Protein AF-0000000074851800 (afdb_homodimer)

Organism: Aplysia californica (NCBI:txid6500)

Secondary structure (DSSP, 8-state):
--SHHHHHHHHHHHHHHHHHHHHHHH---SSS-----HHHHHHHHHHHHHHHHHHHHHHHHHHHHHHHHHHHHHHHHHHHHH--HHHHHHGGGSHHHHHHHHHHHHHHHHHHHHHGGGS-HHHHHHHHTS--HHHHHHHHHHHHHHHHHHT--HHHHHTTEETTEE-PPPPHHHHHHHHHHHHHTT-HHHHHHHHHHHHHHHHHHHHHS--GGG-GGGGS-------/--SHHHHHHHHHHHHHHHHHHHHHHH---SSS-----HHHHHHHHHHHHHHHHHHHHHHHHHHHHHHHHHHHHHHHHHHHHH--HHHHHHGGGSHHHHHHHHHHHHHHHHHHHHHGGGS-HHHHHHHHTS--HHHHHHHHHHHHHHHHHHT--HHHHHTTEETTEE-PPPPHHHHHHHHHHHHHTT-HHHHHHHHHHHHHHHHHHHHHS--GGG-GGGGS-------

Sequence (454 aa):
MAGRTRDVRLCATMLLGAMFVGVALLLVPVGGNVVTSIHRIKDMLVREEDILNSLQDLIASRSREKEEFTQFYNKRIQQIRSRNVTKTLRRLSHPNSIFSLIQTFADDYRPLRKISARWPKNAEAVLDKMANDEDVNGARLSLIRLQEMYGIKPRDMIKGNYLGHKGPSLTALDSFFVGRAAFDTKKYPESVEWFQAVLNLLKKSRGNRKDPASDPSSMGQIGSPEEMAGRTRDVRLCATMLLGAMFVGVALLLVPVGGNVVTSIHRIKDMLVREEDILNSLQDLIASRSREKEEFTQFYNKRIQQIRSRNVTKTLRRLSHPNSIFSLIQTFADDYRPLRKISARWPKNAEAVLDKMANDEDVNGARLSLIRLQEMYGIKPRDMIKGNYLGHKGPSLTALDSFFVGRAAFDTKKYPESVEWFQAVLNLLKKSRGNRKDPASDPSSMGQIGSPEE

Radius of gyration: 41.36 Å; Cα contacts (8 Å, |Δi|>4): 351; chains: 2; bounding box: 63×148×126 Å

InterPro domains:
  IPR011990 Tetratricopeptide-like helical domain superfamily [G3DSA:1.25.40.10] (133-222)
  IPR013547 Prolyl 4-hydroxylase, N-terminal [PF08336] (37-163)

Structure (mmCIF, N/CA/C/O backbone):
data_AF-0000000074851800-model_v1
#
loop_
_entity.id
_entity.type
_entity.pdbx_description
1 polymer 'Prolyl 4-hydroxylase subunit alpha-3'
#
loop_
_atom_site.group_PDB
_atom_site.id
_atom_site.type_symbol
_atom_site.label_atom_id
_atom_site.label_alt_id
_atom_site.label_comp_id
_atom_site.label_asym_id
_atom_site.label_entity_id
_atom_site.label_seq_id
_atom_site.pdbx_PDB_ins_code
_atom_site.Cartn_x
_atom_site.Cartn_y
_atom_site.Cartn_z
_atom_site.occupancy
_atom_site.B_iso_or_equiv
_atom_site.auth_seq_id
_atom_site.auth_comp_id
_atom_site.auth_asym_id
_atom_site.auth_atom_id
_atom_site.pdbx_PDB_model_num
ATOM 1 N N . MET A 1 1 ? 0.953 74.875 17.312 1 33.84 1 MET A N 1
ATOM 2 C CA . MET A 1 1 ? 1.938 73.875 17.703 1 33.84 1 MET A CA 1
ATOM 3 C C . MET A 1 1 ? 1.319 72.5 17.719 1 33.84 1 MET A C 1
ATOM 5 O O . MET A 1 1 ? 1.977 71.5 18.078 1 33.84 1 MET A O 1
ATOM 9 N N . ALA A 1 2 ? 0.044 72.438 17.688 1 54.62 2 ALA A N 1
ATOM 10 C CA . ALA A 1 2 ? -0.796 71.25 17.75 1 54.62 2 ALA A CA 1
ATOM 11 C C . ALA A 1 2 ? -0.739 70.5 16.422 1 54.62 2 ALA A C 1
ATOM 13 O O . ALA A 1 2 ? -1.123 69.312 16.359 1 54.62 2 ALA A O 1
ATOM 14 N N . GLY A 1 3 ? -0.302 71.062 15.344 1 50.44 3 GLY A N 1
ATOM 15 C CA . GLY A 1 3 ? -0.359 70.438 14.023 1 50.44 3 GLY A CA 1
ATOM 16 C C . GLY A 1 3 ? 0.713 69.375 13.805 1 50.44 3 GLY A C 1
ATOM 17 O O . GLY A 1 3 ? 0.662 68.625 12.836 1 50.44 3 GLY A O 1
ATOM 18 N N . ARG A 1 4 ? 1.903 69.562 14.375 1 54.09 4 ARG A N 1
ATOM 19 C CA . ARG A 1 4 ? 3.074 68.75 14.086 1 54.09 4 ARG A CA 1
ATOM 20 C C . ARG A 1 4 ? 2.934 67.375 14.695 1 54.09 4 ARG A C 1
ATOM 22 O O . ARG A 1 4 ? 3.602 66.438 14.266 1 54.09 4 ARG A O 1
ATOM 29 N N . THR A 1 5 ? 2.002 67.188 15.633 1 54.19 5 THR A N 1
ATOM 30 C CA . THR A 1 5 ? 1.969 65.938 16.312 1 54.19 5 THR A CA 1
ATOM 31 C C . THR A 1 5 ? 1.202 64.875 15.477 1 54.19 5 THR A C 1
ATOM 33 O O . THR A 1 5 ? 1.422 63.688 15.609 1 54.19 5 THR A O 1
ATOM 36 N N . ARG A 1 6 ? 0.27 65.375 14.648 1 58.38 6 ARG A N 1
ATOM 37 C CA . ARG A 1 6 ? -0.532 64.438 13.898 1 58.38 6 ARG A CA 1
ATOM 38 C C . ARG A 1 6 ? 0.273 63.812 12.75 1 58.38 6 ARG A C 1
ATOM 40 O O . ARG A 1 6 ? 0.052 62.656 12.375 1 58.38 6 ARG A O 1
ATOM 47 N N . ASP A 1 7 ? 1.193 64.562 12.203 1 55.22 7 ASP A N 1
ATOM 48 C CA . ASP A 1 7 ? 1.958 64.125 11.055 1 55.22 7 ASP A CA 1
ATOM 49 C C . ASP A 1 7 ? 2.971 63.031 11.484 1 55.22 7 ASP A C 1
ATOM 51 O O . ASP A 1 7 ? 3.217 62.094 10.75 1 55.22 7 ASP A O 1
ATOM 55 N N . VAL A 1 8 ? 3.418 63.125 12.719 1 55.41 8 VAL A N 1
ATOM 56 C CA . VAL A 1 8 ? 4.414 62.156 13.18 1 55.41 8 VAL A CA 1
ATOM 57 C C . VAL A 1 8 ? 3.748 60.812 13.453 1 55.41 8 VAL A C 1
ATOM 59 O O . VAL A 1 8 ? 4.344 59.75 13.227 1 55.41 8 VAL A O 1
ATOM 62 N N . ARG A 1 9 ? 2.486 60.844 13.852 1 57.03 9 ARG A N 1
ATOM 63 C CA . ARG A 1 9 ? 1.799 59.562 14.102 1 57.03 9 ARG A CA 1
ATOM 64 C C . ARG A 1 9 ? 1.466 58.875 12.797 1 57.03 9 ARG A C 1
ATOM 66 O O . ARG A 1 9 ? 1.533 57.625 12.719 1 57.03 9 ARG A O 1
ATOM 73 N N . LEU A 1 10 ? 1.113 59.688 11.828 1 55.12 10 LEU A N 1
ATOM 74 C CA . LEU A 1 10 ? 0.811 59.094 10.531 1 55.12 10 LEU A CA 1
ATOM 75 C C . LEU A 1 10 ? 2.07 58.531 9.883 1 55.12 10 LEU A C 1
ATOM 77 O O . LEU A 1 10 ? 2.035 57.438 9.289 1 55.12 10 LEU A O 1
ATOM 81 N N . CYS A 1 11 ? 3.146 59.219 10.039 1 54 11 CYS A N 1
ATOM 82 C CA . CYS A 1 11 ? 4.406 58.719 9.492 1 54 11 CYS A CA 1
ATOM 83 C C . CYS A 1 11 ? 4.867 57.469 10.242 1 54 11 CYS A C 1
ATOM 85 O O . CYS A 1 11 ? 5.363 56.531 9.625 1 54 11 CYS A O 1
ATOM 87 N N . ALA A 1 12 ? 4.621 57.406 11.523 1 53.28 12 ALA A N 1
ATOM 88 C CA . ALA A 1 12 ? 5.004 56.25 12.305 1 53.28 12 ALA A CA 1
ATOM 89 C C . ALA A 1 12 ? 4.133 55.031 11.953 1 53.28 12 ALA A C 1
ATOM 91 O O . ALA A 1 12 ? 4.629 53.906 11.836 1 53.28 12 ALA A O 1
ATOM 92 N N . THR A 1 13 ? 2.832 55.344 11.719 1 55.25 13 THR A N 1
ATOM 93 C CA . THR A 1 13 ? 1.949 54.25 11.312 1 55.25 13 THR A CA 1
ATOM 94 C C . THR A 1 13 ? 2.299 53.781 9.906 1 55.25 13 THR A C 1
ATOM 96 O O . THR A 1 13 ? 2.246 52.562 9.625 1 55.25 13 THR A O 1
ATOM 99 N N . MET A 1 14 ? 2.619 54.719 9.047 1 54.44 14 MET A N 1
ATOM 100 C CA . MET A 1 14 ? 3.016 54.312 7.699 1 54.44 14 MET A CA 1
ATOM 101 C C . MET A 1 14 ? 4.387 53.656 7.703 1 54.44 14 MET A C 1
ATOM 103 O O . MET A 1 14 ? 4.621 52.688 6.957 1 54.44 14 MET A O 1
ATOM 107 N N . LEU A 1 15 ? 5.312 54.094 8.438 1 53.44 15 LEU A N 1
ATOM 108 C CA . LEU A 1 15 ? 6.613 53.438 8.586 1 53.44 15 LEU A CA 1
ATOM 109 C C . LEU A 1 15 ? 6.465 52.094 9.266 1 53.44 15 LEU A C 1
ATOM 111 O O . LEU A 1 15 ? 7.117 51.125 8.867 1 53.44 15 LEU A O 1
ATOM 115 N N . LEU A 1 16 ? 5.57 51.969 10.172 1 51.41 16 LEU A N 1
ATOM 116 C CA . LEU A 1 16 ? 5.285 50.688 10.797 1 51.41 16 LEU A CA 1
ATOM 117 C C . LEU A 1 16 ? 4.598 49.75 9.812 1 51.41 16 LEU A C 1
ATOM 119 O O . LEU A 1 16 ? 4.902 48.562 9.781 1 51.41 16 LEU A O 1
ATOM 123 N N . GLY A 1 17 ? 3.672 50.312 9.016 1 51.66 17 GLY A N 1
ATOM 124 C CA . GLY A 1 17 ? 3.125 49.5 7.941 1 51.66 17 GLY A CA 1
ATOM 125 C C . GLY A 1 17 ? 4.172 49.062 6.934 1 51.66 17 GLY A C 1
ATOM 126 O O . GLY A 1 17 ? 4.203 47.875 6.539 1 51.66 17 GLY A O 1
ATOM 127 N N . ALA A 1 18 ? 4.926 49.969 6.434 1 54.75 18 ALA A N 1
ATOM 128 C CA . ALA A 1 18 ? 6.008 49.656 5.504 1 54.75 18 ALA A CA 1
ATOM 129 C C . ALA A 1 18 ? 7.074 48.812 6.172 1 54.75 18 ALA A C 1
ATOM 131 O O . ALA A 1 18 ? 7.617 47.875 5.551 1 54.75 18 ALA A O 1
ATOM 132 N N . MET A 1 19 ? 7.449 49 7.379 1 49.5 19 MET A N 1
ATOM 133 C CA . MET A 1 19 ? 8.375 48.188 8.133 1 49.5 19 MET A CA 1
ATOM 134 C C . MET A 1 19 ? 7.762 46.812 8.43 1 49.5 19 MET A C 1
ATOM 136 O O . MET A 1 19 ? 8.453 45.781 8.391 1 49.5 19 MET A O 1
ATOM 140 N N . PHE A 1 20 ? 6.5 46.781 8.711 1 50.03 20 PHE A N 1
ATOM 141 C CA . PHE A 1 20 ? 5.844 45.5 8.852 1 50.03 20 PHE A CA 1
ATOM 142 C C . PHE A 1 20 ? 5.852 44.75 7.531 1 50.03 20 PHE A C 1
ATOM 144 O O . PHE A 1 20 ? 6.043 43.531 7.508 1 50.03 20 PHE A O 1
ATOM 151 N N . VAL A 1 21 ? 5.559 45.469 6.441 1 49.38 21 VAL A N 1
ATOM 152 C CA . VAL A 1 21 ? 5.715 44.812 5.137 1 49.38 21 VAL A CA 1
ATOM 153 C C . VAL A 1 21 ? 7.18 44.438 4.918 1 49.38 21 VAL A C 1
ATOM 155 O O . VAL A 1 21 ? 7.48 43.375 4.379 1 49.38 21 VAL A O 1
ATOM 158 N N . GLY A 1 22 ? 8.141 45.25 5.246 1 46.22 22 GLY A N 1
ATOM 159 C CA . GLY A 1 22 ? 9.562 44.938 5.18 1 46.22 22 GLY A CA 1
ATOM 160 C C . GLY A 1 22 ? 9.953 43.781 6.078 1 46.22 22 GLY A C 1
ATOM 161 O O . GLY A 1 22 ? 10.75 42.938 5.688 1 46.22 22 GLY A O 1
ATOM 162 N N . VAL A 1 23 ? 9.633 43.781 7.273 1 45.56 23 VAL A N 1
ATOM 163 C CA . VAL A 1 23 ? 9.898 42.656 8.188 1 45.56 23 VAL A CA 1
ATOM 164 C C . VAL A 1 23 ? 9.156 41.406 7.719 1 45.56 23 VAL A C 1
ATOM 166 O O . VAL A 1 23 ? 9.672 40.312 7.832 1 45.56 23 VAL A O 1
ATOM 169 N N . ALA A 1 24 ? 7.926 41.5 7.242 1 45.84 24 ALA A N 1
ATOM 170 C CA . ALA A 1 24 ? 7.289 40.344 6.602 1 45.84 24 ALA A CA 1
ATOM 171 C C . ALA A 1 24 ? 8.133 39.812 5.445 1 45.84 24 ALA A C 1
ATOM 173 O O . ALA A 1 24 ? 8.211 38.625 5.219 1 45.84 24 ALA A O 1
ATOM 174 N N . LEU A 1 25 ? 8.672 40.719 4.656 1 44.25 25 LEU A N 1
ATOM 175 C CA . LEU A 1 25 ? 9.633 40.312 3.633 1 44.25 25 LEU A CA 1
ATOM 176 C C . LEU A 1 25 ? 10.914 39.781 4.266 1 44.25 25 LEU A C 1
ATOM 178 O O . LEU A 1 25 ? 11.625 39 3.662 1 44.25 25 LEU A O 1
ATOM 182 N N . LEU A 1 26 ? 11.406 40.344 5.277 1 42.88 26 LEU A N 1
ATOM 183 C CA . LEU A 1 26 ? 12.602 39.812 5.941 1 42.88 26 LEU A CA 1
ATOM 184 C C . LEU A 1 26 ? 12.312 38.5 6.637 1 42.88 26 LEU A C 1
ATOM 186 O O . LEU A 1 26 ? 13.211 37.875 7.191 1 42.88 26 LEU A O 1
ATOM 190 N N . LEU A 1 27 ? 11.18 38.219 6.957 1 43.41 27 LEU A N 1
ATOM 191 C CA . LEU A 1 27 ? 11.062 36.844 7.363 1 43.41 27 LEU A CA 1
ATOM 192 C C . LEU A 1 27 ? 11.695 35.906 6.328 1 43.41 27 LEU A C 1
ATOM 194 O O . LEU A 1 27 ? 10.984 35.219 5.578 1 43.41 27 LEU A O 1
ATOM 198 N N . VAL A 1 28 ? 12.547 36.438 5.547 1 40.53 28 VAL A N 1
ATOM 199 C CA . VAL A 1 28 ? 13.477 35.594 4.797 1 40.53 28 VAL A CA 1
ATOM 200 C C . VAL A 1 28 ? 14.125 34.594 5.734 1 40.53 28 VAL A C 1
ATOM 202 O O . VAL A 1 28 ? 14.664 34.969 6.785 1 40.53 28 VAL A O 1
ATOM 205 N N . PRO A 1 29 ? 13.852 33.312 5.535 1 40.97 29 PRO A N 1
ATOM 206 C CA . PRO A 1 29 ? 14.57 32.344 6.355 1 40.97 29 PRO A CA 1
ATOM 207 C C . PRO A 1 29 ? 16.062 32.656 6.477 1 40.97 29 PRO A C 1
ATOM 209 O O . PRO A 1 29 ? 16.75 32.781 5.461 1 40.97 29 PRO A O 1
ATOM 212 N N . VAL A 1 30 ? 16.562 33.5 7.219 1 39 30 VAL A N 1
ATOM 213 C CA . VAL A 1 30 ? 17.984 33.25 7.391 1 39 30 VAL A CA 1
ATOM 214 C C . VAL A 1 30 ? 18.266 31.766 7.316 1 39 30 VAL A C 1
ATOM 216 O O . VAL A 1 30 ? 18.953 31.297 6.402 1 39 30 VAL A O 1
ATOM 219 N N . GLY A 1 31 ? 18.891 31.109 8.469 1 37.28 31 GLY A N 1
ATOM 220 C CA . GLY A 1 31 ? 19.203 29.688 8.406 1 37.28 31 GLY A CA 1
ATOM 221 C C . GLY A 1 31 ? 18.016 28.844 7.965 1 37.28 31 GLY A C 1
ATOM 222 O O . GLY A 1 31 ? 16.906 29.359 7.816 1 37.28 31 GLY A O 1
ATOM 223 N N . GLY A 1 32 ? 18.094 27.438 7.777 1 39.75 32 GLY A N 1
ATOM 224 C CA . GLY A 1 32 ? 17.172 26.391 7.41 1 39.75 32 GLY A CA 1
ATOM 225 C C . GLY A 1 32 ? 15.758 26.625 7.914 1 39.75 32 GLY A C 1
ATOM 226 O O . GLY A 1 32 ? 14.93 25.703 7.914 1 39.75 32 GLY A O 1
ATOM 227 N N . ASN A 1 33 ? 15.461 27.594 8.859 1 44.91 33 ASN A N 1
ATOM 228 C CA . ASN A 1 33 ? 14.156 27.672 9.508 1 44.91 33 ASN A CA 1
ATOM 229 C C . ASN A 1 33 ? 13.109 28.281 8.594 1 44.91 33 ASN A C 1
ATOM 231 O O . ASN A 1 33 ? 13.258 29.422 8.156 1 44.91 33 ASN A O 1
ATOM 235 N N . VAL A 1 34 ? 12.414 27.625 7.734 1 44.44 34 VAL A N 1
ATOM 236 C CA . VAL A 1 34 ? 11.336 27.875 6.781 1 44.44 34 VAL A CA 1
ATOM 237 C C . VAL A 1 34 ? 10.305 28.828 7.398 1 44.44 34 VAL A C 1
ATOM 239 O O . VAL A 1 34 ? 9.562 28.438 8.305 1 44.44 34 VAL A O 1
ATOM 242 N N . VAL A 1 35 ? 10.641 29.984 7.789 1 50.38 35 VAL A N 1
ATOM 243 C CA . VAL A 1 35 ? 9.57 30.938 8.039 1 50.38 35 VAL A CA 1
ATOM 244 C C . VAL A 1 35 ? 8.562 30.906 6.883 1 50.38 35 VAL A C 1
ATOM 246 O O . VAL A 1 35 ? 8.953 30.922 5.715 1 50.38 35 VAL A O 1
ATOM 249 N N . THR A 1 36 ? 7.457 30.312 7.066 1 61.25 36 THR A N 1
ATOM 250 C CA . THR A 1 36 ? 6.344 30.203 6.129 1 61.25 36 THR A CA 1
ATOM 251 C C . THR A 1 36 ? 5.938 31.578 5.609 1 61.25 36 THR A C 1
ATOM 253 O O . THR A 1 36 ? 5.633 32.469 6.395 1 61.25 36 THR A O 1
ATOM 256 N N . SER A 1 37 ? 6.457 32.094 4.391 1 76.31 37 SER A N 1
ATOM 257 C CA . SER A 1 37 ? 6.035 33.312 3.715 1 76.31 37 SER A CA 1
ATOM 258 C C . SER A 1 37 ? 4.531 33.312 3.467 1 76.31 37 SER A C 1
ATOM 260 O O . SER A 1 37 ? 3.889 32.281 3.502 1 76.31 37 SER A O 1
ATOM 262 N N . ILE A 1 38 ? 3.953 34.5 3.578 1 81.81 38 ILE A N 1
ATOM 263 C CA . ILE A 1 38 ? 2.545 34.688 3.244 1 81.81 38 ILE A CA 1
ATOM 264 C C . ILE A 1 38 ? 2.227 33.969 1.932 1 81.81 38 ILE A C 1
ATOM 266 O O . ILE A 1 38 ? 1.147 33.406 1.778 1 81.81 38 ILE A O 1
ATOM 270 N N . HIS A 1 39 ? 3.17 33.969 1.027 1 83.62 39 HIS A N 1
ATOM 271 C CA . HIS A 1 39 ? 2.986 33.281 -0.248 1 83.62 39 HIS A CA 1
ATOM 272 C C . HIS A 1 39 ? 2.793 31.797 -0.046 1 83.62 39 HIS A C 1
ATOM 274 O O . HIS A 1 39 ? 1.947 31.188 -0.699 1 83.62 39 HIS A O 1
ATOM 280 N N . ARG A 1 40 ? 3.543 31.312 0.848 1 86.31 40 ARG A N 1
ATOM 281 C CA . ARG A 1 40 ? 3.426 29.875 1.127 1 86.31 40 ARG A CA 1
ATOM 282 C C . ARG A 1 40 ? 2.064 29.547 1.727 1 86.31 40 ARG A C 1
ATOM 284 O O . ARG A 1 40 ? 1.469 28.516 1.399 1 86.31 40 ARG A O 1
ATOM 291 N N . ILE A 1 41 ? 1.606 30.438 2.561 1 88 41 ILE A N 1
ATOM 292 C CA . ILE A 1 41 ? 0.309 30.219 3.189 1 88 41 ILE A CA 1
ATOM 293 C C . ILE A 1 41 ? -0.794 30.297 2.137 1 88 41 ILE A C 1
ATOM 295 O O . ILE A 1 41 ? -1.694 29.453 2.119 1 88 41 ILE A O 1
ATOM 299 N N . LYS A 1 42 ? -0.683 31.219 1.275 1 88.31 42 LYS A N 1
ATOM 300 C CA . LYS A 1 42 ? -1.654 31.344 0.191 1 88.31 42 LYS A CA 1
ATOM 301 C C . LYS A 1 42 ? -1.615 30.109 -0.716 1 88.31 42 LYS A C 1
ATOM 303 O O . LYS A 1 42 ? -2.658 29.625 -1.158 1 88.31 42 LYS A O 1
ATOM 308 N N . ASP A 1 43 ? -0.438 29.656 -0.941 1 88.56 43 ASP A N 1
ATOM 309 C CA . ASP A 1 43 ? -0.274 28.453 -1.749 1 88.56 43 ASP A CA 1
ATOM 310 C C . ASP A 1 43 ? -0.937 27.25 -1.082 1 88.56 43 ASP A C 1
ATOM 312 O O . ASP A 1 43 ? -1.551 26.422 -1.756 1 88.56 43 ASP A O 1
ATOM 316 N N . MET A 1 44 ? -0.808 27.125 0.232 1 89.62 44 MET A N 1
ATOM 317 C CA . MET A 1 44 ? -1.429 26.031 0.975 1 89.62 44 MET A CA 1
ATOM 318 C C . MET A 1 44 ? -2.947 26.078 0.838 1 89.62 44 MET A C 1
ATOM 320 O O . MET A 1 44 ? -3.594 25.031 0.719 1 89.62 44 MET A O 1
ATOM 324 N N . LEU A 1 45 ? -3.463 27.281 0.818 1 89.31 45 LEU A N 1
ATOM 325 C CA . LEU A 1 45 ? -4.906 27.438 0.684 1 89.31 45 LEU A CA 1
ATOM 326 C C . LEU A 1 45 ? -5.387 26.922 -0.667 1 89.31 45 LEU A C 1
ATOM 328 O O . LEU A 1 45 ? -6.422 26.25 -0.748 1 89.31 45 LEU A O 1
ATOM 332 N N . VAL A 1 46 ? -4.574 27.156 -1.666 1 87.44 46 VAL A N 1
ATOM 333 C CA . VAL A 1 46 ? -4.941 26.75 -3.02 1 87.44 46 VAL A CA 1
ATOM 334 C C . VAL A 1 46 ? -4.727 25.25 -3.186 1 87.44 46 VAL A C 1
ATOM 336 O O . VAL A 1 46 ? -5.523 24.578 -3.84 1 87.44 46 VAL A O 1
ATOM 339 N N . ARG A 1 47 ? -3.783 24.75 -2.525 1 90.88 47 ARG A N 1
ATOM 340 C CA . ARG A 1 47 ? -3.383 23.359 -2.713 1 90.88 47 ARG A CA 1
ATOM 341 C C . ARG A 1 47 ? -4.328 22.422 -1.982 1 90.88 47 ARG A C 1
ATOM 343 O O . ARG A 1 47 ? -4.285 21.203 -2.191 1 90.88 47 ARG A O 1
ATOM 350 N N . GLU A 1 48 ? -5.184 22.922 -1.176 1 90.94 48 GLU A N 1
ATOM 351 C CA . GLU A 1 48 ? -6.148 22.062 -0.499 1 90.94 48 GLU A CA 1
ATOM 352 C C . GLU A 1 48 ? -6.973 21.25 -1.503 1 90.94 48 GLU A C 1
ATOM 354 O O . GLU A 1 48 ? -7.309 20.094 -1.251 1 90.94 48 GLU A O 1
ATOM 359 N N . GLU A 1 49 ? -7.215 21.891 -2.596 1 90.12 49 GLU A N 1
ATOM 360 C CA . GLU A 1 49 ? -7.961 21.188 -3.639 1 90.12 49 GLU A CA 1
ATOM 361 C C . GLU A 1 49 ? -7.18 20 -4.176 1 90.12 49 GLU A C 1
ATOM 363 O O . GLU A 1 49 ? -7.766 18.953 -4.496 1 90.12 49 GLU A O 1
ATOM 368 N N . ASP A 1 50 ? -5.902 20.156 -4.277 1 91.06 50 ASP A N 1
ATOM 369 C CA . ASP A 1 50 ? -5.047 19.062 -4.734 1 91.06 50 ASP A CA 1
ATOM 370 C C . ASP A 1 50 ? -5.113 17.875 -3.777 1 91.06 50 ASP A C 1
ATOM 372 O O . ASP A 1 50 ? -5.102 16.719 -4.211 1 91.06 50 ASP A O 1
ATOM 376 N N . ILE A 1 51 ? -5.133 18.156 -2.557 1 91.06 51 ILE A N 1
ATOM 377 C CA . ILE A 1 51 ? -5.211 17.094 -1.559 1 91.06 51 ILE A CA 1
ATOM 378 C C . ILE A 1 51 ? -6.543 16.359 -1.688 1 91.06 51 ILE A C 1
ATOM 380 O O . ILE A 1 51 ? -6.586 15.117 -1.638 1 91.06 51 ILE A O 1
ATOM 384 N N . LEU A 1 52 ? -7.594 17.156 -1.922 1 92.5 52 LEU A N 1
ATOM 385 C CA . LEU A 1 52 ? -8.906 16.547 -2.082 1 92.5 52 LEU A CA 1
ATOM 386 C C . LEU A 1 52 ? -8.945 15.648 -3.312 1 92.5 52 LEU A C 1
ATOM 388 O O . LEU A 1 52 ? -9.492 14.547 -3.262 1 92.5 52 LEU A O 1
ATOM 392 N N . ASN A 1 53 ? -8.336 16.078 -4.344 1 93.56 53 ASN A N 1
ATOM 393 C CA . ASN A 1 53 ? -8.266 15.273 -5.555 1 93.56 53 ASN A CA 1
ATOM 394 C C . ASN A 1 53 ? -7.465 14 -5.328 1 93.56 53 ASN A C 1
ATOM 396 O O . ASN A 1 53 ? -7.859 12.922 -5.785 1 93.56 53 ASN A O 1
ATOM 400 N N . SER A 1 54 ? -6.348 14.148 -4.695 1 91.88 54 SER A N 1
ATOM 401 C CA . SER A 1 54 ? -5.531 12.977 -4.379 1 91.88 54 SER A CA 1
ATOM 402 C C . SER A 1 54 ? -6.305 11.977 -3.535 1 91.88 54 SER A C 1
ATOM 404 O O . SER A 1 54 ? -6.203 10.766 -3.748 1 91.88 54 SER A O 1
ATOM 406 N N . LEU A 1 55 ? -7.121 12.492 -2.639 1 92 55 LEU A N 1
ATOM 407 C CA . LEU A 1 55 ? -7.93 11.625 -1.788 1 92 55 LEU A CA 1
ATOM 408 C C . LEU A 1 55 ? -8.992 10.898 -2.607 1 92 55 LEU A C 1
ATOM 410 O O . LEU A 1 55 ? -9.25 9.719 -2.385 1 92 55 LEU A O 1
ATOM 414 N N . GLN A 1 56 ? -9.555 11.602 -3.477 1 94.62 56 GLN A N 1
ATOM 415 C CA . GLN A 1 56 ? -10.539 10.961 -4.348 1 94.62 56 GLN A CA 1
ATOM 416 C C . GLN A 1 56 ? -9.906 9.836 -5.152 1 94.62 56 GLN A C 1
ATOM 418 O O . GLN A 1 56 ? -10.5 8.766 -5.312 1 94.62 56 GLN A O 1
ATOM 423 N N . ASP A 1 57 ? -8.711 10.086 -5.633 1 93.69 57 ASP A N 1
ATOM 424 C CA . ASP A 1 57 ? -7.984 9.062 -6.375 1 93.69 57 ASP A CA 1
ATOM 425 C C . ASP A 1 57 ? -7.668 7.859 -5.488 1 93.69 57 ASP A C 1
ATOM 427 O O . ASP A 1 57 ? -7.773 6.715 -5.93 1 93.69 57 ASP A O 1
ATOM 431 N N . LEU A 1 58 ? -7.285 8.141 -4.293 1 91.81 58 LEU A N 1
ATOM 432 C CA . LEU A 1 58 ? -6.973 7.078 -3.348 1 91.81 58 LEU A CA 1
ATOM 433 C C . LEU A 1 58 ? -8.211 6.242 -3.041 1 91.81 58 LEU A C 1
ATOM 435 O O . LEU A 1 58 ? -8.141 5.012 -2.998 1 91.81 58 LEU A O 1
ATOM 439 N N . ILE A 1 59 ? -9.312 6.891 -2.812 1 95.06 59 ILE A N 1
ATOM 440 C CA . ILE A 1 59 ? -10.57 6.203 -2.547 1 95.06 59 ILE A CA 1
ATOM 441 C C . ILE A 1 59 ? -10.922 5.293 -3.723 1 95.06 59 ILE A C 1
ATOM 443 O O . ILE A 1 59 ? -11.266 4.121 -3.531 1 95.06 59 ILE A O 1
ATOM 447 N N . ALA A 1 60 ? -10.82 5.777 -4.918 1 94.88 60 ALA A N 1
ATOM 448 C CA . ALA A 1 60 ? -11.109 4.992 -6.117 1 94.88 60 ALA A CA 1
ATOM 449 C C . ALA A 1 60 ? -10.148 3.812 -6.242 1 94.88 60 ALA A C 1
ATOM 451 O O . ALA A 1 60 ? -10.57 2.701 -6.582 1 94.88 60 ALA A O 1
ATOM 452 N N . SER A 1 61 ? -8.875 4.043 -6.043 1 91.31 61 SER A N 1
ATOM 453 C CA . SER A 1 61 ? -7.867 2.992 -6.137 1 91.31 61 SER A CA 1
ATOM 454 C C . SER A 1 61 ? -8.141 1.873 -5.137 1 91.31 61 SER A C 1
ATOM 456 O O . SER A 1 61 ? -8.07 0.692 -5.484 1 91.31 61 SER A O 1
ATOM 458 N N . ARG A 1 62 ? -8.461 2.256 -3.885 1 91.19 62 ARG A N 1
ATOM 459 C CA . ARG A 1 62 ? -8.75 1.253 -2.865 1 91.19 62 ARG A CA 1
ATOM 460 C C . ARG A 1 62 ? -10.023 0.488 -3.197 1 91.19 62 ARG A C 1
ATOM 462 O O . ARG A 1 62 ? -10.109 -0.717 -2.953 1 91.19 62 ARG A O 1
ATOM 469 N N . SER A 1 63 ? -10.969 1.184 -3.75 1 95.44 63 SER A N 1
ATOM 470 C CA . SER A 1 63 ? -12.203 0.533 -4.176 1 95.44 63 SER A CA 1
ATOM 471 C C . SER A 1 63 ? -11.938 -0.506 -5.258 1 95.44 63 SER A C 1
ATOM 473 O O . SER A 1 63 ? -12.469 -1.619 -5.203 1 95.44 63 SER A O 1
ATOM 475 N N . ARG A 1 64 ? -11.117 -0.196 -6.188 1 92.62 64 ARG A N 1
ATOM 476 C CA . ARG A 1 64 ? -10.766 -1.108 -7.27 1 92.62 64 ARG A CA 1
ATOM 477 C C . ARG A 1 64 ? -10.023 -2.332 -6.738 1 92.62 64 ARG A C 1
ATOM 479 O O . ARG A 1 64 ? -10.32 -3.463 -7.125 1 92.62 64 ARG A O 1
ATOM 486 N N . GLU A 1 65 ? -9.055 -2.08 -5.91 1 89.62 65 GLU A N 1
ATOM 487 C CA . GLU A 1 65 ? -8.312 -3.191 -5.324 1 89.62 65 GLU A CA 1
ATOM 488 C C . GLU A 1 65 ? -9.242 -4.121 -4.547 1 89.62 65 GLU A C 1
ATOM 490 O O . GLU A 1 65 ? -9.133 -5.344 -4.66 1 89.62 65 GLU A O 1
ATOM 495 N N . LYS A 1 66 ? -10.07 -3.539 -3.738 1 94 66 LYS A N 1
ATOM 496 C CA . LYS A 1 66 ? -11.039 -4.328 -2.99 1 94 66 LYS A CA 1
ATOM 497 C C . LYS A 1 66 ? -11.875 -5.203 -3.922 1 94 66 LYS A C 1
ATOM 499 O O . LYS A 1 66 ? -12.086 -6.387 -3.643 1 94 66 LYS A O 1
ATOM 504 N N . GLU A 1 67 ? -12.344 -4.633 -4.941 1 94.69 67 GLU A N 1
ATOM 505 C CA . GLU A 1 67 ? -13.164 -5.367 -5.902 1 94.69 67 GLU A CA 1
ATOM 506 C C . GLU A 1 67 ? -12.367 -6.5 -6.547 1 94.69 67 GLU A C 1
ATOM 508 O O . GLU A 1 67 ? -12.875 -7.609 -6.707 1 94.69 67 GLU A O 1
ATOM 513 N N . GLU A 1 68 ? -11.141 -6.219 -6.941 1 91.31 68 GLU A N 1
ATOM 514 C CA . GLU A 1 68 ? -10.289 -7.234 -7.547 1 91.31 68 GLU A CA 1
ATOM 515 C C . GLU A 1 68 ? -10.055 -8.406 -6.594 1 91.31 68 GLU A C 1
ATOM 517 O O . GLU A 1 68 ? -10.18 -9.562 -6.984 1 91.31 68 GLU A O 1
ATOM 522 N N . PHE A 1 69 ? -9.766 -8.086 -5.348 1 92 69 PHE A N 1
ATOM 523 C CA . PHE A 1 69 ? -9.578 -9.125 -4.344 1 92 69 PHE A CA 1
ATOM 524 C C . PHE A 1 69 ? -10.852 -9.938 -4.148 1 92 69 PHE A C 1
ATOM 526 O O . PHE A 1 69 ? -10.805 -11.164 -4.039 1 92 69 PHE A O 1
ATOM 533 N N . THR A 1 70 ? -11.922 -9.25 -4.102 1 94.88 70 THR A N 1
ATOM 534 C CA . THR A 1 70 ? -13.211 -9.906 -3.883 1 94.88 70 THR A CA 1
ATOM 535 C C . THR A 1 70 ? -13.539 -10.852 -5.031 1 94.88 70 THR A C 1
ATOM 537 O O . THR A 1 70 ? -14.008 -11.969 -4.801 1 94.88 70 THR A O 1
ATOM 540 N N . GLN A 1 71 ? -13.266 -10.406 -6.234 1 94.12 71 GLN A N 1
ATOM 541 C CA . GLN A 1 71 ? -13.523 -11.25 -7.398 1 94.12 71 GLN A CA 1
ATOM 542 C C . GLN A 1 71 ? -12.664 -12.508 -7.367 1 94.12 71 GLN A C 1
ATOM 544 O O . GLN A 1 71 ? -13.156 -13.609 -7.625 1 94.12 71 GLN A O 1
ATOM 549 N N . PHE A 1 72 ? -11.453 -12.328 -7.09 1 92.88 72 PHE A N 1
ATOM 550 C CA . PHE A 1 72 ? -10.562 -13.484 -6.996 1 92.88 72 PHE A CA 1
ATOM 551 C C . PHE A 1 72 ? -11.016 -14.43 -5.887 1 92.88 72 PHE A C 1
ATOM 553 O O . PHE A 1 72 ? -11.07 -15.641 -6.082 1 92.88 72 PHE A O 1
ATOM 560 N N . TYR A 1 73 ? -11.336 -13.859 -4.773 1 93.81 73 TYR A N 1
ATOM 561 C CA . TYR A 1 73 ? -11.797 -14.641 -3.637 1 93.81 73 TYR A CA 1
ATOM 562 C C . TYR A 1 73 ? -13.016 -15.477 -4.016 1 93.81 73 TYR A C 1
ATOM 564 O O . TYR A 1 73 ? -13.039 -16.688 -3.77 1 93.81 73 TYR A O 1
ATOM 572 N N . ASN A 1 74 ? -13.953 -14.906 -4.562 1 95 74 ASN A N 1
ATOM 573 C CA . ASN A 1 74 ? -15.195 -15.594 -4.922 1 95 74 ASN A CA 1
ATOM 574 C C . ASN A 1 74 ? -14.945 -16.703 -5.941 1 95 74 ASN A C 1
ATOM 576 O O . ASN A 1 74 ? -15.477 -17.797 -5.816 1 95 74 ASN A O 1
ATOM 580 N N . LYS A 1 75 ? -14.141 -16.391 -6.914 1 93.31 75 LYS A N 1
ATOM 581 C CA . LYS A 1 75 ? -13.797 -17.391 -7.918 1 93.31 75 LYS A CA 1
ATOM 582 C C . LYS A 1 75 ? -13.086 -18.578 -7.285 1 93.31 75 LYS A C 1
ATOM 584 O O . LYS A 1 75 ? -13.445 -19.734 -7.547 1 93.31 75 LYS A O 1
ATOM 589 N N . ARG A 1 76 ? -12.219 -18.312 -6.434 1 91.06 76 ARG A N 1
ATOM 590 C CA . ARG A 1 76 ? -11.406 -19.359 -5.855 1 91.06 76 ARG A CA 1
ATOM 591 C C . ARG A 1 76 ? -12.211 -20.203 -4.863 1 91.06 76 ARG A C 1
ATOM 593 O O . ARG A 1 76 ? -12.094 -21.422 -4.836 1 91.06 76 ARG A O 1
ATOM 600 N N . ILE A 1 77 ? -12.961 -19.562 -4.066 1 92.44 77 ILE A N 1
ATOM 601 C CA . ILE A 1 77 ? -13.734 -20.297 -3.07 1 92.44 77 ILE A CA 1
ATOM 602 C C . ILE A 1 77 ? -14.719 -21.219 -3.768 1 92.44 77 ILE A C 1
ATOM 604 O O . ILE A 1 77 ? -14.953 -22.344 -3.309 1 92.44 77 ILE A O 1
ATOM 608 N N . GLN A 1 78 ? -15.266 -20.812 -4.824 1 92.94 78 GLN A N 1
ATOM 609 C CA . GLN A 1 78 ? -16.156 -21.672 -5.605 1 92.94 78 GLN A CA 1
ATOM 610 C C . GLN A 1 78 ? -15.398 -22.875 -6.164 1 92.94 78 GLN A C 1
ATOM 612 O O . GLN A 1 78 ? -15.898 -24 -6.125 1 92.94 78 GLN A O 1
ATOM 617 N N . GLN A 1 79 ? -14.219 -22.656 -6.621 1 90.31 79 GLN A N 1
ATOM 618 C CA . GLN A 1 79 ? -13.406 -23.734 -7.164 1 90.31 79 GLN A CA 1
ATOM 619 C C . GLN A 1 79 ? -13.016 -24.734 -6.078 1 90.31 79 GLN A C 1
ATOM 621 O O . GLN A 1 79 ? -13.055 -25.938 -6.301 1 90.31 79 GLN A O 1
ATOM 626 N N . ILE A 1 80 ? -12.672 -24.188 -4.969 1 87.94 80 ILE A N 1
ATOM 627 C CA . ILE A 1 80 ? -12.242 -25.047 -3.863 1 87.94 80 ILE A CA 1
ATOM 628 C C . ILE A 1 80 ? -13.43 -25.859 -3.352 1 87.94 80 ILE A C 1
ATOM 630 O O . ILE A 1 80 ? -13.305 -27.062 -3.119 1 87.94 80 ILE A O 1
ATOM 634 N N . ARG A 1 81 ? -14.523 -25.25 -3.238 1 88.19 81 ARG A N 1
ATOM 635 C CA . ARG A 1 81 ? -15.719 -25.938 -2.734 1 88.19 81 ARG A CA 1
ATOM 636 C C . ARG A 1 81 ? -16.203 -27 -3.717 1 88.19 81 ARG A C 1
ATOM 638 O O . ARG A 1 81 ? -16.75 -28.031 -3.311 1 88.19 81 ARG A O 1
ATOM 645 N N . SER A 1 82 ? -15.953 -26.797 -4.984 1 90.94 82 SER A N 1
ATOM 646 C CA . SER A 1 82 ? -16.422 -27.719 -6.008 1 90.94 82 SER A CA 1
ATOM 647 C C . SER A 1 82 ? -15.391 -28.828 -6.266 1 90.94 82 SER A C 1
ATOM 649 O O . SER A 1 82 ? -15.672 -29.781 -6.98 1 90.94 82 SER A O 1
ATOM 651 N N . ARG A 1 83 ? -14.242 -28.703 -5.633 1 88.56 83 ARG A N 1
ATOM 652 C CA . ARG A 1 83 ? -13.164 -29.641 -5.891 1 88.56 83 ARG A CA 1
ATOM 653 C C . ARG A 1 83 ? -13.391 -30.953 -5.145 1 88.56 83 ARG A C 1
ATOM 655 O O . ARG A 1 83 ? -13.758 -30.953 -3.969 1 88.56 83 ARG A O 1
ATOM 662 N N . ASN A 1 84 ? -13.234 -32.094 -5.895 1 89.62 84 ASN A N 1
ATOM 663 C CA . ASN A 1 84 ? -13.172 -33.406 -5.27 1 89.62 84 ASN A CA 1
ATOM 664 C C . ASN A 1 84 ? -11.766 -33.719 -4.766 1 89.62 84 ASN A C 1
ATOM 666 O O . ASN A 1 84 ? -10.883 -34.031 -5.555 1 89.62 84 ASN A O 1
ATOM 670 N N . VAL A 1 85 ? -11.594 -33.688 -3.455 1 85.19 85 VAL A N 1
ATOM 671 C CA . VAL A 1 85 ? -10.273 -33.812 -2.846 1 85.19 85 VAL A CA 1
ATOM 672 C C . VAL A 1 85 ? -9.703 -35.188 -3.137 1 85.19 85 VAL A C 1
ATOM 674 O O . VAL A 1 85 ? -8.516 -35.344 -3.445 1 85.19 85 VAL A O 1
ATOM 677 N N . THR A 1 86 ? -10.516 -36.156 -3.082 1 88.06 86 THR A N 1
ATOM 678 C CA . THR A 1 86 ? -10.07 -37.5 -3.332 1 88.06 86 THR A CA 1
ATOM 679 C C . THR A 1 86 ? -9.57 -37.656 -4.766 1 88.06 86 THR A C 1
ATOM 681 O O . THR A 1 86 ? -8.516 -38.25 -5.004 1 88.06 86 THR A O 1
ATOM 684 N N . LYS A 1 87 ? -10.352 -37.125 -5.648 1 89.56 87 LYS A N 1
ATOM 685 C CA . LYS A 1 87 ? -9.945 -37.156 -7.051 1 89.56 87 LYS A CA 1
ATOM 686 C C . LYS A 1 87 ? -8.633 -36.406 -7.273 1 89.56 87 LYS A C 1
ATOM 688 O O . LYS A 1 87 ? -7.777 -36.875 -8.031 1 89.56 87 LYS A O 1
ATOM 693 N N . THR A 1 88 ? -8.555 -35.375 -6.602 1 90.19 88 THR A N 1
ATOM 694 C CA . THR A 1 88 ? -7.336 -34.594 -6.727 1 90.19 88 THR A CA 1
ATOM 695 C C . THR A 1 88 ? -6.133 -35.344 -6.184 1 90.19 88 THR A C 1
ATOM 697 O O . THR A 1 88 ? -5.07 -35.375 -6.812 1 90.19 88 THR A O 1
ATOM 700 N N . LEU A 1 89 ? -6.25 -36 -5.113 1 87.44 89 LEU A N 1
ATOM 701 C CA . LEU A 1 89 ? -5.156 -36.75 -4.508 1 87.44 89 LEU A CA 1
ATOM 702 C C . LEU A 1 89 ? -4.77 -37.938 -5.375 1 87.44 89 LEU A C 1
ATOM 704 O O . LEU A 1 89 ? -3.6 -38.312 -5.422 1 87.44 89 LEU A O 1
ATOM 708 N N . ARG A 1 90 ? -5.719 -38.469 -6.086 1 88.25 90 ARG A N 1
ATOM 709 C CA . ARG A 1 90 ? -5.441 -39.562 -6.996 1 88.25 90 ARG A CA 1
ATOM 710 C C . ARG A 1 90 ? -4.504 -39.156 -8.117 1 88.25 90 ARG A C 1
ATOM 712 O O . ARG A 1 90 ? -3.725 -39.938 -8.625 1 88.25 90 ARG A O 1
ATOM 719 N N . ARG A 1 91 ? -4.586 -37.938 -8.367 1 89.25 91 ARG A N 1
ATOM 720 C CA . ARG A 1 91 ? -3.709 -37.406 -9.398 1 89.25 91 ARG A CA 1
ATOM 721 C C . ARG A 1 91 ? -2.244 -37.5 -8.992 1 89.25 91 ARG A C 1
ATOM 723 O O . ARG A 1 91 ? -1.352 -37.469 -9.836 1 89.25 91 ARG A O 1
ATOM 730 N N . LEU A 1 92 ? -1.962 -37.75 -7.75 1 89.06 92 LEU A N 1
ATOM 731 C CA . LEU A 1 92 ? -0.592 -37.781 -7.25 1 89.06 92 LEU A CA 1
ATOM 732 C C . LEU A 1 92 ? 0.045 -39.156 -7.539 1 89.06 92 LEU A C 1
ATOM 734 O O . LEU A 1 92 ? 1.229 -39.344 -7.262 1 89.06 92 LEU A O 1
ATOM 738 N N . SER A 1 93 ? -0.674 -40.031 -8.227 1 89.19 93 SER A N 1
ATOM 739 C CA . SER A 1 93 ? -0.153 -41.375 -8.469 1 89.19 93 SER A CA 1
ATOM 740 C C . SER A 1 93 ? 0.496 -41.469 -9.852 1 89.19 93 SER A C 1
ATOM 742 O O . SER A 1 93 ? 1.112 -42.5 -10.18 1 89.19 93 SER A O 1
ATOM 744 N N . HIS A 1 94 ? 0.351 -40.5 -10.641 1 91.94 94 HIS A N 1
ATOM 745 C CA . HIS A 1 94 ? 0.852 -40.562 -12.008 1 91.94 94 HIS A CA 1
ATOM 746 C C . HIS A 1 94 ? 1.661 -39.312 -12.344 1 91.94 94 HIS A C 1
ATOM 748 O O . HIS A 1 94 ? 1.207 -38.188 -12.102 1 91.94 94 HIS A O 1
ATOM 754 N N . PRO A 1 95 ? 2.779 -39.438 -12.945 1 92.38 95 PRO A N 1
ATOM 755 C CA . PRO A 1 95 ? 3.672 -38.281 -13.195 1 92.38 95 PRO A CA 1
ATOM 756 C C . PRO A 1 95 ? 3.018 -37.188 -14.039 1 92.38 95 PRO A C 1
ATOM 758 O O . PRO A 1 95 ? 3.137 -36.031 -13.727 1 92.38 95 PRO A O 1
ATOM 761 N N . ASN A 1 96 ? 2.289 -37.594 -15.062 1 95.81 96 ASN A N 1
ATOM 762 C CA . ASN A 1 96 ? 1.642 -36.594 -15.898 1 95.81 96 ASN A CA 1
ATOM 763 C C . ASN A 1 96 ? 0.593 -35.781 -15.117 1 95.81 96 ASN A C 1
ATOM 765 O O . ASN A 1 96 ? 0.447 -34.594 -15.312 1 95.81 96 ASN A O 1
ATOM 769 N N . SER A 1 97 ? -0.113 -36.5 -14.281 1 94.19 97 SER A N 1
ATOM 770 C CA . SER A 1 97 ? -1.131 -35.844 -13.461 1 94.19 97 SER A CA 1
ATOM 771 C C . SER A 1 97 ? -0.501 -34.906 -12.438 1 94.19 97 SER A C 1
ATOM 773 O O . SER A 1 97 ? -1.046 -33.844 -12.156 1 94.19 97 SER A O 1
ATOM 775 N N . ILE A 1 98 ? 0.583 -35.344 -11.891 1 93.56 98 ILE A N 1
ATOM 776 C CA . ILE A 1 98 ? 1.297 -34.5 -10.938 1 93.56 98 ILE A CA 1
ATOM 777 C C . ILE A 1 98 ? 1.753 -33.219 -11.625 1 93.56 98 ILE A C 1
ATOM 779 O O . ILE A 1 98 ? 1.545 -32.125 -11.102 1 93.56 98 ILE A O 1
ATOM 783 N N . PHE A 1 99 ? 2.281 -33.375 -12.773 1 94.44 99 PHE A N 1
ATOM 784 C CA . PHE A 1 99 ? 2.715 -32.219 -13.555 1 94.44 99 PHE A CA 1
ATOM 785 C C . PHE A 1 99 ? 1.55 -31.281 -13.812 1 94.44 99 PHE A C 1
ATOM 787 O O . PHE A 1 99 ? 1.658 -30.078 -13.578 1 94.44 99 PHE A O 1
ATOM 794 N N . SER A 1 100 ? 0.49 -31.828 -14.289 1 94.81 100 SER A N 1
ATOM 795 C CA . SER A 1 100 ? -0.689 -31.031 -14.602 1 94.81 100 SER A CA 1
ATOM 796 C C . SER A 1 100 ? -1.216 -30.312 -13.359 1 94.81 100 SER A C 1
ATOM 798 O O . SER A 1 100 ? -1.669 -29.172 -13.445 1 94.81 100 SER A O 1
ATOM 800 N N . LEU A 1 101 ? -1.197 -31 -12.289 1 92.88 101 LEU A N 1
ATOM 801 C CA . LEU A 1 101 ? -1.67 -30.422 -11.039 1 92.88 101 LEU A CA 1
ATOM 802 C C . LEU A 1 101 ? -0.802 -29.234 -10.633 1 92.88 101 LEU A C 1
ATOM 804 O O . LEU A 1 101 ? -1.319 -28.172 -10.266 1 92.88 101 LEU A O 1
ATOM 808 N N . ILE A 1 102 ? 0.516 -29.359 -10.695 1 94 102 ILE A N 1
ATOM 809 C CA . ILE A 1 102 ? 1.444 -28.281 -10.375 1 94 102 ILE A CA 1
ATOM 810 C C . ILE A 1 102 ? 1.207 -27.109 -11.312 1 94 102 ILE A C 1
ATOM 812 O O . ILE A 1 102 ? 1.177 -25.953 -10.883 1 94 102 ILE A O 1
ATOM 816 N N . GLN A 1 103 ? 1.018 -27.422 -12.547 1 94.69 103 GLN A N 1
ATOM 817 C CA . GLN A 1 103 ? 0.754 -26.391 -13.531 1 94.69 103 GLN A CA 1
ATOM 818 C C . GLN A 1 103 ? -0.538 -25.641 -13.219 1 94.69 103 GLN A C 1
ATOM 820 O O . GLN A 1 103 ? -0.583 -24.406 -13.289 1 94.69 103 GLN A O 1
ATOM 825 N N . THR A 1 104 ? -1.546 -26.359 -12.898 1 92.44 104 THR A N 1
ATOM 826 C CA . THR A 1 104 ? -2.834 -25.75 -12.562 1 92.44 104 THR A CA 1
ATOM 827 C C . THR A 1 104 ? -2.707 -24.844 -11.352 1 92.44 104 THR A C 1
ATOM 829 O O . THR A 1 104 ? -3.215 -23.719 -11.352 1 92.44 104 THR A O 1
ATOM 832 N N . PHE A 1 105 ? -2.002 -25.328 -10.336 1 91.75 105 PHE A N 1
ATOM 833 C CA . PHE A 1 105 ? -1.802 -24.516 -9.141 1 91.75 105 PHE A CA 1
ATOM 834 C C . PHE A 1 105 ? -1.061 -23.234 -9.477 1 91.75 105 PHE A C 1
ATOM 836 O O . PHE A 1 105 ? -1.433 -22.156 -9 1 91.75 105 PHE A O 1
ATOM 843 N N . ALA A 1 106 ? -0.058 -23.359 -10.258 1 94.19 106 ALA A N 1
ATOM 844 C CA . ALA A 1 106 ? 0.718 -22.172 -10.641 1 94.19 106 ALA A CA 1
ATOM 845 C C . ALA A 1 106 ? -0.132 -21.203 -11.438 1 94.19 106 ALA A C 1
ATOM 847 O O . ALA A 1 106 ? -0.089 -19.984 -11.203 1 94.19 106 ALA A O 1
ATOM 848 N N . ASP A 1 107 ? -0.919 -21.734 -12.312 1 93.62 107 ASP A N 1
ATOM 849 C CA . ASP A 1 107 ? -1.754 -20.891 -13.172 1 93.62 107 ASP A CA 1
ATOM 850 C C . ASP A 1 107 ? -2.861 -20.219 -12.375 1 93.62 107 ASP A C 1
ATOM 852 O O . ASP A 1 107 ? -3.197 -19.047 -12.633 1 93.62 107 ASP A O 1
ATOM 856 N N . ASP A 1 108 ? -3.428 -20.938 -11.484 1 91.31 108 ASP A N 1
ATOM 857 C CA . ASP A 1 108 ? -4.559 -20.438 -10.711 1 91.31 108 ASP A CA 1
ATOM 858 C C . ASP A 1 108 ? -4.172 -19.203 -9.906 1 91.31 108 ASP A C 1
ATOM 860 O O . ASP A 1 108 ? -4.98 -18.281 -9.734 1 91.31 108 ASP A O 1
ATOM 864 N N . TYR A 1 109 ? -2.977 -19.094 -9.492 1 92.12 109 TYR A N 1
ATOM 865 C CA . TYR A 1 109 ? -2.613 -18.031 -8.562 1 92.12 109 TYR A CA 1
ATOM 866 C C . TYR A 1 109 ? -1.726 -17 -9.242 1 92.12 109 TYR A C 1
ATOM 868 O O . TYR A 1 109 ? -1.363 -15.984 -8.633 1 92.12 109 TYR A O 1
ATOM 876 N N . ARG A 1 110 ? -1.459 -17.219 -10.453 1 91.62 110 ARG A N 1
ATOM 877 C CA . ARG A 1 110 ? -0.62 -16.312 -11.227 1 91.62 110 ARG A CA 1
ATOM 878 C C . ARG A 1 110 ? -1.208 -14.906 -11.242 1 91.62 110 ARG A C 1
ATOM 880 O O . ARG A 1 110 ? -0.499 -13.93 -10.992 1 91.62 110 ARG A O 1
ATOM 887 N N . PRO A 1 111 ? -2.553 -14.781 -11.461 1 88.31 111 PRO A N 1
ATOM 888 C CA . PRO A 1 111 ? -3.113 -13.422 -11.477 1 88.31 111 PRO A CA 1
ATOM 889 C C . PRO A 1 111 ? -2.941 -12.703 -10.141 1 88.31 111 PRO A C 1
ATOM 891 O O . PRO A 1 111 ? -2.715 -11.484 -10.117 1 88.31 111 PRO A O 1
ATOM 894 N N . LEU A 1 112 ? -3.023 -13.422 -9.125 1 88.19 112 LEU A N 1
ATOM 895 C CA . LEU A 1 112 ? -2.871 -12.812 -7.805 1 88.19 112 LEU A CA 1
ATOM 896 C C . LEU A 1 112 ? -1.431 -12.367 -7.578 1 88.19 112 LEU A C 1
ATOM 898 O O . LEU A 1 112 ? -1.19 -11.328 -6.957 1 88.19 112 LEU A O 1
ATOM 902 N N . ARG A 1 113 ? -0.56 -13.164 -8.07 1 89.56 113 ARG A N 1
ATOM 903 C CA . ARG A 1 113 ? 0.853 -12.844 -7.895 1 89.56 113 ARG A CA 1
ATOM 904 C C . ARG A 1 113 ? 1.217 -11.555 -8.625 1 89.56 113 ARG A C 1
ATOM 906 O O . ARG A 1 113 ? 2.08 -10.805 -8.164 1 89.56 113 ARG A O 1
ATOM 913 N N . LYS A 1 114 ? 0.564 -11.297 -9.656 1 86.88 114 LYS A N 1
ATOM 914 C CA . LYS A 1 114 ? 0.837 -10.094 -10.445 1 86.88 114 LYS A CA 1
ATOM 915 C C . LYS A 1 114 ? 0.516 -8.828 -9.648 1 86.88 114 LYS A C 1
ATOM 917 O O . LYS A 1 114 ? 1.137 -7.785 -9.859 1 86.88 114 LYS A O 1
ATOM 922 N N . ILE A 1 115 ? -0.348 -8.938 -8.734 1 81.62 115 ILE A N 1
ATOM 923 C CA . ILE A 1 115 ? -0.78 -7.734 -8.031 1 81.62 115 ILE A CA 1
ATOM 924 C C . ILE A 1 115 ? -0.304 -7.785 -6.578 1 81.62 115 ILE A C 1
ATOM 926 O O . ILE A 1 115 ? -0.584 -6.875 -5.797 1 81.62 115 ILE A O 1
ATOM 930 N N . SER A 1 116 ? 0.427 -8.836 -6.246 1 86.06 116 SER A N 1
ATOM 931 C CA . SER A 1 116 ? 0.79 -9.07 -4.852 1 86.06 116 SER A CA 1
ATOM 932 C C . SER A 1 116 ? 1.805 -8.039 -4.367 1 86.06 116 SER A C 1
ATOM 934 O O . SER A 1 116 ? 1.985 -7.855 -3.162 1 86.06 116 SER A O 1
ATOM 936 N N . ALA A 1 117 ? 2.447 -7.363 -5.277 1 76.94 117 ALA A N 1
ATOM 937 C CA . ALA A 1 117 ? 3.422 -6.344 -4.895 1 76.94 117 ALA A CA 1
ATOM 938 C C . ALA A 1 117 ? 2.764 -5.234 -4.078 1 76.94 117 ALA A C 1
ATOM 940 O O . ALA A 1 117 ? 3.434 -4.535 -3.314 1 76.94 117 ALA A O 1
ATOM 941 N N . ARG A 1 118 ? 1.483 -5.094 -4.164 1 72.62 118 ARG A N 1
ATOM 942 C CA . ARG A 1 118 ? 0.734 -4.047 -3.48 1 72.62 118 ARG A CA 1
ATOM 943 C C . ARG A 1 118 ? 0.241 -4.527 -2.119 1 72.62 118 ARG A C 1
ATOM 945 O O . ARG A 1 118 ? -0.372 -3.762 -1.37 1 72.62 118 ARG A O 1
ATOM 952 N N . TRP A 1 119 ? 0.562 -5.758 -1.87 1 80.12 119 TRP A N 1
ATOM 953 C CA . TRP A 1 119 ? 0.072 -6.352 -0.63 1 80.12 119 TRP A CA 1
ATOM 954 C C . TRP A 1 119 ? 1.08 -6.164 0.499 1 80.12 119 TRP A C 1
ATOM 956 O O . TRP A 1 119 ? 2.275 -5.992 0.25 1 80.12 119 TRP A O 1
ATOM 966 N N . PRO A 1 120 ? 0.479 -6.066 1.667 1 79.94 120 PRO A N 1
ATOM 967 C CA . PRO A 1 120 ? 1.414 -6.199 2.787 1 79.94 120 PRO A CA 1
ATOM 968 C C . PRO A 1 120 ? 2.293 -7.441 2.682 1 79.94 120 PRO A C 1
ATOM 970 O O . PRO A 1 120 ? 1.856 -8.469 2.148 1 79.94 120 PRO A O 1
ATOM 973 N N . LYS A 1 121 ? 3.482 -7.383 3.209 1 82.5 121 LYS A N 1
ATOM 974 C CA . LYS A 1 121 ? 4.496 -8.43 3.072 1 82.5 121 LYS A CA 1
ATOM 975 C C . LYS A 1 121 ? 3.982 -9.766 3.6 1 82.5 121 LYS A C 1
ATOM 977 O O . LYS A 1 121 ? 4.277 -10.812 3.029 1 82.5 121 LYS A O 1
ATOM 982 N N . ASN A 1 122 ? 3.307 -9.672 4.609 1 81.75 122 ASN A N 1
ATOM 983 C CA . ASN A 1 122 ? 2.805 -10.906 5.207 1 81.75 122 ASN A CA 1
ATOM 984 C C . ASN A 1 122 ? 1.845 -11.633 4.27 1 81.75 122 ASN A C 1
ATOM 986 O O . ASN A 1 122 ? 1.847 -12.859 4.203 1 81.75 122 ASN A O 1
ATOM 990 N N . ALA A 1 123 ? 1.03 -10.906 3.596 1 84.06 123 ALA A N 1
ATOM 991 C CA . ALA A 1 123 ? 0.096 -11.5 2.645 1 84.06 123 ALA A CA 1
ATOM 992 C C . ALA A 1 123 ? 0.829 -12.039 1.418 1 84.06 123 ALA A C 1
ATOM 994 O O . ALA A 1 123 ? 0.477 -13.102 0.891 1 84.06 123 ALA A O 1
ATOM 995 N N . GLU A 1 124 ? 1.816 -11.328 1.063 1 85.75 124 GLU A N 1
ATOM 996 C CA . GLU A 1 124 ? 2.645 -11.781 -0.049 1 85.75 124 GLU A CA 1
ATOM 997 C C . GLU A 1 124 ? 3.32 -13.109 0.273 1 85.75 124 GLU A C 1
ATOM 999 O O . GLU A 1 124 ? 3.416 -13.992 -0.587 1 85.75 124 GLU A O 1
ATOM 1004 N N . ALA A 1 125 ? 3.705 -13.281 1.467 1 88.69 125 ALA A N 1
ATOM 1005 C CA . ALA A 1 125 ? 4.41 -14.477 1.912 1 88.69 125 ALA A CA 1
ATOM 1006 C C . ALA A 1 125 ? 3.516 -15.711 1.804 1 88.69 125 ALA A C 1
ATOM 1008 O O . ALA A 1 125 ? 3.994 -16.812 1.505 1 88.69 125 ALA A O 1
ATOM 1009 N N . VAL A 1 126 ? 2.27 -15.523 2.072 1 87.12 126 VAL A N 1
ATOM 1010 C CA . VAL A 1 126 ? 1.336 -16.641 1.995 1 87.12 126 VAL A CA 1
ATOM 1011 C C . VAL A 1 126 ? 1.265 -17.156 0.56 1 87.12 126 VAL A C 1
ATOM 1013 O O . VAL A 1 126 ? 1.195 -18.375 0.331 1 87.12 126 VAL A O 1
ATOM 1016 N N . LEU A 1 127 ? 1.349 -16.281 -0.406 1 88.69 127 LEU A N 1
ATOM 1017 C CA . LEU A 1 127 ? 1.281 -16.641 -1.819 1 88.69 127 LEU A CA 1
ATOM 1018 C C . LEU A 1 127 ? 2.539 -17.375 -2.256 1 88.69 127 LEU A C 1
ATOM 1020 O O . LEU A 1 127 ? 2.484 -18.234 -3.146 1 88.69 127 LEU A O 1
ATOM 1024 N N . ASP A 1 128 ? 3.621 -17.078 -1.56 1 87.19 128 ASP A N 1
ATOM 1025 C CA . ASP A 1 128 ? 4.906 -17.688 -1.906 1 87.19 128 ASP A CA 1
ATOM 1026 C C . ASP A 1 128 ? 4.906 -19.188 -1.615 1 87.19 128 ASP A C 1
ATOM 1028 O O . ASP A 1 128 ? 5.742 -19.922 -2.141 1 87.19 128 ASP A O 1
ATOM 1032 N N . LYS A 1 129 ? 3.98 -19.625 -0.897 1 87.88 129 LYS A N 1
ATOM 1033 C CA . LYS A 1 129 ? 3.891 -21.031 -0.545 1 87.88 129 LYS A CA 1
ATOM 1034 C C . LYS A 1 129 ? 3.154 -21.828 -1.624 1 87.88 129 LYS A C 1
ATOM 1036 O O . LYS A 1 129 ? 3.139 -23.062 -1.597 1 87.88 129 LYS A O 1
ATOM 1041 N N . MET A 1 130 ? 2.629 -21.156 -2.572 1 91.75 130 MET A N 1
ATOM 1042 C CA . MET A 1 130 ? 1.938 -21.812 -3.676 1 91.75 130 MET A CA 1
ATOM 1043 C C . MET A 1 130 ? 2.879 -22.031 -4.855 1 91.75 130 MET A C 1
ATOM 1045 O O . MET A 1 130 ? 3.951 -21.422 -4.922 1 91.75 130 MET A O 1
ATOM 1049 N N . ALA A 1 131 ? 2.449 -22.922 -5.703 1 92.88 131 ALA A N 1
ATOM 1050 C CA . ALA A 1 131 ? 3.266 -23.25 -6.867 1 92.88 131 ALA A CA 1
ATOM 1051 C C . ALA A 1 131 ? 3.486 -22.016 -7.746 1 92.88 131 ALA A C 1
ATOM 1053 O O . ALA A 1 131 ? 2.574 -21.219 -7.938 1 92.88 131 ALA A O 1
ATOM 1054 N N . ASN A 1 132 ? 4.676 -21.875 -8.266 1 92.44 132 ASN A N 1
ATOM 1055 C CA . ASN A 1 132 ? 5.031 -20.828 -9.203 1 92.44 132 ASN A CA 1
ATOM 1056 C C . ASN A 1 132 ? 5.711 -21.375 -10.445 1 92.44 132 ASN A C 1
ATOM 1058 O O . ASN A 1 132 ? 5.711 -22.594 -10.672 1 92.44 132 ASN A O 1
ATOM 1062 N N . ASP A 1 133 ? 6.27 -20.516 -11.219 1 91.38 133 ASP A N 1
ATOM 1063 C CA . ASP A 1 133 ? 6.879 -20.922 -12.484 1 91.38 133 ASP A CA 1
ATOM 1064 C C . ASP A 1 133 ? 8.109 -21.797 -12.242 1 91.38 133 ASP A C 1
ATOM 1066 O O . ASP A 1 133 ? 8.406 -22.703 -13.031 1 91.38 133 ASP A O 1
ATOM 1070 N N . GLU A 1 134 ? 8.734 -21.531 -11.203 1 90.44 134 GLU A N 1
ATOM 1071 C CA . GLU A 1 134 ? 9.891 -22.359 -10.859 1 90.44 134 GLU A CA 1
ATOM 1072 C C . GLU A 1 134 ? 9.461 -23.781 -10.547 1 90.44 134 GLU A C 1
ATOM 1074 O O . GLU A 1 134 ? 10.141 -24.734 -10.938 1 90.44 134 GLU A O 1
ATOM 1079 N N . ASP A 1 135 ? 8.367 -23.859 -9.867 1 91.5 135 ASP A N 1
ATOM 1080 C CA . ASP A 1 135 ? 7.836 -25.172 -9.562 1 91.5 135 ASP A CA 1
ATOM 1081 C C . ASP A 1 135 ? 7.406 -25.906 -10.836 1 91.5 135 ASP A C 1
ATOM 1083 O O . ASP A 1 135 ? 7.586 -27.125 -10.945 1 91.5 135 ASP A O 1
ATOM 1087 N N . VAL A 1 136 ? 6.863 -25.188 -11.727 1 93.94 136 VAL A N 1
ATOM 1088 C CA . VAL A 1 136 ? 6.453 -25.781 -12.992 1 93.94 136 VAL A CA 1
ATOM 1089 C C . VAL A 1 136 ? 7.68 -26.266 -13.758 1 93.94 136 VAL A C 1
ATOM 1091 O O . VAL A 1 136 ? 7.676 -27.391 -14.289 1 93.94 136 VAL A O 1
ATOM 1094 N N . ASN A 1 137 ? 8.633 -25.516 -13.766 1 93.38 137 ASN A N 1
ATOM 1095 C CA . ASN A 1 137 ? 9.867 -25.938 -14.414 1 93.38 137 ASN A CA 1
ATOM 1096 C C . ASN A 1 137 ? 10.469 -27.172 -13.734 1 93.38 137 ASN A C 1
ATOM 1098 O O . ASN A 1 137 ? 10.977 -28.078 -14.406 1 93.38 137 ASN A O 1
ATOM 1102 N N . GLY A 1 138 ? 10.469 -27.094 -12.445 1 91.44 138 GLY A N 1
ATOM 1103 C CA . GLY A 1 138 ? 10.914 -28.266 -11.719 1 91.44 138 GLY A CA 1
ATOM 1104 C C . GLY A 1 138 ? 10.148 -29.531 -12.094 1 91.44 138 GLY A C 1
ATOM 1105 O O . GLY A 1 138 ? 10.742 -30.594 -12.234 1 91.44 138 GLY A O 1
ATOM 1106 N N . ALA A 1 139 ? 8.867 -29.406 -12.258 1 93.69 139 ALA A N 1
ATOM 1107 C CA . ALA A 1 139 ? 8.039 -30.531 -12.664 1 93.69 139 ALA A CA 1
ATOM 1108 C C . ALA A 1 139 ? 8.414 -31.016 -14.062 1 93.69 139 ALA A C 1
ATOM 1110 O O . ALA A 1 139 ? 8.445 -32.219 -14.312 1 93.69 139 ALA A O 1
ATOM 1111 N N . ARG A 1 140 ? 8.672 -30.125 -14.93 1 95.81 140 ARG A N 1
ATOM 1112 C CA . ARG A 1 140 ? 9.117 -30.5 -16.266 1 95.81 140 ARG A CA 1
ATOM 1113 C C . ARG A 1 140 ? 10.422 -31.297 -16.219 1 95.81 140 ARG A C 1
ATOM 1115 O O . ARG A 1 140 ? 10.547 -32.312 -16.875 1 95.81 140 ARG A O 1
ATOM 1122 N N . LEU A 1 141 ? 11.305 -30.844 -15.477 1 94.38 141 LEU A N 1
ATOM 1123 C CA . LEU A 1 141 ? 12.602 -31.5 -15.367 1 94.38 141 LEU A CA 1
ATOM 1124 C C . LEU A 1 141 ? 12.461 -32.875 -14.703 1 94.38 141 LEU A C 1
ATOM 1126 O O . LEU A 1 141 ? 13.227 -33.781 -15 1 94.38 141 LEU A O 1
ATOM 1130 N N . SER A 1 142 ? 11.516 -32.969 -13.836 1 93.69 142 SER A N 1
ATOM 1131 C CA . SER A 1 142 ? 11.266 -34.281 -13.234 1 93.69 142 SER A CA 1
ATOM 1132 C C . SER A 1 142 ? 10.867 -35.281 -14.289 1 93.69 142 SER A C 1
ATOM 1134 O O . SER A 1 142 ? 11.242 -36.469 -14.195 1 93.69 142 SER A O 1
ATOM 1136 N N . LEU A 1 143 ? 10.18 -34.875 -15.219 1 95.5 143 LEU A N 1
ATOM 1137 C CA . LEU A 1 143 ? 9.82 -35.781 -16.312 1 95.5 143 LEU A CA 1
ATOM 1138 C C . LEU A 1 143 ? 11.062 -36.188 -17.094 1 95.5 143 LEU A C 1
ATOM 1140 O O . LEU A 1 143 ? 11.188 -37.344 -17.484 1 95.5 143 LEU A O 1
ATOM 1144 N N . ILE A 1 144 ? 11.93 -35.281 -17.297 1 95.94 144 ILE A N 1
ATOM 1145 C CA . ILE A 1 144 ? 13.172 -35.562 -18 1 95.94 144 ILE A CA 1
ATOM 1146 C C . ILE A 1 144 ? 14 -36.562 -17.188 1 95.94 144 ILE A C 1
ATOM 1148 O O . ILE A 1 144 ? 14.625 -37.469 -17.75 1 95.94 144 ILE A O 1
ATOM 1152 N N . ARG A 1 145 ? 13.938 -36.375 -15.977 1 92.44 145 ARG A N 1
ATOM 1153 C CA . ARG A 1 145 ? 14.672 -37.281 -15.109 1 92.44 145 ARG A CA 1
ATOM 1154 C C . ARG A 1 145 ? 14.117 -38.688 -15.203 1 92.44 145 ARG A C 1
ATOM 1156 O O . ARG A 1 145 ? 14.883 -39.656 -15.234 1 92.44 145 ARG A O 1
ATOM 1163 N N . LEU A 1 146 ? 12.844 -38.781 -15.227 1 92.12 146 LEU A N 1
ATOM 1164 C CA . LEU A 1 146 ? 12.219 -40.094 -15.383 1 92.12 146 LEU A CA 1
ATOM 1165 C C . LEU A 1 146 ? 12.609 -40.719 -16.719 1 92.12 146 LEU A C 1
ATOM 1167 O O . LEU A 1 146 ? 12.867 -41.938 -16.797 1 92.12 146 LEU A O 1
ATOM 1171 N N . GLN A 1 147 ? 12.602 -39.938 -17.641 1 95.25 147 GLN A N 1
ATOM 1172 C CA . GLN A 1 147 ? 13.055 -40.406 -18.953 1 95.25 147 GLN A CA 1
ATOM 1173 C C . GLN A 1 147 ? 14.461 -40.969 -18.875 1 95.25 147 GLN A C 1
ATOM 1175 O O . GLN A 1 147 ? 14.711 -42.094 -19.359 1 95.25 147 GLN A O 1
ATOM 1180 N N . GLU A 1 148 ? 15.289 -40.281 -18.25 1 93 148 GLU A N 1
ATOM 1181 C CA . GLU A 1 148 ? 16.688 -40.688 -18.141 1 93 148 GLU A CA 1
ATOM 1182 C C . GLU A 1 148 ? 16.859 -41.906 -17.266 1 93 148 GLU A C 1
ATOM 1184 O O . GLU A 1 148 ? 17.609 -42.844 -17.609 1 93 148 GLU A O 1
ATOM 1189 N N . MET A 1 149 ? 16.188 -41.875 -16.234 1 90.62 149 MET A N 1
ATOM 1190 C CA . MET A 1 149 ? 16.359 -42.938 -15.219 1 90.62 149 MET A CA 1
ATOM 1191 C C . MET A 1 149 ? 15.781 -44.25 -15.711 1 90.62 149 MET A C 1
ATOM 1193 O O . MET A 1 149 ? 16.328 -45.312 -15.414 1 90.62 149 MET A O 1
ATOM 1197 N N . TYR A 1 150 ? 14.727 -44.188 -16.516 1 91.75 150 TYR A N 1
ATOM 1198 C CA . TYR A 1 150 ? 14.023 -45.438 -16.844 1 91.75 150 TYR A CA 1
ATOM 1199 C C . TYR A 1 150 ? 14.047 -45.688 -18.344 1 91.75 150 TYR A C 1
ATOM 1201 O O . TYR A 1 150 ? 13.539 -46.719 -18.812 1 91.75 150 TYR A O 1
ATOM 1209 N N . GLY A 1 151 ? 14.594 -44.812 -19.016 1 93.38 151 GLY A N 1
ATOM 1210 C CA . GLY A 1 151 ? 14.719 -44.969 -20.453 1 93.38 151 GLY A CA 1
ATOM 1211 C C . GLY A 1 151 ? 13.391 -44.969 -21.172 1 93.38 151 GLY A C 1
ATOM 1212 O O . GLY A 1 151 ? 13.195 -45.719 -22.125 1 93.38 151 GLY A O 1
ATOM 1213 N N . ILE A 1 152 ? 12.438 -44.188 -20.609 1 95.81 152 ILE A N 1
ATOM 1214 C CA . ILE A 1 152 ? 11.117 -44.125 -21.234 1 95.81 152 ILE A CA 1
ATOM 1215 C C . ILE A 1 152 ? 11.156 -43.156 -22.422 1 95.81 152 ILE A C 1
ATOM 1217 O O . ILE A 1 152 ? 11.742 -42.094 -22.328 1 95.81 152 ILE A O 1
ATOM 1221 N N . LYS A 1 153 ? 10.547 -43.562 -23.469 1 96.38 153 LYS A N 1
ATOM 1222 C CA . LYS A 1 153 ? 10.5 -42.688 -24.641 1 96.38 153 LYS A CA 1
ATOM 1223 C C . LYS A 1 153 ? 9.477 -41.562 -24.453 1 96.38 153 LYS A C 1
ATOM 1225 O O . LYS A 1 153 ? 8.391 -41.812 -23.922 1 96.38 153 LYS A O 1
ATOM 1230 N N . PRO A 1 154 ? 9.773 -40.406 -24.906 1 97.81 154 PRO A N 1
ATOM 1231 C CA . PRO A 1 154 ? 8.852 -39.25 -24.781 1 97.81 154 PRO A CA 1
ATOM 1232 C C . PRO A 1 154 ? 7.484 -39.531 -25.391 1 97.81 154 PRO A C 1
ATOM 1234 O O . PRO A 1 154 ? 6.461 -39.125 -24.844 1 97.81 154 PRO A O 1
ATOM 1237 N N . ARG A 1 155 ? 7.453 -40.25 -26.469 1 95.94 155 ARG A N 1
ATOM 1238 C CA . ARG A 1 155 ? 6.184 -40.562 -27.109 1 95.94 155 ARG A CA 1
ATOM 1239 C C . ARG A 1 155 ? 5.266 -41.312 -26.156 1 95.94 155 ARG A C 1
ATOM 1241 O O . ARG A 1 155 ? 4.062 -41.031 -26.109 1 95.94 155 ARG A O 1
ATOM 1248 N N . ASP A 1 156 ? 5.773 -42.25 -25.406 1 96.88 156 ASP A N 1
ATOM 1249 C CA . ASP A 1 15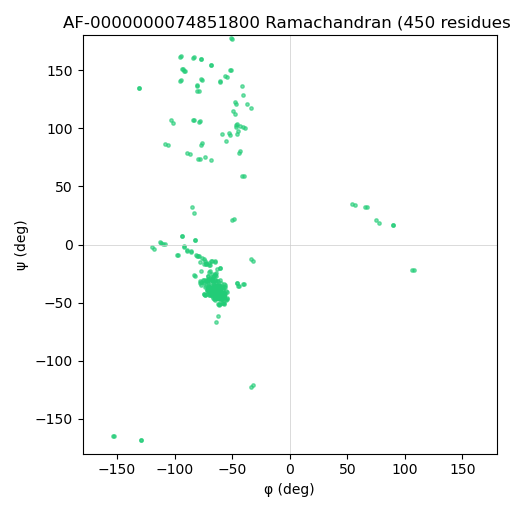6 ? 5.012 -43.031 -24.438 1 96.88 156 ASP A CA 1
ATOM 1250 C C . ASP A 1 156 ? 4.613 -42.156 -23.234 1 96.88 156 ASP A C 1
ATOM 1252 O O . ASP A 1 156 ? 3.49 -42.25 -22.75 1 96.88 156 ASP A O 1
ATOM 1256 N N . MET A 1 157 ? 5.539 -41.344 -22.812 1 97.44 157 MET A N 1
ATOM 1257 C CA . MET A 1 157 ? 5.262 -40.438 -21.688 1 97.44 157 MET A CA 1
ATOM 1258 C C . MET A 1 157 ? 4.145 -39.469 -22.016 1 97.44 157 MET A C 1
ATOM 1260 O O . MET A 1 157 ? 3.266 -39.219 -21.203 1 97.44 157 MET A O 1
ATOM 1264 N N . ILE A 1 158 ? 4.176 -38.938 -23.234 1 97.62 158 ILE A N 1
ATOM 1265 C CA . ILE A 1 158 ? 3.158 -38 -23.688 1 97.62 158 ILE A CA 1
ATOM 1266 C C . ILE A 1 158 ? 1.79 -38.656 -23.688 1 97.62 158 ILE A C 1
ATOM 1268 O O . ILE A 1 158 ? 0.788 -38.062 -23.312 1 97.62 158 ILE A O 1
ATOM 1272 N N . LYS A 1 159 ? 1.774 -39.938 -24 1 96.06 159 LYS A N 1
ATOM 1273 C CA . LYS A 1 159 ? 0.526 -40.688 -24.031 1 96.06 159 LYS A CA 1
ATOM 1274 C C . LYS A 1 159 ? 0.092 -41.125 -22.641 1 96.06 159 LYS A C 1
ATOM 1276 O O . LYS A 1 159 ? -1.008 -41.656 -22.453 1 96.06 159 LYS A O 1
ATOM 1281 N N . GLY A 1 160 ? 0.988 -40.938 -21.703 1 97.12 160 GLY A N 1
ATOM 1282 C CA . GLY A 1 160 ? 0.682 -41.281 -20.328 1 97.12 160 GLY A CA 1
ATOM 1283 C C . GLY A 1 160 ? 1.047 -42.719 -19.984 1 97.12 160 GLY A C 1
ATOM 1284 O O . GLY A 1 160 ? 0.511 -43.281 -19.031 1 97.12 160 GLY A O 1
ATOM 1285 N N . ASN A 1 161 ? 1.865 -43.312 -20.812 1 96.38 161 ASN A N 1
ATOM 1286 C CA . ASN A 1 161 ? 2.287 -44.688 -20.562 1 96.38 161 ASN A CA 1
ATOM 1287 C C . ASN A 1 161 ? 3.697 -44.75 -19.969 1 96.38 161 ASN A C 1
ATOM 1289 O O . ASN A 1 161 ? 4.676 -44.5 -20.688 1 96.38 161 ASN A O 1
ATOM 1293 N N . TYR A 1 162 ? 3.756 -45 -18.781 1 93.81 162 TYR A N 1
ATOM 1294 C CA . TYR A 1 162 ? 5.027 -45.188 -18.094 1 93.81 162 TYR A CA 1
ATOM 1295 C C . TYR A 1 162 ? 5.293 -46.656 -17.766 1 93.81 162 TYR A C 1
ATOM 1297 O O . TYR A 1 162 ? 4.965 -47.125 -16.688 1 93.81 162 TYR A O 1
ATOM 1305 N N . LEU A 1 163 ? 5.836 -47.281 -18.734 1 93.44 163 LEU A N 1
ATOM 1306 C CA . LEU A 1 163 ? 6.188 -48.688 -18.594 1 93.44 163 LEU A CA 1
ATOM 1307 C C . LEU A 1 163 ? 4.977 -49.531 -18.203 1 93.44 163 LEU A C 1
ATOM 1309 O O . LEU A 1 163 ? 5.059 -50.344 -17.281 1 93.44 163 LEU A O 1
ATOM 1313 N N . GLY A 1 164 ? 3.811 -49.156 -18.688 1 92 164 GLY A N 1
ATOM 1314 C CA . GLY A 1 164 ? 2.59 -49.875 -18.422 1 92 164 GLY A CA 1
ATOM 1315 C C . GLY A 1 164 ? 1.655 -49.188 -17.453 1 92 164 GLY A C 1
ATOM 1316 O O . GLY A 1 164 ? 0.474 -49.531 -17.359 1 92 164 GLY A O 1
ATOM 1317 N N . HIS A 1 165 ? 2.209 -48.312 -16.656 1 91.75 165 HIS A N 1
ATOM 1318 C CA . HIS A 1 165 ? 1.383 -47.5 -15.781 1 91.75 165 HIS A CA 1
ATOM 1319 C C . HIS A 1 165 ? 0.725 -46.344 -16.562 1 91.75 165 HIS A C 1
ATOM 1321 O O . HIS A 1 165 ? 1.372 -45.344 -16.875 1 91.75 165 HIS A O 1
ATOM 1327 N N . LYS A 1 166 ? -0.56 -46.5 -16.797 1 94.81 166 LYS A N 1
ATOM 1328 C CA . LYS A 1 166 ? -1.247 -45.625 -17.719 1 94.81 166 LYS A CA 1
ATOM 1329 C C . LYS A 1 166 ? -1.919 -44.469 -16.984 1 94.81 166 LYS A C 1
ATOM 1331 O O . LYS A 1 166 ? -2.414 -44.656 -15.859 1 94.81 166 LYS A O 1
ATOM 1336 N N . GLY A 1 167 ? -1.859 -43.312 -17.578 1 94.81 167 GLY A N 1
ATOM 1337 C CA . GLY A 1 167 ? -2.496 -42.125 -17.062 1 94.81 167 GLY A CA 1
ATOM 1338 C C . GLY A 1 167 ? -2.844 -41.125 -18.156 1 94.81 167 GLY A C 1
ATOM 1339 O O . GLY A 1 167 ? -2.943 -41.469 -19.328 1 94.81 167 GLY A O 1
ATOM 1340 N N . PRO A 1 168 ? -3.135 -39.938 -17.75 1 96 168 PRO A N 1
ATOM 1341 C CA . PRO A 1 168 ? -3.543 -38.938 -18.75 1 96 168 PRO A CA 1
ATOM 1342 C C . PRO A 1 168 ? -2.4 -38.531 -19.672 1 96 168 PRO A C 1
ATOM 1344 O O . PRO A 1 168 ? -1.232 -38.594 -19.281 1 96 168 PRO A O 1
ATOM 1347 N N . SER A 1 169 ? -2.779 -38.094 -20.859 1 96.56 169 SER A N 1
ATOM 1348 C CA . SER A 1 169 ? -1.79 -37.625 -21.812 1 96.56 169 SER A CA 1
ATOM 1349 C C . SER A 1 169 ? -1.401 -36.188 -21.547 1 96.56 169 SER A C 1
ATOM 1351 O O . SER A 1 169 ? -2.127 -35.469 -20.875 1 96.56 169 SER A O 1
ATOM 1353 N N . LEU A 1 170 ? -0.294 -35.812 -22.078 1 96.81 170 LEU A N 1
ATOM 1354 C CA . LEU A 1 170 ? 0.138 -34.438 -22.078 1 96.81 170 LEU A CA 1
ATOM 1355 C C . LEU A 1 170 ? -0.289 -33.719 -23.359 1 96.81 170 LEU A C 1
ATOM 1357 O O . LEU A 1 170 ? -0.452 -34.375 -24.406 1 96.81 170 LEU A O 1
ATOM 1361 N N . THR A 1 171 ? -0.483 -32.469 -23.219 1 94.62 171 THR A N 1
ATOM 1362 C CA . THR A 1 171 ? -0.77 -31.688 -24.422 1 94.62 171 THR A CA 1
ATOM 1363 C C . THR A 1 171 ? 0.506 -31.438 -25.219 1 94.62 171 THR A C 1
ATOM 1365 O O . THR A 1 171 ? 1.611 -31.531 -24.688 1 94.62 171 THR A O 1
ATOM 1368 N N . ALA A 1 172 ? 0.33 -31.125 -26.516 1 94.5 172 ALA A N 1
ATOM 1369 C CA . ALA A 1 172 ? 1.475 -30.781 -27.359 1 94.5 172 ALA A CA 1
ATOM 1370 C C . ALA A 1 172 ? 2.26 -29.609 -26.797 1 94.5 172 ALA A C 1
ATOM 1372 O O . ALA A 1 172 ? 3.492 -29.625 -26.781 1 94.5 172 ALA A O 1
ATOM 1373 N N . LEU A 1 173 ? 1.542 -28.672 -26.344 1 94.5 173 LEU A N 1
ATOM 1374 C CA . LEU A 1 173 ? 2.17 -27.469 -25.812 1 94.5 173 LEU A CA 1
ATOM 1375 C C . LEU A 1 173 ? 2.986 -27.781 -24.562 1 94.5 173 LEU A C 1
ATOM 1377 O O . LEU A 1 173 ? 4.129 -27.344 -24.438 1 94.5 173 LEU A O 1
ATOM 1381 N N . ASP A 1 174 ? 2.375 -28.578 -23.688 1 95.88 174 ASP A N 1
ATOM 1382 C CA . ASP A 1 174 ? 3.1 -28.984 -22.5 1 95.88 174 ASP A CA 1
ATOM 1383 C C . ASP A 1 174 ? 4.363 -29.75 -22.859 1 95.88 174 ASP A C 1
ATOM 1385 O O . ASP A 1 174 ? 5.426 -29.531 -22.266 1 95.88 174 ASP A O 1
ATOM 1389 N N . SER A 1 175 ? 4.254 -30.609 -23.734 1 97.56 175 SER A N 1
ATOM 1390 C CA . SER A 1 175 ? 5.379 -31.438 -24.156 1 97.56 175 SER A CA 1
ATOM 1391 C C . SER A 1 175 ? 6.484 -30.578 -24.781 1 97.56 175 SER A C 1
ATOM 1393 O O . SER A 1 175 ? 7.672 -30.844 -24.562 1 97.56 175 SER A O 1
ATOM 1395 N N . PHE A 1 176 ? 6.039 -29.641 -25.516 1 97 176 PHE A N 1
ATOM 1396 C CA . PHE A 1 176 ? 6.996 -28.703 -26.094 1 97 176 PHE A CA 1
ATOM 1397 C C . PHE A 1 176 ? 7.828 -28.031 -25 1 97 176 PHE A C 1
ATOM 1399 O O . PHE A 1 176 ? 9.055 -27.938 -25.125 1 97 176 PHE A O 1
ATOM 1406 N N . PHE A 1 177 ? 7.172 -27.641 -24.016 1 97.25 177 PHE A N 1
ATOM 1407 C CA . PHE A 1 177 ? 7.871 -26.922 -22.953 1 97.25 177 PHE A CA 1
ATOM 1408 C C . PHE A 1 177 ? 8.75 -27.875 -22.156 1 97.25 177 PHE A C 1
ATOM 1410 O O . PHE A 1 177 ? 9.781 -27.469 -21.609 1 97.25 177 PHE A O 1
ATOM 1417 N N . VAL A 1 178 ? 8.383 -29.094 -22.031 1 97.69 178 VAL A N 1
ATOM 1418 C CA . VAL A 1 178 ? 9.273 -30.078 -21.406 1 97.69 178 VAL A CA 1
ATOM 1419 C C . VAL A 1 178 ? 10.562 -30.188 -22.219 1 97.69 178 VAL A C 1
ATOM 1421 O O . VAL A 1 178 ? 11.656 -30.172 -21.656 1 97.69 178 VAL A O 1
ATOM 1424 N N . GLY A 1 179 ? 10.422 -30.266 -23.562 1 97.94 179 GLY A N 1
ATOM 1425 C CA . GLY A 1 179 ? 11.594 -30.281 -24.406 1 97.94 179 GLY A CA 1
ATOM 1426 C C . GLY A 1 179 ? 12.461 -29.047 -24.25 1 97.94 179 GLY A C 1
ATOM 1427 O O . GLY A 1 179 ? 13.688 -29.141 -24.25 1 97.94 179 GLY A O 1
ATOM 1428 N N . ARG A 1 180 ? 11.766 -27.953 -24.172 1 97.81 180 ARG A N 1
ATOM 1429 C CA . ARG A 1 180 ? 12.484 -26.703 -24 1 97.81 180 ARG A CA 1
ATOM 1430 C C . ARG A 1 180 ? 13.258 -26.703 -22.688 1 97.81 180 ARG A C 1
ATOM 1432 O O . ARG A 1 180 ? 14.391 -26.219 -22.625 1 97.81 180 ARG A O 1
ATOM 1439 N N . ALA A 1 181 ? 12.641 -27.156 -21.609 1 96.75 181 ALA A N 1
ATOM 1440 C CA . ALA A 1 181 ? 13.312 -27.234 -20.312 1 96.75 181 ALA A CA 1
ATOM 1441 C C . ALA A 1 181 ? 14.562 -28.094 -20.391 1 96.75 181 ALA A C 1
ATOM 1443 O O . ALA A 1 181 ? 15.594 -27.766 -19.797 1 96.75 181 ALA A O 1
ATOM 1444 N N . ALA A 1 182 ? 14.484 -29.172 -21.078 1 97.25 182 ALA A N 1
ATOM 1445 C CA . ALA A 1 182 ? 15.641 -30.031 -21.297 1 97.25 182 ALA A CA 1
ATOM 1446 C C . ALA A 1 182 ? 16.766 -29.281 -22.016 1 97.25 182 ALA A C 1
ATOM 1448 O O . ALA A 1 182 ? 17.922 -29.391 -21.641 1 97.25 182 ALA A O 1
ATOM 1449 N N . PHE A 1 183 ? 16.344 -28.531 -23.031 1 97 183 PHE A N 1
ATOM 1450 C CA . PHE A 1 183 ? 17.297 -27.766 -23.797 1 97 183 PHE A CA 1
ATOM 1451 C C . PHE A 1 183 ? 18.016 -26.75 -22.906 1 97 183 PHE A C 1
ATOM 1453 O O . PHE A 1 183 ? 19.234 -26.625 -22.953 1 97 183 PHE A O 1
ATOM 1460 N N . ASP A 1 184 ? 17.25 -26.078 -22.156 1 96.12 184 ASP A N 1
ATOM 1461 C CA . ASP A 1 184 ? 17.766 -25.016 -21.312 1 96.12 184 ASP A CA 1
ATOM 1462 C C . ASP A 1 184 ? 18.75 -25.562 -20.281 1 96.12 184 ASP A C 1
ATOM 1464 O O . ASP A 1 184 ? 19.641 -24.844 -19.812 1 96.12 184 ASP A O 1
ATOM 1468 N N . THR A 1 185 ? 18.562 -26.75 -19.844 1 94.94 185 THR A N 1
ATOM 1469 C CA . THR A 1 185 ? 19.453 -27.359 -18.859 1 94.94 185 THR A CA 1
ATOM 1470 C C . THR A 1 185 ? 20.547 -28.172 -19.531 1 94.94 185 THR A C 1
ATOM 1472 O O . THR A 1 185 ? 21.188 -29 -18.891 1 94.94 185 THR A O 1
ATOM 1475 N N . LYS A 1 186 ? 20.641 -28.109 -20.875 1 95.81 186 LYS A N 1
ATOM 1476 C CA . LYS A 1 186 ? 21.719 -28.656 -21.688 1 95.81 186 LYS A CA 1
ATOM 1477 C C . LYS A 1 186 ? 21.578 -30.172 -21.844 1 95.81 186 LYS A C 1
ATOM 1479 O O . LYS A 1 186 ? 22.562 -30.891 -22.031 1 95.81 186 LYS A O 1
ATOM 1484 N N . LYS A 1 187 ? 20.453 -30.609 -21.594 1 95.88 187 LYS A N 1
ATOM 1485 C CA . LYS A 1 187 ? 20.125 -32 -21.922 1 95.88 187 LYS A CA 1
ATOM 1486 C C . LYS A 1 187 ? 19.625 -32.125 -23.359 1 95.88 187 LYS A C 1
ATOM 1488 O O . LYS A 1 187 ? 18.469 -32.469 -23.578 1 95.88 187 LYS A O 1
ATOM 1493 N N . TYR A 1 188 ? 20.531 -32.094 -24.219 1 96.56 188 TYR A N 1
ATOM 1494 C CA . TYR A 1 188 ? 20.219 -31.922 -25.625 1 96.56 188 TYR A CA 1
ATOM 1495 C C . TYR A 1 188 ? 19.641 -33.188 -26.219 1 96.56 188 TYR A C 1
ATOM 1497 O O . TYR A 1 188 ? 18.641 -33.156 -26.953 1 96.56 188 TYR A O 1
ATOM 1505 N N . PRO A 1 189 ? 20.188 -34.344 -25.906 1 96.69 189 PRO A N 1
ATOM 1506 C CA . PRO A 1 189 ? 19.594 -35.562 -26.469 1 96.69 189 PRO A CA 1
ATOM 1507 C C . PRO A 1 189 ? 18.125 -35.719 -26.078 1 96.69 189 PRO A C 1
ATOM 1509 O O . PRO A 1 189 ? 17.297 -36.031 -26.938 1 96.69 189 PRO A O 1
ATOM 1512 N N . GLU A 1 190 ? 17.906 -35.531 -24.875 1 96.31 190 GLU A N 1
ATOM 1513 C CA . GLU A 1 190 ? 16.531 -35.625 -24.406 1 96.31 190 GLU A CA 1
ATOM 1514 C C . GLU A 1 190 ? 15.656 -34.562 -25.078 1 96.31 190 GLU A C 1
ATOM 1516 O O . GLU A 1 190 ? 14.516 -34.844 -25.453 1 96.31 190 GLU A O 1
ATOM 1521 N N . SER A 1 191 ? 16.203 -33.375 -25.203 1 98 191 SER A N 1
ATOM 1522 C CA . SER A 1 191 ? 15.461 -32.281 -25.828 1 98 191 SER A CA 1
ATOM 1523 C C . SER A 1 191 ? 15.031 -32.656 -27.234 1 98 191 SER A C 1
ATOM 1525 O O . SER A 1 191 ? 13.883 -32.438 -27.625 1 98 191 SER A O 1
ATOM 1527 N N . VAL A 1 192 ? 15.938 -33.219 -27.922 1 97.69 192 VAL A N 1
ATOM 1528 C CA . VAL A 1 192 ? 15.664 -33.594 -29.312 1 97.69 192 VAL A CA 1
ATOM 1529 C C . VAL A 1 192 ? 14.555 -34.656 -29.359 1 97.69 192 VAL A C 1
ATOM 1531 O O . VAL A 1 192 ? 13.648 -34.562 -30.188 1 97.69 192 VAL A O 1
ATOM 1534 N N . GLU A 1 193 ? 14.617 -35.625 -28.5 1 98 193 GLU A N 1
ATOM 1535 C CA . GLU A 1 193 ? 13.602 -36.688 -28.453 1 98 193 GLU A CA 1
ATOM 1536 C C . GLU A 1 193 ? 12.219 -36.094 -28.172 1 98 193 GLU A C 1
ATOM 1538 O O . GLU A 1 193 ? 11.227 -36.5 -28.781 1 98 193 GLU A O 1
ATOM 1543 N N . TRP A 1 194 ? 12.172 -35.188 -27.297 1 98.06 194 TRP A N 1
ATOM 1544 C CA . TRP A 1 194 ? 10.891 -34.562 -26.969 1 98.06 194 TRP A CA 1
ATOM 1545 C C . TRP A 1 194 ? 10.359 -33.75 -28.141 1 98.06 194 TRP A C 1
ATOM 1547 O O . TRP A 1 194 ? 9.18 -33.844 -28.484 1 98.06 194 TRP A O 1
ATOM 1557 N N . PHE A 1 195 ? 11.18 -32.969 -28.75 1 97.5 195 PHE A N 1
ATOM 1558 C CA . PHE A 1 195 ? 10.742 -32.156 -29.891 1 97.5 195 PHE A CA 1
ATOM 1559 C C . PHE A 1 195 ? 10.281 -33.062 -31.047 1 97.5 195 PHE A C 1
ATOM 1561 O O . PHE A 1 195 ? 9.297 -32.75 -31.719 1 97.5 195 PHE A O 1
ATOM 1568 N N . GLN A 1 196 ? 10.984 -34.062 -31.203 1 96.69 196 GLN A N 1
ATOM 1569 C CA . GLN A 1 196 ? 10.57 -35 -32.25 1 96.69 196 GLN A CA 1
ATOM 1570 C C . GLN A 1 196 ? 9.203 -35.594 -31.938 1 96.69 196 GLN A C 1
ATOM 1572 O O . GLN A 1 196 ? 8.367 -35.719 -32.844 1 96.69 196 GLN A O 1
ATOM 1577 N N . ALA A 1 197 ? 9.031 -35.969 -30.734 1 96.81 197 ALA A N 1
ATOM 1578 C CA . ALA A 1 197 ? 7.75 -36.531 -30.328 1 96.81 197 ALA A CA 1
ATOM 1579 C C . ALA A 1 197 ? 6.617 -35.531 -30.531 1 96.81 197 ALA A C 1
ATOM 1581 O O . ALA A 1 197 ? 5.523 -35.906 -30.969 1 96.81 197 ALA A O 1
ATOM 1582 N N . VAL A 1 198 ? 6.871 -34.281 -30.266 1 95.88 198 VAL A N 1
ATOM 1583 C CA . VAL A 1 198 ? 5.879 -33.219 -30.438 1 95.88 198 VAL A CA 1
ATOM 1584 C C . VAL A 1 198 ? 5.562 -33.031 -31.922 1 95.88 198 VAL A C 1
ATOM 1586 O O . VAL A 1 198 ? 4.398 -32.906 -32.312 1 95.88 198 VAL A O 1
ATOM 1589 N N . LEU A 1 199 ? 6.578 -33.062 -32.688 1 93.69 199 LEU A N 1
ATOM 1590 C CA . LEU A 1 199 ? 6.395 -32.938 -34.125 1 93.69 199 LEU A CA 1
ATOM 1591 C C . LEU A 1 199 ? 5.531 -34.062 -34.688 1 93.69 199 LEU A C 1
ATOM 1593 O O . LEU A 1 199 ? 4.652 -33.844 -35.5 1 93.69 199 LEU A O 1
ATOM 1597 N N . ASN A 1 200 ? 5.742 -35.188 -34.219 1 92.12 200 ASN A N 1
ATOM 1598 C CA . ASN A 1 200 ? 4.965 -36.344 -34.656 1 92.12 200 ASN A CA 1
ATOM 1599 C C . ASN A 1 200 ? 3.508 -36.219 -34.188 1 92.12 200 ASN A C 1
ATOM 1601 O O . ASN A 1 200 ? 2.598 -36.594 -34.938 1 92.12 200 ASN A O 1
ATOM 1605 N N . LEU A 1 201 ? 3.371 -35.719 -33 1 89.88 201 LEU A N 1
ATOM 1606 C CA . LEU A 1 201 ? 2.027 -35.5 -32.469 1 89.88 201 LEU A CA 1
ATOM 1607 C C . LEU A 1 201 ? 1.277 -34.469 -33.312 1 89.88 201 LEU A C 1
ATOM 1609 O O . LEU A 1 201 ? 0.084 -34.625 -33.594 1 89.88 201 LEU A O 1
ATOM 1613 N N . LEU A 1 202 ? 1.904 -33.406 -33.719 1 89.38 202 LEU A N 1
ATOM 1614 C CA . LEU A 1 202 ? 1.298 -32.344 -34.5 1 89.38 202 LEU A CA 1
ATOM 1615 C C . LEU A 1 202 ? 1.006 -32.812 -35.906 1 89.38 202 LEU A C 1
ATOM 1617 O O . LEU A 1 202 ? -0.004 -32.406 -36.5 1 89.38 202 LEU A O 1
ATOM 1621 N N . LYS A 1 203 ? 1.807 -33.562 -36.469 1 86 203 LYS A N 1
ATOM 1622 C CA . LYS A 1 203 ? 1.596 -34.125 -37.812 1 86 203 LYS A CA 1
ATOM 1623 C C . LYS A 1 203 ? 0.384 -35.062 -37.844 1 86 203 LYS A C 1
ATOM 1625 O O . LYS A 1 203 ? -0.406 -35.031 -38.781 1 86 203 LYS A O 1
ATOM 1630 N N . LYS A 1 204 ? 0.287 -35.75 -36.844 1 82.06 204 LYS A N 1
ATOM 1631 C CA . LYS A 1 204 ? -0.864 -36.625 -36.75 1 82.06 204 LYS A CA 1
ATOM 1632 C C . LYS A 1 204 ? -2.162 -35.844 -36.594 1 82.06 204 LYS A C 1
ATOM 1634 O O . LYS A 1 204 ? -3.189 -36.219 -37.156 1 82.06 204 LYS A O 1
ATOM 1639 N N . SER A 1 205 ? -2.051 -34.875 -35.906 1 74.25 205 SER A N 1
ATOM 1640 C CA . SER A 1 205 ? -3.23 -34.031 -35.719 1 74.25 205 SER A CA 1
ATOM 1641 C C . SER A 1 205 ? -3.605 -33.281 -37 1 74.25 205 SER A C 1
ATOM 1643 O O . SER A 1 205 ? -4.789 -33.125 -37.312 1 74.25 205 SER A O 1
ATOM 1645 N N . ARG A 1 206 ? -2.635 -32.844 -37.719 1 67.06 206 ARG A N 1
ATOM 1646 C CA . ARG A 1 206 ? -2.883 -32.188 -39 1 67.06 206 ARG A CA 1
ATOM 1647 C C . ARG A 1 206 ? -3.334 -33.219 -40.062 1 67.06 206 ARG A C 1
ATOM 1649 O O . ARG A 1 206 ? -4.176 -32.906 -40.906 1 67.06 206 ARG A O 1
ATOM 1656 N N . GLY A 1 207 ? -2.576 -34.344 -39.969 1 59.44 207 GLY A N 1
ATOM 1657 C CA . GLY A 1 207 ? -2.986 -35.406 -40.875 1 59.44 207 GLY A CA 1
ATOM 1658 C C . GLY A 1 207 ? -4.391 -35.906 -40.625 1 59.44 207 GLY A C 1
ATOM 1659 O O . GLY A 1 207 ? -5.102 -36.281 -41.562 1 59.44 207 GLY A O 1
ATOM 1660 N N . ASN A 1 208 ? -4.707 -36.062 -39.281 1 54.81 208 ASN A N 1
ATOM 1661 C CA . ASN A 1 208 ? -6.098 -36.406 -39 1 54.81 208 ASN A CA 1
ATOM 1662 C C . ASN A 1 208 ? -7.047 -35.281 -39.438 1 54.81 208 ASN A C 1
ATOM 1664 O O . ASN A 1 208 ? -8.258 -35.5 -39.5 1 54.81 208 ASN A O 1
ATOM 1668 N N . ARG A 1 209 ? -6.645 -34.125 -39.375 1 52.5 209 ARG A N 1
ATOM 1669 C CA . ARG A 1 209 ? -7.41 -33.062 -40.031 1 52.5 209 ARG A CA 1
ATOM 1670 C C . ARG A 1 209 ? -7.359 -33.188 -41.531 1 52.5 209 ARG A C 1
ATOM 1672 O O . ARG A 1 209 ? -6.289 -33.062 -42.125 1 52.5 209 ARG A O 1
ATOM 1679 N N . LYS A 1 210 ? -8.031 -34.156 -42.125 1 47.25 210 LYS A N 1
ATOM 1680 C CA . LYS A 1 210 ? -8.289 -34.312 -43.562 1 47.25 210 LYS A CA 1
ATOM 1681 C C . LYS A 1 210 ? -8.445 -32.969 -44.25 1 47.25 210 LYS A C 1
ATOM 1683 O O . LYS A 1 210 ? -9.023 -32.062 -43.719 1 47.25 210 LYS A O 1
ATOM 1688 N N . ASP A 1 211 ? -7.586 -32.625 -45.188 1 45.56 211 ASP A N 1
ATOM 1689 C CA . ASP A 1 211 ? -7.738 -31.562 -46.156 1 45.56 211 ASP A CA 1
ATOM 1690 C C . ASP A 1 211 ? -9.18 -31.484 -46.656 1 45.56 211 ASP A C 1
ATOM 1692 O O . ASP A 1 211 ? -9.75 -32.469 -47.125 1 45.56 211 ASP A O 1
ATOM 1696 N N . PRO A 1 212 ? -10.062 -30.531 -46.156 1 46.81 212 PRO A N 1
ATOM 1697 C CA . PRO A 1 212 ? -11.359 -30.453 -46.844 1 46.81 212 PRO A CA 1
ATOM 1698 C C . PRO A 1 212 ? -11.25 -30.609 -48.344 1 46.81 212 PRO A C 1
ATOM 1700 O O . PRO A 1 212 ? -12.25 -30.828 -49.031 1 46.81 212 PRO A O 1
ATOM 1703 N N . ALA A 1 213 ? -10.188 -30.125 -48.906 1 44.28 213 ALA A N 1
ATOM 1704 C CA . ALA A 1 213 ? -10.102 -30 -50.375 1 44.28 213 ALA A CA 1
ATOM 1705 C C . ALA A 1 213 ? -10.148 -31.375 -51.031 1 44.28 213 ALA A C 1
ATOM 1707 O O . ALA A 1 213 ? -10.258 -31.469 -52.25 1 44.28 213 ALA A O 1
ATOM 1708 N N . SER A 1 214 ? -9.789 -32.438 -50.375 1 38.31 214 SER A N 1
ATOM 1709 C CA . SER A 1 214 ? -9.766 -33.625 -51.188 1 38.31 214 SER A CA 1
ATOM 1710 C C . SER A 1 214 ? -11.164 -34.156 -51.438 1 38.31 214 SER A C 1
ATOM 1712 O O . SER A 1 214 ? -11.336 -35.188 -52.094 1 38.31 214 SER A O 1
ATOM 1714 N N . ASP A 1 215 ? -12.172 -33.781 -50.5 1 36.69 215 ASP A N 1
ATOM 1715 C CA . ASP A 1 215 ? -13.492 -34.219 -50.938 1 36.69 215 ASP A CA 1
ATOM 1716 C C . ASP A 1 215 ? -14.047 -33.281 -52.031 1 36.69 215 ASP A C 1
ATOM 1718 O O . ASP A 1 215 ? -14.438 -32.156 -51.719 1 36.69 215 ASP A O 1
ATOM 1722 N N . PRO A 1 216 ? -13.578 -33.281 -53.312 1 39.75 216 PRO A N 1
ATOM 1723 C CA . PRO A 1 216 ? -14.031 -32.5 -54.5 1 39.75 216 PRO A CA 1
ATOM 1724 C C . PRO A 1 216 ? -15.555 -32.531 -54.625 1 39.75 216 PRO A C 1
ATOM 1726 O O . PRO A 1 216 ? -16.109 -31.734 -55.406 1 39.75 216 PRO A O 1
ATOM 1729 N N . SER A 1 217 ? -16.188 -33.656 -54.219 1 39.16 217 SER A N 1
ATOM 1730 C CA . SER A 1 217 ? -17.547 -33.938 -54.656 1 39.16 217 SER A CA 1
ATOM 1731 C C . SER A 1 217 ? -18.531 -32.938 -54.062 1 39.16 217 SER A C 1
ATOM 1733 O O . SER A 1 217 ? -19.703 -32.906 -54.469 1 39.16 217 SER A O 1
ATOM 1735 N N . SER A 1 218 ? -18.188 -32.344 -52.906 1 35.22 218 SER A N 1
ATOM 1736 C CA . SER A 1 218 ? -19.266 -31.625 -52.219 1 35.22 218 SER A CA 1
ATOM 1737 C C . SER A 1 218 ? -19.594 -30.312 -52.938 1 35.22 218 SER A C 1
ATOM 1739 O O . SER A 1 218 ? -20.438 -29.531 -52.5 1 35.22 218 SER A O 1
ATOM 1741 N N . MET A 1 219 ? -18.719 -29.828 -53.875 1 34.66 219 MET A N 1
ATOM 1742 C CA . MET A 1 219 ? -19.094 -28.578 -54.562 1 34.66 219 MET A CA 1
ATOM 1743 C C . MET A 1 219 ? -20.266 -28.797 -55.5 1 34.66 219 MET A C 1
ATOM 1745 O O . MET A 1 219 ? -20.688 -27.859 -56.188 1 34.66 219 MET A O 1
ATOM 1749 N N . GLY A 1 220 ? -20.578 -30.109 -55.844 1 33.91 220 GLY A N 1
ATOM 1750 C CA . GLY A 1 220 ? -21.438 -30.297 -57.031 1 33.91 220 GLY A CA 1
ATOM 1751 C C . GLY A 1 220 ? -22.828 -29.703 -56.844 1 33.91 220 GLY A C 1
ATOM 1752 O O . GLY A 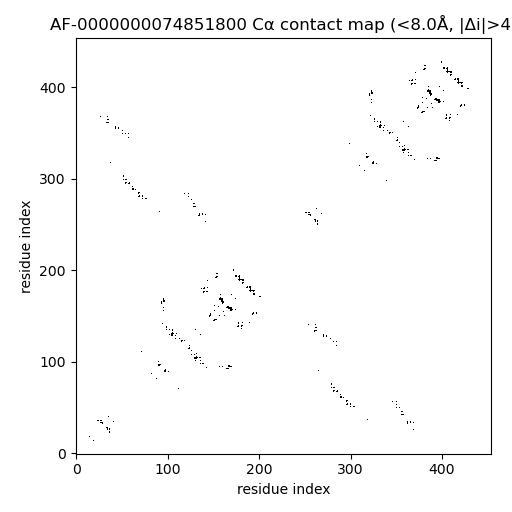1 220 ? -23.359 -29.078 -57.75 1 33.91 220 GLY A O 1
ATOM 1753 N N . GLN A 1 221 ? -23.703 -30.25 -55.906 1 31.09 221 GLN A N 1
ATOM 1754 C CA . GLN A 1 221 ? -25.125 -30.344 -56.25 1 31.09 221 GLN A CA 1
ATOM 1755 C C . GLN A 1 221 ? -25.844 -29.031 -55.938 1 31.09 221 GLN A C 1
ATOM 1757 O O . GLN A 1 221 ? -26.344 -28.828 -54.812 1 31.09 221 GLN A O 1
ATOM 1762 N N . ILE A 1 222 ? -25.156 -27.891 -56.062 1 34.28 222 ILE A N 1
ATOM 1763 C CA . ILE A 1 222 ? -26.031 -26.719 -55.906 1 34.28 222 ILE A CA 1
ATOM 1764 C C . ILE A 1 222 ? -27.188 -26.812 -56.906 1 34.28 222 ILE A C 1
ATOM 1766 O O . ILE A 1 222 ? -26.969 -26.891 -58.094 1 34.28 222 ILE A O 1
ATOM 1770 N N . GLY A 1 223 ? -28.297 -27.453 -56.5 1 31.56 223 GLY A N 1
ATOM 1771 C CA . GLY A 1 223 ? -29.562 -27.719 -57.156 1 31.56 223 GLY A CA 1
ATOM 1772 C C . GLY A 1 223 ? -30.156 -26.5 -57.844 1 31.56 223 GLY A C 1
ATOM 1773 O O . GLY A 1 223 ? -29.922 -25.375 -57.438 1 31.56 223 GLY A O 1
ATOM 1774 N N . SER A 1 224 ? -30.391 -26.562 -59.188 1 33.06 224 SER A N 1
ATOM 1775 C CA . SER A 1 224 ? -31.031 -25.688 -60.156 1 33.06 224 SER A CA 1
ATOM 1776 C C . SER A 1 224 ? -32.344 -25.156 -59.656 1 33.06 224 SER A C 1
ATOM 1778 O O . SER A 1 224 ? -33.219 -25.922 -59.188 1 33.06 224 SER A O 1
ATOM 1780 N N . PRO A 1 225 ? -32.312 -23.922 -59.062 1 34 225 PRO A N 1
ATOM 1781 C CA . PRO A 1 225 ? -33.625 -23.344 -58.719 1 34 225 PRO A CA 1
ATOM 1782 C C . PRO A 1 225 ? -34.656 -23.531 -59.844 1 34 225 PRO A C 1
ATOM 1784 O O . PRO A 1 225 ? -34.312 -23.391 -61.031 1 34 225 PRO A O 1
ATOM 1787 N N . GLU A 1 226 ? -35.562 -24.469 -59.75 1 28.97 226 GLU A N 1
ATOM 1788 C CA . GLU A 1 226 ? -36.688 -24.672 -60.656 1 28.97 226 GLU A CA 1
ATOM 1789 C C . GLU A 1 226 ? -37.312 -23.344 -61.062 1 28.97 226 GLU A C 1
ATOM 1791 O O . GLU A 1 226 ? -37.469 -22.438 -60.25 1 28.97 226 GLU A O 1
ATOM 1796 N N . GLU A 1 227 ? -37.5 -23.094 -62.438 1 26.25 227 GLU A N 1
ATOM 1797 C CA . GLU A 1 227 ? -38.344 -22.078 -63.062 1 26.25 227 GLU A CA 1
ATOM 1798 C C . GLU A 1 227 ? -39.75 -22.078 -62.469 1 26.25 227 GLU A C 1
ATOM 1800 O O . GLU A 1 227 ? -40.312 -23.141 -62.219 1 26.25 227 GLU A O 1
ATOM 1805 N N . MET B 1 1 ? 5.617 -75.375 -16.969 1 34.94 1 MET B N 1
ATOM 1806 C CA . MET B 1 1 ? 6.609 -74.375 -17.266 1 34.94 1 MET B CA 1
ATOM 1807 C C . MET B 1 1 ? 5.945 -73 -17.375 1 34.94 1 MET B C 1
ATOM 1809 O O . MET B 1 1 ? 6.609 -72 -17.719 1 34.94 1 MET B O 1
ATOM 1813 N N . ALA B 1 2 ? 4.672 -73 -17.516 1 55.38 2 ALA B N 1
ATOM 1814 C CA . ALA B 1 2 ? 3.812 -71.812 -17.688 1 55.38 2 ALA B CA 1
ATOM 1815 C C . ALA B 1 2 ? 3.697 -71.062 -16.391 1 55.38 2 ALA B C 1
ATOM 1817 O O . ALA B 1 2 ? 3.262 -69.875 -16.406 1 55.38 2 ALA B O 1
ATOM 1818 N N . GLY B 1 3 ? 4 -71.562 -15.25 1 50.78 3 GLY B N 1
ATOM 1819 C CA . GLY B 1 3 ? 3.773 -70.938 -13.961 1 50.78 3 GLY B CA 1
ATOM 1820 C C . GLY B 1 3 ? 4.777 -69.875 -13.648 1 50.78 3 GLY B C 1
ATOM 1821 O O . GLY B 1 3 ? 4.582 -69.062 -12.711 1 50.78 3 GLY B O 1
ATOM 1822 N N . ARG B 1 4 ? 6.031 -70 -14.078 1 54.25 4 ARG B N 1
ATOM 1823 C CA . ARG B 1 4 ? 7.137 -69.125 -13.68 1 54.25 4 ARG B CA 1
ATOM 1824 C C . ARG B 1 4 ? 7.008 -67.75 -14.328 1 54.25 4 ARG B C 1
ATOM 1826 O O . ARG B 1 4 ? 7.578 -66.812 -13.844 1 54.25 4 ARG B O 1
ATOM 1833 N N . THR B 1 5 ? 6.168 -67.688 -15.367 1 54.72 5 THR B N 1
ATOM 1834 C CA . THR B 1 5 ? 6.18 -66.375 -16.078 1 54.72 5 THR B CA 1
ATOM 1835 C C . THR B 1 5 ? 5.281 -65.375 -15.383 1 54.72 5 THR B C 1
ATOM 1837 O O . THR B 1 5 ? 5.488 -64.188 -15.516 1 54.72 5 THR B O 1
ATOM 1840 N N . ARG B 1 6 ? 4.258 -65.875 -14.656 1 58.31 6 ARG B N 1
ATOM 1841 C CA . ARG B 1 6 ? 3.344 -64.938 -14.031 1 58.31 6 ARG B CA 1
ATOM 1842 C C . ARG B 1 6 ? 3.979 -64.25 -12.805 1 58.31 6 ARG B C 1
ATOM 1844 O O . ARG B 1 6 ? 3.662 -63.125 -12.461 1 58.31 6 ARG B O 1
ATOM 1851 N N . ASP B 1 7 ? 4.84 -65 -12.117 1 55.28 7 ASP B N 1
ATOM 1852 C CA . ASP B 1 7 ? 5.445 -64.5 -10.906 1 55.28 7 ASP B CA 1
ATOM 1853 C C . ASP B 1 7 ? 6.465 -63.406 -11.227 1 55.28 7 ASP B C 1
ATOM 1855 O O . ASP B 1 7 ? 6.605 -62.438 -10.477 1 55.28 7 ASP B O 1
ATOM 1859 N N . VAL B 1 8 ? 7.074 -63.5 -12.406 1 55.09 8 VAL B N 1
ATOM 1860 C CA . VAL B 1 8 ? 8.086 -62.5 -12.766 1 55.09 8 VAL B CA 1
ATOM 1861 C C . VAL B 1 8 ? 7.422 -61.188 -13.133 1 55.09 8 VAL B C 1
ATOM 1863 O O . VAL B 1 8 ? 7.965 -60.125 -12.859 1 55.09 8 VAL B O 1
ATOM 1866 N N . ARG B 1 9 ? 6.195 -61.25 -13.688 1 57.97 9 ARG B N 1
ATOM 1867 C CA . ARG B 1 9 ? 5.508 -60.031 -14.023 1 57.97 9 ARG B CA 1
ATOM 1868 C C . ARG B 1 9 ? 5.008 -59.312 -12.773 1 57.97 9 ARG B C 1
ATOM 1870 O O . ARG B 1 9 ? 5.043 -58.094 -12.688 1 57.97 9 ARG B O 1
ATOM 1877 N N . LEU B 1 10 ? 4.602 -60.094 -11.82 1 55.47 10 LEU B N 1
ATOM 1878 C CA . LEU B 1 10 ? 4.125 -59.531 -10.57 1 55.47 10 LEU B CA 1
ATOM 1879 C C . LEU B 1 10 ? 5.277 -58.906 -9.789 1 55.47 10 LEU B C 1
ATOM 1881 O O . LEU B 1 10 ? 5.133 -57.844 -9.203 1 55.47 10 LEU B O 1
ATOM 1885 N N . CYS B 1 11 ? 6.383 -59.562 -9.781 1 54 11 CYS B N 1
ATOM 1886 C CA . CYS B 1 11 ? 7.555 -59.031 -9.094 1 54 11 CYS B CA 1
ATOM 1887 C C . CYS B 1 11 ? 8.07 -57.781 -9.797 1 54 11 CYS B C 1
ATOM 1889 O O . CYS B 1 11 ? 8.469 -56.812 -9.141 1 54 11 CYS B O 1
ATOM 1891 N N . ALA B 1 12 ? 7.98 -57.75 -11.102 1 53.5 12 ALA B N 1
ATOM 1892 C CA . ALA B 1 12 ? 8.422 -56.562 -11.852 1 53.5 12 ALA B CA 1
ATOM 1893 C C . ALA B 1 12 ? 7.48 -55.406 -11.633 1 53.5 12 ALA B C 1
ATOM 1895 O O . ALA B 1 12 ? 7.926 -54.25 -11.477 1 53.5 12 ALA B O 1
ATOM 1896 N N . THR B 1 13 ? 6.164 -55.75 -11.547 1 55.09 13 THR B N 1
ATOM 1897 C CA . THR B 1 13 ? 5.207 -54.688 -11.266 1 55.09 13 THR B CA 1
ATOM 1898 C C . THR B 1 13 ? 5.379 -54.156 -9.836 1 55.09 13 THR B C 1
ATOM 1900 O O . THR B 1 13 ? 5.262 -52.969 -9.586 1 55.09 13 THR B O 1
ATOM 1903 N N . MET B 1 14 ? 5.625 -55.062 -8.914 1 54.47 14 MET B N 1
ATOM 1904 C CA . MET B 1 14 ? 5.848 -54.625 -7.535 1 54.47 14 MET B CA 1
ATOM 1905 C C . MET B 1 14 ? 7.191 -53.938 -7.387 1 54.47 14 MET B C 1
ATOM 1907 O O . MET B 1 14 ? 7.312 -52.969 -6.637 1 54.47 14 MET B O 1
ATOM 1911 N N . LEU B 1 15 ? 8.219 -54.375 -8 1 53.44 15 LEU B N 1
ATOM 1912 C CA . LEU B 1 15 ? 9.508 -53.688 -8.008 1 53.44 15 LEU B CA 1
ATOM 1913 C C . LEU B 1 15 ? 9.398 -52.344 -8.711 1 53.44 15 LEU B C 1
ATOM 1915 O O . LEU B 1 15 ? 9.977 -51.344 -8.266 1 53.44 15 LEU B O 1
ATOM 1919 N N . LEU B 1 16 ? 8.594 -52.25 -9.711 1 51.38 16 LEU B N 1
ATOM 1920 C CA . LEU B 1 16 ? 8.344 -51 -10.383 1 51.38 16 LEU B CA 1
ATOM 1921 C C . LEU B 1 16 ? 7.523 -50.062 -9.5 1 51.38 16 LEU B C 1
ATOM 1923 O O . LEU B 1 16 ? 7.785 -48.844 -9.453 1 51.38 16 LEU B O 1
ATOM 1927 N N . GLY B 1 17 ? 6.52 -50.625 -8.789 1 51.72 17 GLY B N 1
ATOM 1928 C CA . GLY B 1 17 ? 5.832 -49.812 -7.793 1 51.72 17 GLY B CA 1
ATOM 1929 C C . GLY B 1 17 ? 6.746 -49.344 -6.684 1 51.72 17 GLY B C 1
ATOM 1930 O O . GLY B 1 17 ? 6.703 -48.156 -6.305 1 51.72 17 GLY B O 1
ATOM 1931 N N . ALA B 1 18 ? 7.477 -50.25 -6.078 1 54.88 18 ALA B N 1
ATOM 1932 C CA . ALA B 1 18 ? 8.43 -49.875 -5.031 1 54.88 18 ALA B CA 1
ATOM 1933 C C . ALA B 1 18 ? 9.539 -49 -5.582 1 54.88 18 ALA B C 1
ATOM 1935 O O . ALA B 1 18 ? 9.977 -48.031 -4.914 1 54.88 18 ALA B O 1
ATOM 1936 N N . MET B 1 19 ? 10.078 -49.188 -6.742 1 49.59 19 MET B N 1
ATOM 1937 C CA . MET B 1 19 ? 11.055 -48.312 -7.398 1 49.59 19 MET B CA 1
ATOM 1938 C C . MET B 1 19 ? 10.43 -46.969 -7.777 1 49.59 19 MET B C 1
ATOM 1940 O O . MET B 1 19 ? 11.078 -45.938 -7.664 1 49.59 19 MET B O 1
ATOM 1944 N N . PHE B 1 20 ? 9.203 -47 -8.188 1 50.06 20 PHE B N 1
ATOM 1945 C CA . PHE B 1 20 ? 8.523 -45.719 -8.422 1 50.06 20 PHE B CA 1
ATOM 1946 C C . PHE B 1 20 ? 8.359 -44.969 -7.121 1 50.06 20 PHE B C 1
ATOM 1948 O O . PHE B 1 20 ? 8.492 -43.719 -7.098 1 50.06 20 PHE B O 1
ATOM 1955 N N . VAL B 1 21 ? 7.988 -45.656 -6.055 1 49.59 21 VAL B N 1
ATOM 1956 C CA . VAL B 1 21 ? 7.973 -45 -4.758 1 49.59 21 VAL B CA 1
ATOM 1957 C C . VAL B 1 21 ? 9.391 -44.562 -4.379 1 49.59 21 VAL B C 1
ATOM 1959 O O . VAL B 1 21 ? 9.586 -43.469 -3.828 1 49.59 21 VAL B O 1
ATOM 1962 N N . GLY B 1 22 ? 10.422 -45.344 -4.586 1 46.62 22 GLY B N 1
ATOM 1963 C CA . GLY B 1 22 ? 11.812 -44.969 -4.375 1 46.62 22 GLY B CA 1
ATOM 1964 C C . GLY B 1 22 ? 12.25 -43.781 -5.242 1 46.62 22 GLY B C 1
ATOM 1965 O O . GLY B 1 22 ? 12.961 -42.906 -4.777 1 46.62 22 GLY B O 1
ATOM 1966 N N . VAL B 1 23 ? 12.055 -43.781 -6.461 1 46.03 23 VAL B N 1
ATOM 1967 C CA . VAL B 1 23 ? 12.359 -42.688 -7.355 1 46.03 23 VAL B CA 1
ATOM 1968 C C . VAL B 1 23 ? 11.531 -41.438 -6.973 1 46.03 23 VAL B C 1
ATOM 1970 O O . VAL B 1 23 ? 12.016 -40.312 -7.043 1 46.03 23 VAL B O 1
ATOM 1973 N N . ALA B 1 24 ? 10.258 -41.594 -6.613 1 46.16 24 ALA B N 1
ATOM 1974 C CA . ALA B 1 24 ? 9.523 -40.438 -6.059 1 46.16 24 ALA B CA 1
ATOM 1975 C C . ALA B 1 24 ? 10.227 -39.875 -4.828 1 46.16 24 ALA B C 1
ATOM 1977 O O . ALA B 1 24 ? 10.234 -38.688 -4.609 1 46.16 24 ALA B O 1
ATOM 1978 N N . LEU B 1 25 ? 10.711 -40.75 -3.967 1 44.5 25 LEU B N 1
ATOM 1979 C CA . LEU B 1 25 ? 11.555 -40.312 -2.859 1 44.5 25 LEU B CA 1
ATOM 1980 C C . LEU B 1 25 ? 12.875 -39.75 -3.373 1 44.5 25 LEU B C 1
ATOM 1982 O O . LEU B 1 25 ? 13.484 -38.906 -2.715 1 44.5 25 LEU B O 1
ATOM 1986 N N . LEU B 1 26 ? 13.492 -40.25 -4.344 1 43.06 26 LEU B N 1
ATOM 1987 C CA . LEU B 1 26 ? 14.719 -39.688 -4.898 1 43.06 26 LEU B CA 1
ATOM 1988 C C . LEU B 1 26 ? 14.445 -38.375 -5.625 1 43.06 26 LEU B C 1
ATOM 1990 O O . LEU B 1 26 ? 15.367 -37.719 -6.109 1 43.06 26 LEU B O 1
ATOM 1994 N N . LEU B 1 27 ? 13.32 -38.156 -6.051 1 43.91 27 LEU B N 1
ATOM 1995 C CA . LEU B 1 27 ? 13.188 -36.75 -6.465 1 43.91 27 LEU B CA 1
ATOM 1996 C C . LEU B 1 27 ? 13.719 -35.812 -5.387 1 43.91 27 LEU B C 1
ATOM 1998 O O . LEU B 1 27 ? 12.938 -35.219 -4.648 1 43.91 27 LEU B O 1
ATOM 2002 N N . VAL B 1 28 ? 14.547 -36.312 -4.547 1 40.62 28 VAL B N 1
ATOM 2003 C CA . VAL B 1 28 ? 15.391 -35.469 -3.727 1 40.62 28 VAL B CA 1
ATOM 2004 C C . VAL B 1 28 ? 16.047 -34.406 -4.598 1 40.62 28 VAL B C 1
ATOM 2006 O O . VAL B 1 28 ? 16.672 -34.719 -5.613 1 40.62 28 VAL B O 1
ATOM 2009 N N . PRO B 1 29 ? 15.68 -33.125 -4.406 1 41.41 29 PRO B N 1
ATOM 2010 C CA . PRO B 1 29 ? 16.391 -32.094 -5.164 1 41.41 29 PRO B CA 1
ATOM 2011 C C . PRO B 1 29 ? 17.906 -32.344 -5.199 1 41.41 29 PRO B C 1
ATOM 2013 O O . PRO B 1 29 ? 18.531 -32.438 -4.145 1 41.41 29 PRO B O 1
ATOM 2016 N N . VAL B 1 30 ? 18.484 -33.125 -5.938 1 39.28 30 VAL B N 1
ATOM 2017 C CA . VAL B 1 30 ? 19.906 -32.812 -6.02 1 39.28 30 VAL B CA 1
ATOM 2018 C C . VAL B 1 30 ? 20.094 -31.297 -5.918 1 39.28 30 VAL B C 1
ATOM 2020 O O . VAL B 1 30 ? 20.672 -30.812 -4.941 1 39.28 30 VAL B O 1
ATOM 2023 N N . GLY B 1 31 ? 20.781 -30.625 -7.004 1 37.84 31 GLY B N 1
ATOM 2024 C CA . GLY B 1 31 ? 21.016 -29.188 -6.91 1 37.84 31 GLY B CA 1
ATOM 2025 C C . GLY B 1 31 ? 19.781 -28.391 -6.555 1 37.84 31 GLY B C 1
ATOM 2026 O O . GLY B 1 31 ? 18.672 -28.938 -6.496 1 37.84 31 GLY B O 1
ATOM 2027 N N . GLY B 1 32 ? 19.781 -26.984 -6.348 1 40.41 32 GLY B N 1
ATOM 2028 C CA . GLY B 1 32 ? 18.797 -25.938 -6.055 1 40.41 32 GLY B CA 1
ATOM 2029 C C . GLY B 1 32 ? 17.438 -26.219 -6.66 1 40.41 32 GLY B C 1
ATOM 2030 O O . GLY B 1 32 ? 16.578 -25.344 -6.691 1 40.41 32 GLY B O 1
ATOM 2031 N N . ASN B 1 33 ? 17.25 -27.188 -7.633 1 45.44 33 ASN B N 1
ATOM 2032 C CA . ASN B 1 33 ? 16 -27.328 -8.383 1 45.44 33 ASN B CA 1
ATOM 2033 C C . ASN B 1 33 ? 14.914 -28 -7.543 1 45.44 33 ASN B C 1
ATOM 2035 O O . ASN B 1 33 ? 15.086 -29.125 -7.086 1 45.44 33 ASN B O 1
ATOM 2039 N N . VAL B 1 34 ? 14.109 -27.375 -6.762 1 44.88 34 VAL B N 1
ATOM 2040 C CA . VAL B 1 34 ? 12.977 -27.688 -5.891 1 44.88 34 VAL B CA 1
ATOM 2041 C C . VAL B 1 34 ? 12.062 -28.703 -6.566 1 44.88 34 VAL B C 1
ATOM 2043 O O . VAL B 1 34 ? 11.367 -28.375 -7.535 1 44.88 34 VAL B O 1
ATOM 2046 N N . VAL B 1 35 ? 12.5 -29.828 -6.902 1 50.91 35 VAL B N 1
ATOM 2047 C CA . VAL B 1 35 ? 11.523 -30.859 -7.227 1 50.91 35 VAL B CA 1
ATOM 2048 C C . VAL B 1 35 ? 10.422 -30.891 -6.164 1 50.91 35 VAL B C 1
ATOM 2050 O O . VAL B 1 35 ? 10.703 -30.859 -4.965 1 50.91 35 VAL B O 1
ATOM 2053 N N . THR B 1 36 ? 9.281 -30.359 -6.453 1 61.66 36 THR B N 1
ATOM 2054 C CA . THR B 1 36 ? 8.086 -30.328 -5.617 1 61.66 36 THR B CA 1
ATOM 2055 C C . THR B 1 36 ? 7.715 -31.734 -5.145 1 61.66 36 THR B C 1
ATOM 2057 O O . THR B 1 36 ? 7.551 -32.656 -5.961 1 61.66 36 THR B O 1
ATOM 2060 N N . SER B 1 37 ? 8.133 -32.219 -3.871 1 76.56 37 SER B N 1
ATOM 2061 C CA . SER B 1 37 ? 7.711 -33.469 -3.248 1 76.56 37 SER B CA 1
ATOM 2062 C C . SER B 1 37 ? 6.191 -33.531 -3.133 1 76.56 37 SER B C 1
ATOM 2064 O O . SER B 1 37 ? 5.508 -32.5 -3.207 1 76.56 37 SER B O 1
ATOM 2066 N N . ILE B 1 38 ? 5.672 -34.75 -3.291 1 82 38 ILE B N 1
ATOM 2067 C CA . ILE B 1 38 ? 4.246 -35 -3.086 1 82 38 ILE B CA 1
ATOM 2068 C C . ILE B 1 38 ? 3.779 -34.312 -1.808 1 82 38 ILE B C 1
ATOM 2070 O O . ILE B 1 38 ? 2.67 -33.781 -1.754 1 82 38 ILE B O 1
ATOM 2074 N N . HIS B 1 39 ? 4.629 -34.281 -0.826 1 83.81 39 HIS B N 1
ATOM 2075 C CA . HIS B 1 39 ? 4.297 -33.594 0.429 1 83.81 39 HIS B CA 1
ATOM 2076 C C . HIS B 1 39 ? 4.066 -32.125 0.217 1 83.81 39 HIS B C 1
ATOM 2078 O O . HIS B 1 39 ? 3.139 -31.531 0.79 1 83.81 39 HIS B O 1
ATOM 2084 N N . ARG B 1 40 ? 4.875 -31.578 -0.598 1 86.38 40 ARG B N 1
ATOM 2085 C CA . ARG B 1 40 ? 4.727 -30.156 -0.883 1 86.38 40 ARG B CA 1
ATOM 2086 C C . ARG B 1 40 ? 3.412 -29.875 -1.604 1 86.38 40 ARG B C 1
ATOM 2088 O O . ARG B 1 40 ? 2.75 -28.859 -1.331 1 86.38 40 ARG B O 1
ATOM 2095 N N . ILE B 1 41 ? 3.07 -30.781 -2.475 1 88 41 ILE B N 1
ATOM 2096 C CA . ILE B 1 41 ? 1.829 -30.609 -3.221 1 88 41 ILE B CA 1
ATOM 2097 C C . ILE B 1 41 ? 0.638 -30.734 -2.273 1 88 41 ILE B C 1
ATOM 2099 O O . ILE B 1 41 ? -0.294 -29.922 -2.334 1 88 41 ILE B O 1
ATOM 2103 N N . LYS B 1 42 ? 0.7 -31.672 -1.399 1 88.38 42 LYS B N 1
ATOM 2104 C CA . LYS B 1 42 ? -0.361 -31.828 -0.41 1 88.38 42 LYS B CA 1
ATOM 2105 C C . LYS B 1 42 ? -0.456 -30.609 0.501 1 88.38 42 LYS B C 1
ATOM 2107 O O . LYS B 1 42 ? -1.556 -30.172 0.847 1 88.38 42 LYS B O 1
ATOM 2112 N N . ASP B 1 43 ? 0.679 -30.109 0.828 1 88.62 43 ASP B N 1
ATOM 2113 C CA . ASP B 1 43 ? 0.718 -28.906 1.652 1 88.62 43 ASP B CA 1
ATOM 2114 C C . ASP B 1 43 ? 0.069 -27.719 0.933 1 88.62 43 ASP B C 1
ATOM 2116 O O . ASP B 1 43 ? -0.64 -26.922 1.551 1 88.62 43 ASP B O 1
ATOM 2120 N N . MET B 1 44 ? 0.306 -27.594 -0.361 1 89.56 44 MET B N 1
ATOM 2121 C CA . MET B 1 44 ? -0.291 -26.516 -1.152 1 89.56 44 MET B CA 1
ATOM 2122 C C . MET B 1 44 ? -1.812 -26.625 -1.155 1 89.56 44 MET B C 1
ATOM 2124 O O . MET B 1 44 ? -2.51 -25.609 -1.092 1 89.56 44 MET B O 1
ATOM 2128 N N . LEU B 1 45 ? -2.283 -27.828 -1.18 1 89.25 45 LEU B N 1
ATOM 2129 C CA . LEU B 1 45 ? -3.725 -28.047 -1.176 1 89.25 45 LEU B CA 1
ATOM 2130 C C . LEU B 1 45 ? -4.348 -27.562 0.128 1 89.25 45 LEU B C 1
ATOM 2132 O O . LEU B 1 45 ? -5.41 -26.938 0.117 1 89.25 45 LEU B O 1
ATOM 2136 N N . VAL B 1 46 ? -3.609 -27.766 1.194 1 87.38 46 VAL B N 1
ATOM 2137 C CA . VAL B 1 46 ? -4.113 -27.391 2.512 1 87.38 46 VAL B CA 1
ATOM 2138 C C . VAL B 1 46 ? -3.975 -25.891 2.703 1 87.38 46 VAL B C 1
ATOM 2140 O O . VAL B 1 46 ? -4.848 -25.25 3.293 1 87.38 46 VAL B O 1
ATOM 2143 N N . ARG B 1 47 ? -3.004 -25.344 2.119 1 90.75 47 ARG B N 1
ATOM 2144 C CA . ARG B 1 47 ? -2.68 -23.938 2.348 1 90.75 47 ARG B CA 1
ATOM 2145 C C . ARG B 1 47 ? -3.598 -23.031 1.541 1 90.75 47 ARG B C 1
ATOM 2147 O O . ARG B 1 47 ? -3.621 -21.812 1.757 1 90.75 47 ARG B O 1
ATOM 2154 N N . GLU B 1 48 ? -4.359 -23.562 0.667 1 90.75 48 GLU B N 1
ATOM 2155 C CA . GLU B 1 48 ? -5.297 -22.734 -0.094 1 90.75 48 GLU B CA 1
ATOM 2156 C C . GLU B 1 48 ? -6.238 -21.969 0.832 1 90.75 48 GLU B C 1
ATOM 2158 O O . GLU B 1 48 ? -6.605 -20.828 0.551 1 90.75 48 GLU B O 1
ATOM 2163 N N . GLU B 1 49 ? -6.535 -22.625 1.896 1 89.88 49 GLU B N 1
ATOM 2164 C CA . GLU B 1 49 ? -7.406 -21.969 2.867 1 89.88 49 GLU B CA 1
ATOM 2165 C C . GLU B 1 49 ? -6.727 -20.734 3.475 1 89.88 49 GLU B C 1
ATOM 2167 O O . GLU B 1 49 ? -7.379 -19.719 3.734 1 89.88 49 GLU B O 1
ATOM 2172 N N . ASP B 1 50 ? -5.457 -20.844 3.701 1 90.69 50 ASP B N 1
ATOM 2173 C CA . ASP B 1 50 ? -4.691 -19.719 4.234 1 90.69 50 ASP B CA 1
ATOM 2174 C C . ASP B 1 50 ? -4.719 -18.531 3.273 1 90.69 50 ASP B C 1
ATOM 2176 O O . ASP B 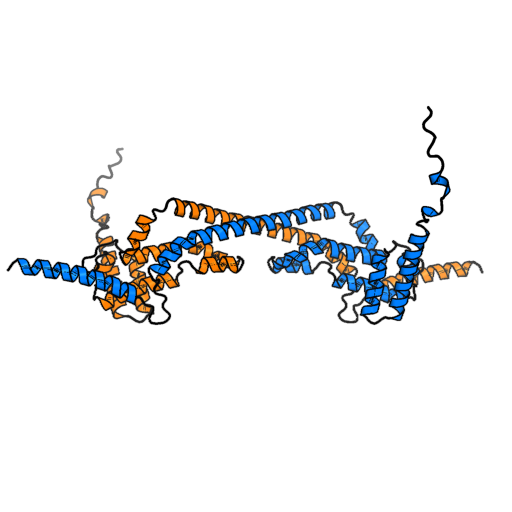1 50 ? -4.801 -17.391 3.705 1 90.69 50 ASP B O 1
ATOM 2180 N N . ILE B 1 51 ? -4.629 -18.812 2.059 1 90.75 51 ILE B N 1
ATOM 2181 C CA . ILE B 1 51 ? -4.648 -17.75 1.056 1 90.75 51 ILE B CA 1
ATOM 2182 C C . ILE B 1 51 ? -6.016 -17.062 1.057 1 90.75 51 ILE B C 1
ATOM 2184 O O . ILE B 1 51 ? -6.105 -15.836 0.996 1 90.75 51 ILE B O 1
ATOM 2188 N N . LEU B 1 52 ? -7.047 -17.906 1.196 1 92.19 52 LEU B N 1
ATOM 2189 C CA . LEU B 1 52 ? -8.398 -17.344 1.229 1 92.19 52 LEU B CA 1
ATOM 2190 C C . LEU B 1 52 ? -8.586 -16.453 2.449 1 92.19 52 LEU B C 1
ATOM 2192 O O . LEU B 1 52 ? -9.172 -15.375 2.348 1 92.19 52 LEU B O 1
ATOM 2196 N N . ASN B 1 53 ? -8.055 -16.875 3.529 1 93.5 53 ASN B N 1
ATOM 2197 C CA . ASN B 1 53 ? -8.133 -16.062 4.742 1 93.5 53 ASN B CA 1
ATOM 2198 C C . ASN B 1 53 ? -7.359 -14.758 4.594 1 93.5 53 ASN B C 1
ATOM 2200 O O . ASN B 1 53 ? -7.84 -13.703 5.008 1 93.5 53 ASN B O 1
ATOM 2204 N N . SER B 1 54 ? -6.195 -14.867 4.062 1 91.69 54 SER B N 1
ATOM 2205 C CA . SER B 1 54 ? -5.398 -13.664 3.822 1 91.69 54 SER B CA 1
ATOM 2206 C C . SER B 1 54 ? -6.129 -12.688 2.904 1 91.69 54 SER B C 1
ATOM 2208 O O . SER B 1 54 ? -6.09 -11.477 3.123 1 91.69 54 SER B O 1
ATOM 2210 N N . LEU B 1 55 ? -6.84 -13.234 1.943 1 91.81 55 LEU B N 1
ATOM 2211 C CA . LEU B 1 55 ? -7.598 -12.398 1.018 1 91.81 55 LEU B CA 1
ATOM 2212 C C . LEU B 1 55 ? -8.758 -11.719 1.73 1 91.81 55 LEU B C 1
ATOM 2214 O O . LEU B 1 55 ? -9.039 -10.539 1.48 1 91.81 55 LEU B O 1
ATOM 2218 N N . GLN B 1 56 ? -9.367 -12.43 2.549 1 94.56 56 GLN B N 1
ATOM 2219 C CA . GLN B 1 56 ? -10.445 -11.828 3.324 1 94.56 56 GLN B CA 1
ATOM 2220 C C . GLN B 1 56 ? -9.938 -10.672 4.184 1 94.56 56 GLN B C 1
ATOM 2222 O O . GLN B 1 56 ? -10.578 -9.633 4.281 1 94.56 56 GLN B O 1
ATOM 2227 N N . ASP B 1 57 ? -8.789 -10.891 4.77 1 93.62 57 ASP B N 1
ATOM 2228 C CA . ASP B 1 57 ? -8.172 -9.844 5.578 1 93.62 57 ASP B CA 1
ATOM 2229 C C . ASP B 1 57 ? -7.82 -8.633 4.723 1 93.62 57 ASP B C 1
ATOM 2231 O O . ASP B 1 57 ? -8.008 -7.488 5.152 1 93.62 57 ASP B O 1
ATOM 2235 N N . LEU B 1 58 ? -7.324 -8.891 3.561 1 91.62 58 LEU B N 1
ATOM 2236 C CA . LEU B 1 58 ? -6.965 -7.809 2.648 1 91.62 58 LEU B CA 1
ATOM 2237 C C . LEU B 1 58 ? -8.195 -7.02 2.227 1 91.62 58 LEU B C 1
ATOM 2239 O O . LEU B 1 58 ? -8.172 -5.785 2.184 1 91.62 58 LEU B O 1
ATOM 2243 N N . ILE B 1 59 ? -9.25 -7.711 1.909 1 94.94 59 ILE B N 1
ATOM 2244 C CA . ILE B 1 59 ? -10.5 -7.07 1.53 1 94.94 59 ILE B CA 1
ATOM 2245 C C . ILE B 1 59 ? -10.992 -6.176 2.668 1 94.94 59 ILE B C 1
ATOM 2247 O O . ILE B 1 59 ? -11.359 -5.02 2.441 1 94.94 59 ILE B O 1
ATOM 2251 N N . ALA B 1 60 ? -10.977 -6.656 3.859 1 94.75 60 ALA B N 1
ATOM 2252 C CA . ALA B 1 60 ? -11.398 -5.891 5.027 1 94.75 60 ALA B CA 1
ATOM 2253 C C . ALA B 1 60 ? -10.508 -4.672 5.242 1 94.75 60 ALA B C 1
ATOM 2255 O O . ALA B 1 60 ? -11 -3.582 5.543 1 94.75 60 ALA B O 1
ATOM 2256 N N . SER B 1 61 ? -9.219 -4.863 5.156 1 91.38 61 SER B N 1
ATOM 2257 C CA . SER B 1 61 ? -8.266 -3.777 5.344 1 91.38 61 SER B CA 1
ATOM 2258 C C . SER B 1 61 ? -8.484 -2.668 4.32 1 91.38 61 SER B C 1
ATOM 2260 O O . SER B 1 61 ? -8.484 -1.485 4.672 1 91.38 61 SER B O 1
ATOM 2262 N N . ARG B 1 62 ? -8.672 -3.047 3.055 1 91.06 62 ARG B N 1
ATOM 2263 C CA . ARG B 1 62 ? -8.906 -2.055 2.01 1 91.06 62 ARG B CA 1
ATOM 2264 C C . ARG B 1 62 ? -10.234 -1.34 2.219 1 91.06 62 ARG B C 1
ATOM 2266 O O . ARG B 1 62 ? -10.344 -0.139 1.963 1 91.06 62 ARG B O 1
ATOM 2273 N N . SER B 1 63 ? -11.203 -2.062 2.688 1 95.5 63 SER B N 1
ATOM 2274 C CA . SER B 1 63 ? -12.5 -1.462 2.994 1 95.5 63 SER B CA 1
ATOM 2275 C C . SER B 1 63 ? -12.375 -0.414 4.098 1 95.5 63 SER B C 1
ATOM 2277 O O . SER B 1 63 ? -12.938 0.677 3.99 1 95.5 63 SER B O 1
ATOM 2279 N N . ARG B 1 64 ? -11.617 -0.704 5.086 1 92.81 64 ARG B N 1
ATOM 2280 C CA . ARG B 1 64 ? -11.398 0.216 6.199 1 92.81 64 ARG B CA 1
ATOM 2281 C C . ARG B 1 64 ? -10.664 1.469 5.738 1 92.81 64 ARG B C 1
ATOM 2283 O O . ARG B 1 64 ? -11.039 2.586 6.098 1 92.81 64 ARG B O 1
ATOM 2290 N N . GLU B 1 65 ? -9.625 1.26 4.996 1 89.69 65 GLU B N 1
ATOM 2291 C CA . GLU B 1 65 ? -8.875 2.398 4.477 1 89.69 65 GLU B CA 1
ATOM 2292 C C . GLU B 1 65 ? -9.766 3.295 3.615 1 89.69 65 GLU B C 1
ATOM 2294 O O . GLU B 1 65 ? -9.711 4.523 3.732 1 89.69 65 GLU B O 1
ATOM 2299 N N . LYS B 1 66 ? -10.492 2.688 2.74 1 94.25 66 LYS B N 1
ATOM 2300 C CA . LYS B 1 66 ? -11.422 3.439 1.902 1 94.25 66 LYS B CA 1
ATOM 2301 C C . LYS B 1 66 ? -12.375 4.277 2.752 1 94.25 66 LYS B C 1
ATOM 2303 O O . LYS B 1 66 ? -12.617 5.449 2.449 1 94.25 66 LYS B O 1
ATOM 2308 N N . GLU B 1 67 ? -12.898 3.699 3.742 1 94.81 67 GLU B N 1
ATOM 2309 C CA . GLU B 1 67 ? -13.828 4.402 4.617 1 94.81 67 GLU B CA 1
ATOM 2310 C C . GLU B 1 67 ? -13.148 5.562 5.336 1 94.81 67 GLU B C 1
ATOM 2312 O O . GLU B 1 67 ? -13.711 6.652 5.441 1 94.81 67 GLU B O 1
ATOM 2317 N N . GLU B 1 68 ? -11.945 5.316 5.832 1 91.62 68 GLU B N 1
ATOM 2318 C CA . GLU B 1 68 ? -11.188 6.359 6.516 1 91.62 68 GLU B CA 1
ATOM 2319 C C . GLU B 1 68 ? -10.922 7.539 5.586 1 91.62 68 GLU B C 1
ATOM 2321 O O . GLU B 1 68 ? -11.117 8.695 5.969 1 91.62 68 GLU B O 1
ATOM 2326 N N . PHE B 1 69 ? -10.523 7.242 4.371 1 92.44 69 PHE B N 1
ATOM 2327 C CA . PHE B 1 69 ? -10.273 8.289 3.385 1 92.44 69 PHE B CA 1
ATOM 2328 C C . PHE B 1 69 ? -11.562 9.047 3.066 1 92.44 69 PHE B C 1
ATOM 2330 O O . PHE B 1 69 ? -11.555 10.273 2.957 1 92.44 69 PHE B O 1
ATOM 2337 N N . THR B 1 70 ? -12.594 8.336 2.926 1 95.12 70 THR B N 1
ATOM 2338 C CA . THR B 1 70 ? -13.875 8.93 2.586 1 95.12 70 THR B CA 1
ATOM 2339 C C . THR B 1 70 ? -14.352 9.867 3.693 1 95.12 70 THR B C 1
ATOM 2341 O O . THR B 1 70 ? -14.836 10.969 3.42 1 95.12 70 THR B O 1
ATOM 2344 N N . GLN B 1 71 ? -14.156 9.43 4.918 1 94.38 71 GLN B N 1
ATOM 2345 C CA . GLN B 1 71 ? -14.562 10.258 6.051 1 94.38 71 GLN B CA 1
ATOM 2346 C C . GLN B 1 71 ? -13.75 11.547 6.102 1 94.38 71 GLN B C 1
ATOM 2348 O O . GLN B 1 71 ? -14.312 12.625 6.312 1 94.38 71 GLN B O 1
ATOM 2353 N N . PHE B 1 72 ? -12.516 11.43 5.938 1 93.19 72 PHE B N 1
ATOM 2354 C CA . PHE B 1 72 ? -11.664 12.609 5.926 1 93.19 72 PHE B CA 1
ATOM 2355 C C . PHE B 1 72 ? -12.047 13.539 4.773 1 93.19 72 PHE B C 1
ATOM 2357 O O . PHE B 1 72 ? -12.164 14.75 4.957 1 93.19 72 PHE B O 1
ATOM 2364 N N . TYR B 1 73 ? -12.25 12.945 3.637 1 94.06 73 TYR B N 1
ATOM 2365 C CA . TYR B 1 73 ? -12.641 13.711 2.457 1 94.06 73 TYR B CA 1
ATOM 2366 C C . TYR B 1 73 ? -13.914 14.5 2.717 1 94.06 73 TYR B C 1
ATOM 2368 O O . TYR B 1 73 ? -13.969 15.711 2.461 1 94.06 73 TYR B O 1
ATOM 2376 N N . ASN B 1 74 ? -14.867 13.898 3.191 1 95.12 74 ASN B N 1
ATOM 2377 C CA . ASN B 1 74 ? -16.156 14.539 3.428 1 95.12 74 ASN B CA 1
ATOM 2378 C C . ASN B 1 74 ? -16.047 15.656 4.465 1 95.12 74 ASN B C 1
ATOM 2380 O O . ASN B 1 74 ? -16.625 16.734 4.285 1 95.12 74 ASN B O 1
ATOM 2384 N N . LYS B 1 75 ? -15.328 15.367 5.496 1 93.5 75 LYS B N 1
ATOM 2385 C CA . LYS B 1 75 ? -15.109 16.391 6.523 1 93.5 75 LYS B CA 1
ATOM 2386 C C . LYS B 1 75 ? -14.398 17.609 5.953 1 93.5 75 LYS B C 1
ATOM 2388 O O . LYS B 1 75 ? -14.82 18.734 6.176 1 93.5 75 LYS B O 1
ATOM 2393 N N . ARG B 1 76 ? -13.453 17.359 5.18 1 91.31 76 ARG B N 1
ATOM 2394 C CA . ARG B 1 76 ? -12.633 18.438 4.668 1 91.31 76 ARG B CA 1
ATOM 2395 C C . ARG B 1 76 ? -13.375 19.25 3.605 1 91.31 76 ARG B C 1
ATOM 2397 O O . ARG B 1 76 ? -13.312 20.469 3.586 1 91.31 76 ARG B O 1
ATOM 2404 N N . ILE B 1 77 ? -14.031 18.578 2.76 1 92.62 77 ILE B N 1
ATOM 2405 C CA . ILE B 1 77 ? -14.742 19.266 1.693 1 92.62 77 ILE B CA 1
ATOM 2406 C C . ILE B 1 77 ? -15.828 20.172 2.293 1 92.62 77 ILE B C 1
ATOM 2408 O O . ILE B 1 77 ? -16.062 21.281 1.806 1 92.62 77 ILE B O 1
ATOM 2412 N N . GLN B 1 78 ? -16.438 19.734 3.295 1 93.12 78 GLN B N 1
ATOM 2413 C CA . GLN B 1 78 ? -17.422 20.562 3.986 1 93.12 78 GLN B CA 1
ATOM 2414 C C . GLN B 1 78 ? -16.766 21.797 4.609 1 93.12 78 GLN B C 1
ATOM 2416 O O . GLN B 1 78 ? -17.312 22.891 4.516 1 93.12 78 GLN B O 1
ATOM 2421 N N . GLN B 1 79 ? -15.625 21.609 5.168 1 90.62 79 GLN B N 1
ATOM 2422 C CA . GLN B 1 79 ? -14.906 22.734 5.777 1 90.62 79 GLN B CA 1
ATOM 2423 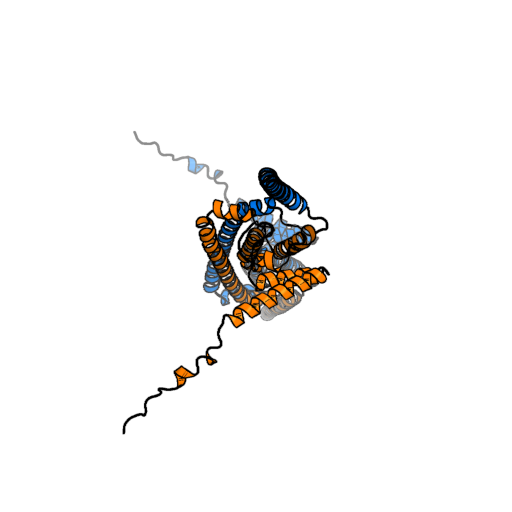C C . GLN B 1 79 ? -14.461 23.734 4.727 1 90.62 79 GLN B C 1
ATOM 2425 O O . GLN B 1 79 ? -14.57 24.953 4.938 1 90.62 79 GLN B O 1
ATOM 2430 N N . ILE B 1 80 ? -14.008 23.219 3.652 1 88.12 80 ILE B N 1
ATOM 2431 C CA . ILE B 1 80 ? -13.523 24.078 2.586 1 88.12 80 ILE B CA 1
ATOM 2432 C C . ILE B 1 80 ? -14.688 24.844 1.966 1 88.12 80 ILE B C 1
ATOM 2434 O O . ILE B 1 80 ? -14.594 26.062 1.74 1 88.12 80 ILE B O 1
ATOM 2438 N N . ARG B 1 81 ? -15.75 24.203 1.761 1 88.56 81 ARG B N 1
ATOM 2439 C CA . ARG B 1 81 ? -16.922 24.828 1.148 1 88.56 81 ARG B CA 1
ATOM 2440 C C . ARG B 1 81 ? -17.531 25.875 2.08 1 88.56 81 ARG B C 1
ATOM 2442 O O . ARG B 1 81 ? -18.078 26.875 1.62 1 88.56 81 ARG B O 1
ATOM 2449 N N . SER B 1 82 ? -17.391 25.672 3.357 1 91.19 82 SER B N 1
ATOM 2450 C CA . SER B 1 82 ? -17.984 26.578 4.332 1 91.19 82 SER B CA 1
ATOM 2451 C C . SER B 1 82 ? -17.031 27.719 4.68 1 91.19 82 SER B C 1
ATOM 2453 O O . SER B 1 82 ? -17.406 28.672 5.355 1 91.19 82 SER B O 1
ATOM 2455 N N . ARG B 1 83 ? -15.836 27.656 4.141 1 88.81 83 ARG B N 1
ATOM 2456 C CA . ARG B 1 83 ? -14.82 28.641 4.492 1 88.81 83 ARG B CA 1
ATOM 2457 C C . ARG B 1 83 ? -15.031 29.938 3.717 1 88.81 83 ARG B C 1
ATOM 2459 O O . ARG B 1 83 ? -15.289 29.922 2.514 1 88.81 83 ARG B O 1
ATOM 2466 N N . ASN B 1 84 ? -14.984 31.062 4.477 1 89.81 84 ASN B N 1
ATOM 2467 C CA . ASN B 1 84 ? -14.922 32.375 3.852 1 89.81 84 ASN B CA 1
ATOM 2468 C C . ASN B 1 84 ? -13.492 32.75 3.48 1 89.81 84 ASN B C 1
ATOM 2470 O O . ASN B 1 84 ? -12.695 33.125 4.348 1 89.81 84 ASN B O 1
ATOM 2474 N N . VAL B 1 85 ? -13.195 32.719 2.191 1 85.31 85 VAL B N 1
ATOM 2475 C CA . VAL B 1 85 ? -11.836 32.906 1.704 1 85.31 85 VAL B CA 1
ATOM 2476 C C . VAL B 1 85 ? -11.352 34.344 2.047 1 85.31 85 VAL B C 1
ATOM 2478 O O . VAL B 1 85 ? -10.203 34.531 2.457 1 85.31 85 VAL B O 1
ATOM 2481 N N . THR B 1 86 ? -12.195 35.25 1.921 1 88.19 86 THR B N 1
ATOM 2482 C CA . THR B 1 86 ? -11.836 36.625 2.211 1 88.19 86 THR B CA 1
ATOM 2483 C C . THR B 1 86 ? -11.484 36.812 3.686 1 88.19 86 THR B C 1
ATOM 2485 O O . THR B 1 86 ? -10.484 37.438 4.02 1 88.19 86 THR B O 1
ATOM 2488 N N . LYS B 1 87 ? -12.312 36.219 4.492 1 89.75 87 LYS B N 1
ATOM 2489 C CA . LYS B 1 87 ? -12.039 36.281 5.926 1 89.75 87 LYS B CA 1
ATOM 2490 C C . LYS B 1 87 ? -10.719 35.594 6.27 1 89.75 87 LYS B C 1
ATOM 2492 O O . LYS B 1 87 ? -9.961 36.062 7.109 1 89.75 87 LYS B O 1
ATOM 2497 N N . THR B 1 88 ? -10.523 34.562 5.582 1 90.12 88 THR B N 1
ATOM 2498 C CA . THR B 1 88 ? -9.289 33.812 5.824 1 90.12 88 THR B CA 1
ATOM 2499 C C . THR B 1 88 ? -8.07 34.625 5.391 1 90.12 88 THR B C 1
ATOM 2501 O O . THR B 1 88 ? -7.078 34.719 6.113 1 90.12 88 THR B O 1
ATOM 2504 N N . LEU B 1 89 ? -8.125 35.281 4.324 1 87.56 89 LEU B N 1
ATOM 2505 C CA . LEU B 1 89 ? -7.016 36.062 3.814 1 87.56 89 LEU B CA 1
ATOM 2506 C C . LEU B 1 89 ? -6.762 37.281 4.707 1 87.56 89 LEU B C 1
ATOM 2508 O O . LEU B 1 89 ? -5.617 37.719 4.844 1 87.56 89 LEU B O 1
ATOM 2512 N N . ARG B 1 90 ? -7.789 37.75 5.34 1 88.12 90 ARG B N 1
ATOM 2513 C CA . ARG B 1 90 ? -7.641 38.875 6.27 1 88.12 90 ARG B CA 1
ATOM 2514 C C . ARG B 1 90 ? -6.785 38.469 7.469 1 88.12 90 ARG B C 1
ATOM 2516 O O . ARG B 1 90 ? -6.086 39.312 8.039 1 88.12 90 ARG B O 1
ATOM 2523 N N . ARG B 1 91 ? -6.832 37.281 7.707 1 89.25 91 ARG B N 1
ATOM 2524 C CA . ARG B 1 91 ? -6.027 36.781 8.812 1 89.25 91 ARG B CA 1
ATOM 2525 C C . ARG B 1 91 ? -4.539 36.938 8.539 1 89.25 91 ARG B C 1
ATOM 2527 O O . ARG B 1 91 ? -3.727 36.938 9.469 1 89.25 91 ARG B O 1
ATOM 2534 N N . LEU B 1 92 ? -4.168 37.188 7.336 1 89.12 92 LEU B N 1
ATOM 2535 C CA . LEU B 1 92 ? -2.764 37.281 6.957 1 89.12 92 LEU B CA 1
ATOM 2536 C C . LEU B 1 92 ? -2.213 38.688 7.293 1 89.12 92 LEU B C 1
ATOM 2538 O O . LEU B 1 92 ? -1.021 38.938 7.109 1 89.12 92 LEU B O 1
ATOM 2542 N N . SER B 1 93 ? -3.029 39.531 7.926 1 89.06 93 SER B N 1
ATOM 2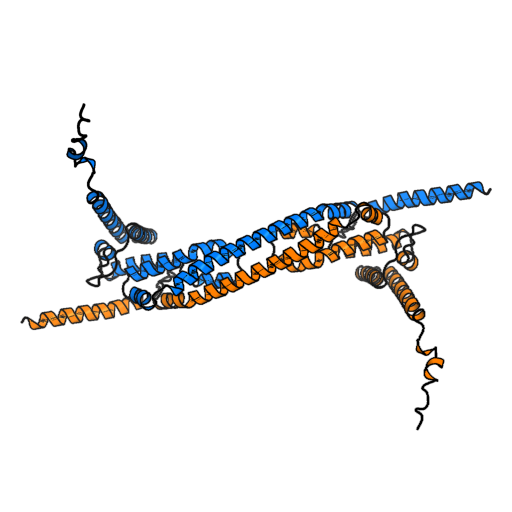543 C CA . SER B 1 93 ? -2.59 40.906 8.211 1 89.06 93 SER B CA 1
ATOM 2544 C C . SER B 1 93 ? -2.07 41.031 9.641 1 89.06 93 SER B C 1
ATOM 2546 O O . SER B 1 93 ? -1.52 42.062 10.016 1 89.06 93 SER B O 1
ATOM 2548 N N . HIS B 1 94 ? -2.24 40.062 10.414 1 91.88 94 HIS B N 1
ATOM 2549 C CA . HIS B 1 94 ? -1.867 40.125 11.828 1 91.88 94 HIS B CA 1
ATOM 2550 C C . HIS B 1 94 ? -1.043 38.906 12.242 1 91.88 94 HIS B C 1
ATOM 2552 O O . HIS B 1 94 ? -1.43 37.781 11.969 1 91.88 94 HIS B O 1
ATOM 2558 N N . PRO B 1 95 ? 0.011 39.094 12.945 1 92.31 95 PRO B N 1
ATOM 2559 C CA . PRO B 1 95 ? 0.92 38 13.281 1 92.31 95 PRO B CA 1
ATOM 2560 C C . PRO B 1 95 ? 0.234 36.875 14.062 1 92.31 95 PRO B C 1
ATOM 2562 O O . PRO B 1 95 ? 0.424 35.688 13.766 1 92.31 95 PRO B O 1
ATOM 2565 N N . ASN B 1 96 ? -0.596 37.219 15.008 1 95.75 96 ASN B N 1
ATOM 2566 C CA . ASN B 1 96 ? -1.275 36.219 15.789 1 95.75 96 ASN B CA 1
ATOM 2567 C C . ASN B 1 96 ? -2.215 35.375 14.922 1 95.75 96 ASN B C 1
ATOM 2569 O O . ASN B 1 96 ? -2.326 34.156 15.109 1 95.75 96 ASN B O 1
ATOM 2573 N N . SER B 1 97 ? -2.869 36.062 14.016 1 94.19 97 SER B N 1
ATOM 2574 C CA . SER B 1 97 ? -3.781 35.375 13.109 1 94.19 97 SER B CA 1
ATOM 2575 C C . SER B 1 97 ? -3.023 34.438 12.156 1 94.19 97 SER B C 1
ATOM 2577 O O . SER B 1 97 ? -3.498 33.375 11.82 1 94.19 97 SER B O 1
ATOM 2579 N N . ILE B 1 98 ? -1.913 34.938 11.703 1 93.62 98 ILE B N 1
ATOM 2580 C CA . ILE B 1 98 ? -1.083 34.125 10.82 1 93.62 98 ILE B CA 1
ATOM 2581 C C . ILE B 1 98 ? -0.641 32.844 11.555 1 93.62 98 ILE B C 1
ATOM 2583 O O . ILE B 1 98 ? -0.76 31.734 11.023 1 93.62 98 ILE B O 1
ATOM 2587 N N . PHE B 1 99 ? -0.224 33.031 12.742 1 94.56 99 PHE B N 1
ATOM 2588 C CA . PHE B 1 99 ? 0.183 31.891 13.562 1 94.56 99 PHE B CA 1
ATOM 2589 C C . PHE B 1 99 ? -0.961 30.891 13.719 1 94.56 99 PHE B C 1
ATOM 2591 O O . PHE B 1 99 ? -0.784 29.688 13.5 1 94.56 99 PHE B O 1
ATOM 2598 N N . SER B 1 100 ? -2.072 31.406 14.094 1 94.81 100 SER B N 1
ATOM 2599 C CA . SER B 1 100 ? -3.24 30.562 14.305 1 94.81 100 SER B CA 1
ATOM 2600 C C . SER B 1 100 ? -3.623 29.828 13.023 1 94.81 100 SER B C 1
ATOM 2602 O O . SER B 1 100 ? -4.039 28.656 13.07 1 94.81 100 SER B O 1
ATOM 2604 N N . LEU B 1 101 ? -3.539 30.516 11.945 1 92.75 101 LEU B N 1
ATOM 2605 C CA . LEU B 1 101 ? -3.873 29.906 10.664 1 92.75 101 LEU B CA 1
ATOM 2606 C C . LEU B 1 101 ? -2.926 28.75 10.344 1 92.75 101 LEU B C 1
ATOM 2608 O O . LEU B 1 101 ? -3.365 27.672 9.938 1 92.75 101 LEU B O 1
ATOM 2612 N N . ILE B 1 102 ? -1.61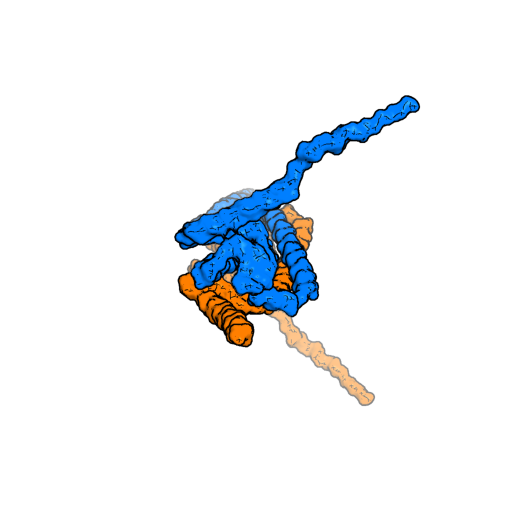9 28.938 10.531 1 94 102 ILE B N 1
ATOM 2613 C CA . ILE B 1 102 ? -0.624 27.891 10.305 1 94 102 ILE B CA 1
ATOM 2614 C C . ILE B 1 102 ? -0.899 26.703 11.219 1 94 102 ILE B C 1
ATOM 2616 O O . ILE B 1 102 ? -0.844 25.562 10.789 1 94 102 ILE B O 1
ATOM 2620 N N . GLN B 1 103 ? -1.209 27.031 12.43 1 94.69 103 GLN B N 1
ATOM 2621 C CA . GLN B 1 103 ? -1.519 25.984 13.391 1 94.69 103 GLN B CA 1
ATOM 2622 C C . GLN B 1 103 ? -2.746 25.188 12.969 1 94.69 103 GLN B C 1
ATOM 2624 O O . GLN B 1 103 ? -2.756 23.953 13.055 1 94.69 103 GLN B O 1
ATOM 2629 N N . THR B 1 104 ? -3.754 25.844 12.555 1 92.31 104 THR B N 1
ATOM 2630 C CA . THR B 1 104 ? -4.98 25.188 12.109 1 92.31 104 THR B CA 1
ATOM 2631 C C . THR B 1 104 ? -4.707 24.281 10.914 1 92.31 104 THR B C 1
ATOM 2633 O O . THR B 1 104 ? -5.168 23.141 10.883 1 92.31 104 THR B O 1
ATOM 2636 N N . PHE B 1 105 ? -3.93 24.797 9.969 1 91.75 105 PHE B N 1
ATOM 2637 C CA . PHE B 1 105 ? -3.592 23.984 8.797 1 91.75 105 PHE B CA 1
ATOM 2638 C C . PHE B 1 105 ? -2.834 22.734 9.211 1 91.75 105 PHE B C 1
ATOM 2640 O O . PHE B 1 105 ? -3.121 21.641 8.711 1 91.75 105 PHE B O 1
ATOM 2647 N N . ALA B 1 106 ? -1.916 22.906 10.078 1 94.19 106 ALA B N 1
ATOM 2648 C CA . ALA B 1 106 ? -1.13 21.766 10.531 1 94.19 106 ALA B CA 1
ATOM 2649 C C . ALA B 1 106 ? -2.008 20.75 11.266 1 94.19 106 ALA B C 1
ATOM 2651 O O . ALA B 1 106 ? -1.892 19.531 11.039 1 94.19 106 ALA B O 1
ATOM 2652 N N . ASP B 1 107 ? -2.885 21.25 12.07 1 93.75 107 ASP B N 1
ATOM 2653 C CA . ASP B 1 107 ? -3.756 20.375 12.859 1 93.75 107 ASP B CA 1
ATOM 2654 C C . ASP B 1 107 ? -4.758 19.656 11.961 1 93.75 107 ASP B C 1
ATOM 2656 O O . ASP B 1 107 ? -5.07 18.484 12.195 1 93.75 107 ASP B O 1
ATOM 2660 N N . ASP B 1 108 ? -5.277 20.359 11.023 1 91.5 108 ASP B N 1
ATOM 2661 C CA . ASP B 1 108 ? -6.312 19.812 10.156 1 91.5 108 ASP B CA 1
ATOM 2662 C C . ASP B 1 108 ? -5.801 18.578 9.398 1 91.5 108 ASP B C 1
ATOM 2664 O O . ASP B 1 108 ? -6.551 17.641 9.164 1 91.5 108 ASP B O 1
ATOM 2668 N N . TYR B 1 109 ? -4.57 18.531 9.062 1 92.31 109 TYR B N 1
ATOM 2669 C CA . TYR B 1 109 ? -4.082 17.484 8.18 1 92.31 109 TYR B CA 1
ATOM 2670 C C . TYR B 1 109 ? -3.219 16.484 8.938 1 92.31 109 TYR B C 1
ATOM 2672 O O . TYR B 1 109 ? -2.76 15.484 8.367 1 92.31 109 TYR B O 1
ATOM 2680 N N . ARG B 1 110 ? -3.074 16.719 10.172 1 91.88 110 ARG B N 1
ATOM 2681 C CA . ARG B 1 110 ? -2.273 15.844 11.023 1 91.88 110 ARG B CA 1
ATOM 2682 C C . ARG B 1 110 ? -2.805 14.422 10.992 1 91.88 110 ARG B C 1
ATOM 2684 O O . ARG B 1 110 ? -2.037 13.469 10.812 1 91.88 110 ARG B O 1
ATOM 2691 N N . PRO B 1 111 ? -4.148 14.242 11.094 1 88.62 111 PRO B N 1
ATOM 2692 C CA . PRO B 1 111 ? -4.652 12.867 11.062 1 88.62 111 PRO B CA 1
ATOM 2693 C C . PRO B 1 111 ? -4.328 12.148 9.758 1 88.62 111 PRO B C 1
ATOM 2695 O O . PRO B 1 111 ? -4.051 10.945 9.758 1 88.62 111 PRO B O 1
ATOM 2698 N N . LEU B 1 112 ? -4.355 12.852 8.711 1 88.44 112 LEU B N 1
ATOM 2699 C CA . LEU B 1 112 ? -4.059 12.242 7.418 1 88.44 112 LEU B CA 1
ATOM 2700 C C . LEU B 1 112 ? -2.586 11.852 7.328 1 88.44 112 LEU B C 1
ATOM 2702 O O . LEU B 1 112 ? -2.248 10.828 6.738 1 88.44 112 LEU B O 1
ATOM 2706 N N . ARG B 1 113 ? -1.788 12.703 7.906 1 89.88 113 ARG B N 1
ATOM 2707 C CA . ARG B 1 113 ? -0.353 12.438 7.859 1 89.88 113 ARG B CA 1
ATOM 2708 C C . ARG B 1 113 ? -0.007 11.164 8.625 1 89.88 113 ARG B C 1
ATOM 2710 O O . ARG B 1 113 ? 0.926 10.445 8.258 1 89.88 113 ARG B O 1
ATOM 2717 N N . LYS B 1 114 ? -0.738 10.891 9.594 1 87.12 114 LYS B N 1
ATOM 2718 C CA . LYS B 1 114 ? -0.488 9.703 10.406 1 87.12 114 LYS B CA 1
ATOM 2719 C C . LYS B 1 114 ? -0.688 8.43 9.594 1 87.12 114 LYS B C 1
ATOM 2721 O O . LYS B 1 114 ? -0.046 7.406 9.859 1 87.12 114 LYS B O 1
ATOM 2726 N N . ILE B 1 115 ? -1.467 8.492 8.609 1 82.19 115 ILE B N 1
ATOM 2727 C CA . ILE B 1 115 ? -1.786 7.27 7.875 1 82.19 115 ILE B CA 1
ATOM 2728 C C . ILE B 1 115 ? -1.18 7.336 6.477 1 82.19 115 ILE B C 1
ATOM 2730 O O . ILE B 1 115 ? -1.349 6.41 5.676 1 82.19 115 ILE B O 1
ATOM 2734 N N . SER B 1 116 ? -0.478 8.406 6.191 1 86.25 116 SER B N 1
ATOM 2735 C CA . SER B 1 116 ? 0.004 8.648 4.836 1 86.25 116 SER B CA 1
ATOM 2736 C C . SER B 1 116 ? 1.097 7.656 4.453 1 86.25 116 SER B C 1
ATOM 2738 O O . SER B 1 116 ? 1.397 7.48 3.271 1 86.25 116 SER B O 1
ATOM 2740 N N . ALA B 1 117 ? 1.695 6.996 5.422 1 77.5 117 ALA B N 1
ATOM 2741 C CA . ALA B 1 117 ? 2.736 6.012 5.137 1 77.5 117 ALA B CA 1
ATOM 2742 C C . ALA B 1 117 ? 2.195 4.879 4.27 1 77.5 117 ALA B C 1
ATOM 2744 O O . ALA B 1 117 ? 2.957 4.203 3.572 1 77.5 117 ALA B O 1
ATOM 2745 N N . ARG B 1 118 ? 0.917 4.695 4.238 1 73.06 118 ARG B N 1
ATOM 2746 C CA . ARG B 1 118 ? 0.275 3.621 3.488 1 73.06 118 ARG B CA 1
ATOM 2747 C C . ARG B 1 118 ? -0.105 4.082 2.084 1 73.06 118 ARG B C 1
ATOM 2749 O O . ARG B 1 118 ? -0.611 3.295 1.283 1 73.06 118 ARG B O 1
ATOM 2756 N N . TRP B 1 119 ? 0.181 5.328 1.865 1 80.38 119 TRP B N 1
ATOM 2757 C CA . TRP B 1 119 ? -0.213 5.902 0.583 1 80.38 119 TRP B CA 1
ATOM 2758 C C . TRP B 1 119 ? 0.902 5.754 -0.447 1 80.38 119 TRP B C 1
ATOM 2760 O O . TRP B 1 119 ? 2.076 5.629 -0.086 1 80.38 119 TRP B O 1
ATOM 2770 N N . PRO B 1 120 ? 0.422 5.645 -1.669 1 80.19 120 PRO B N 1
ATOM 2771 C CA . PRO B 1 120 ? 1.45 5.812 -2.699 1 80.19 120 PRO B CA 1
ATOM 2772 C C . PRO B 1 120 ? 2.262 7.09 -2.52 1 80.19 120 PRO B C 1
ATOM 2774 O O . PRO B 1 120 ? 1.739 8.094 -2.029 1 80.19 120 PRO B O 1
ATOM 2777 N N . LYS B 1 121 ? 3.488 7.082 -2.928 1 82.81 121 LYS B N 1
ATOM 2778 C CA . LYS B 1 121 ? 4.441 8.164 -2.707 1 82.81 121 LYS B CA 1
ATOM 2779 C C . LYS B 1 121 ? 3.922 9.477 -3.289 1 82.81 121 LYS B C 1
ATOM 2781 O O . LYS B 1 121 ? 4.125 10.547 -2.705 1 82.81 121 LYS B O 1
ATOM 2786 N N . ASN B 1 122 ? 3.336 9.352 -4.355 1 81.94 122 ASN B N 1
ATOM 2787 C CA . ASN B 1 122 ? 2.836 10.555 -5.004 1 81.94 122 ASN B CA 1
ATOM 2788 C C . ASN B 1 122 ? 1.768 11.25 -4.16 1 81.94 122 ASN B C 1
ATOM 2790 O O . ASN B 1 122 ? 1.712 12.477 -4.105 1 81.94 122 ASN B O 1
ATOM 2794 N N . ALA B 1 123 ? 0.927 10.492 -3.551 1 84.44 123 ALA B N 1
ATOM 2795 C CA . ALA B 1 123 ? -0.113 11.055 -2.689 1 84.44 123 ALA B CA 1
ATOM 2796 C C . ALA B 1 123 ? 0.485 11.625 -1.406 1 84.44 123 ALA B C 1
ATOM 2798 O O . ALA B 1 123 ? 0.045 12.664 -0.919 1 84.44 123 ALA B O 1
ATOM 2799 N N . GLU B 1 124 ? 1.479 10.953 -0.969 1 86.25 124 GLU B N 1
ATOM 2800 C CA . GLU B 1 124 ? 2.184 11.438 0.211 1 86.25 124 GLU B CA 1
ATOM 2801 C C . GLU B 1 124 ? 2.834 12.797 -0.056 1 86.25 124 GLU B C 1
ATOM 2803 O O . GLU B 1 124 ? 2.818 13.68 0.806 1 86.25 124 GLU B O 1
ATOM 2808 N N . ALA B 1 125 ? 3.32 12.977 -1.203 1 88.94 125 ALA B N 1
ATOM 2809 C CA . ALA B 1 125 ? 4.012 14.203 -1.591 1 88.94 125 ALA B CA 1
ATOM 2810 C C . ALA B 1 125 ? 3.064 15.398 -1.57 1 88.94 125 ALA B C 1
ATOM 2812 O O . ALA B 1 125 ? 3.471 16.516 -1.242 1 88.94 125 ALA B O 1
ATOM 2813 N N . VAL B 1 126 ? 1.842 15.156 -1.94 1 87.25 126 VAL B N 1
ATOM 2814 C CA . VAL B 1 126 ? 0.859 16.234 -1.955 1 87.25 126 VAL B CA 1
ATOM 2815 C C . VAL B 1 126 ? 0.641 16.75 -0.535 1 87.25 126 VAL B C 1
ATOM 2817 O O . VAL B 1 126 ? 0.493 17.953 -0.324 1 87.25 126 VAL B O 1
ATOM 2820 N N . LEU B 1 127 ? 0.688 15.883 0.444 1 89.06 127 LEU B N 1
ATOM 2821 C CA . LEU B 1 127 ? 0.478 16.234 1.843 1 89.06 127 LEU B CA 1
ATOM 2822 C C . LEU B 1 127 ? 1.659 17.031 2.385 1 89.06 127 LEU B C 1
ATOM 2824 O O . LEU B 1 127 ? 1.49 17.875 3.268 1 89.06 127 LEU B O 1
ATOM 2828 N N . ASP B 1 128 ? 2.805 16.797 1.786 1 87.31 128 ASP B N 1
ATOM 2829 C CA . ASP B 1 128 ? 4.027 17.453 2.238 1 87.31 128 ASP B CA 1
ATOM 2830 C C . ASP B 1 128 ? 3.99 18.953 1.942 1 87.31 128 ASP B C 1
ATOM 2832 O O . ASP B 1 128 ? 4.742 19.719 2.537 1 87.31 128 ASP B O 1
ATOM 2836 N N . LYS B 1 129 ? 3.113 19.344 1.144 1 87.88 129 LYS B N 1
ATOM 2837 C CA . LYS B 1 129 ? 2.994 20.75 0.775 1 87.88 129 LYS B CA 1
ATOM 2838 C C . LYS B 1 129 ? 2.131 21.5 1.779 1 87.88 129 LYS B C 1
ATOM 2840 O O . LYS B 1 129 ? 2.07 22.734 1.747 1 87.88 129 LYS B O 1
ATOM 2845 N N . MET B 1 130 ? 1.56 20.812 2.695 1 91.94 130 MET B N 1
ATOM 2846 C CA . MET B 1 130 ? 0.745 21.438 3.729 1 91.94 130 MET B CA 1
ATOM 2847 C C . MET B 1 130 ? 1.566 21.703 4.988 1 91.94 130 MET B C 1
ATOM 2849 O O . MET B 1 130 ? 2.65 21.141 5.152 1 91.94 130 MET B O 1
ATOM 2853 N N . ALA B 1 131 ? 1.028 22.578 5.773 1 92.94 131 ALA B N 1
ATOM 2854 C CA . ALA B 1 131 ? 1.721 22.953 7.004 1 92.94 131 ALA B CA 1
ATOM 2855 C C . ALA B 1 131 ? 1.911 21.734 7.906 1 92.94 131 ALA B C 1
ATOM 2857 O O . ALA B 1 131 ? 1.021 20.891 8.016 1 92.94 131 ALA B O 1
ATOM 2858 N N . ASN B 1 132 ? 3.053 21.625 8.539 1 92.56 132 ASN B N 1
ATOM 2859 C CA . ASN B 1 132 ? 3.367 20.578 9.508 1 92.56 132 ASN B CA 1
ATOM 2860 C C . ASN B 1 132 ? 3.91 21.172 10.805 1 92.56 132 ASN B C 1
ATOM 2862 O O . ASN B 1 132 ? 3.842 22.391 11.023 1 92.56 132 ASN B O 1
ATOM 2866 N N . ASP B 1 133 ? 4.426 20.344 11.625 1 91.5 133 ASP B N 1
ATOM 2867 C CA . ASP B 1 133 ? 4.902 20.781 12.938 1 91.5 133 ASP B CA 1
ATOM 2868 C C . ASP B 1 133 ? 6.117 21.688 12.805 1 91.5 133 ASP B C 1
ATOM 2870 O O . ASP B 1 133 ? 6.305 22.609 13.609 1 91.5 133 ASP B O 1
ATOM 2874 N N . GLU B 1 134 ? 6.844 21.453 11.828 1 90.5 134 GLU B N 1
ATOM 2875 C CA . GLU B 1 134 ? 7.988 22.328 11.586 1 90.5 134 GLU B CA 1
ATOM 2876 C C . GLU B 1 134 ? 7.535 23.734 11.227 1 90.5 134 GLU B C 1
ATOM 2878 O O . GLU B 1 134 ? 8.141 24.719 11.672 1 90.5 134 GLU B O 1
ATOM 2883 N N . ASP B 1 135 ? 6.5 23.766 10.453 1 91.44 135 ASP B N 1
ATOM 2884 C CA . ASP B 1 135 ? 5.938 25.062 10.094 1 91.44 135 ASP B CA 1
ATOM 2885 C C . ASP B 1 135 ? 5.367 25.766 11.312 1 91.44 135 ASP B C 1
ATOM 2887 O O . ASP B 1 135 ? 5.48 27 11.438 1 91.44 135 ASP B O 1
ATOM 2891 N N . VAL B 1 136 ? 4.781 25.031 12.156 1 93.94 136 VAL B N 1
ATOM 2892 C CA . VAL B 1 136 ? 4.234 25.594 13.383 1 93.94 136 VAL B CA 1
ATOM 2893 C C . VAL B 1 136 ? 5.367 26.141 14.25 1 93.94 136 VAL B C 1
ATOM 2895 O O . VAL B 1 136 ? 5.266 27.25 14.781 1 93.94 136 VAL B O 1
ATOM 2898 N N . ASN B 1 137 ? 6.344 25.438 14.336 1 93.38 137 ASN B N 1
ATOM 2899 C CA . ASN B 1 137 ? 7.496 25.906 15.094 1 93.38 137 ASN B CA 1
ATOM 2900 C C . ASN B 1 137 ? 8.109 27.156 14.469 1 93.38 137 ASN B C 1
ATOM 2902 O O . ASN B 1 137 ? 8.523 28.078 15.18 1 93.38 137 ASN B O 1
ATOM 2906 N N . GLY B 1 138 ? 8.227 27.078 13.188 1 91.38 138 GLY B N 1
ATOM 2907 C CA . GLY B 1 138 ? 8.688 28.281 12.5 1 91.38 138 GLY B CA 1
ATOM 2908 C C . GLY B 1 138 ? 7.84 29.5 12.797 1 91.38 138 GLY B C 1
ATOM 2909 O O . GLY B 1 138 ? 8.375 30.594 12.984 1 91.38 138 GLY B O 1
ATOM 2910 N N . ALA B 1 139 ? 6.559 29.312 12.852 1 93.69 139 ALA B N 1
ATOM 2911 C CA . ALA B 1 139 ? 5.645 30.406 13.172 1 93.69 139 ALA B CA 1
ATOM 2912 C C . ALA B 1 139 ? 5.871 30.922 14.594 1 93.69 139 ALA B C 1
ATOM 2914 O O . ALA B 1 139 ? 5.828 32.125 14.844 1 93.69 139 ALA B O 1
ATOM 2915 N N . ARG B 1 140 ? 6.098 30.031 15.484 1 95.88 140 ARG B N 1
ATOM 2916 C CA . ARG B 1 140 ? 6.406 30.422 16.859 1 95.88 140 ARG B CA 1
ATOM 2917 C C . ARG B 1 140 ? 7.672 31.266 16.922 1 95.88 140 ARG B C 1
ATOM 2919 O O . ARG B 1 140 ? 7.707 32.312 17.594 1 95.88 140 ARG B O 1
ATOM 2926 N N . LEU B 1 141 ? 8.625 30.859 16.266 1 94.44 141 LEU B N 1
ATOM 2927 C CA . LEU B 1 141 ? 9.906 31.578 16.266 1 94.44 141 LEU B CA 1
ATOM 2928 C C . LEU B 1 141 ? 9.766 32.938 15.594 1 94.44 141 LEU B C 1
ATOM 2930 O O . LEU B 1 141 ? 10.469 33.875 15.953 1 94.44 141 LEU B O 1
ATOM 2934 N N . SER B 1 142 ? 8.906 33 14.648 1 93.88 142 SER B N 1
ATOM 2935 C CA . SER B 1 142 ? 8.656 34.281 14.023 1 93.88 142 SER B CA 1
ATOM 2936 C C . SER B 1 142 ? 8.117 35.312 15.031 1 93.88 142 SER B C 1
ATOM 2938 O O . SER B 1 142 ? 8.445 36.5 14.961 1 93.88 142 SER B O 1
ATOM 2940 N N . LEU B 1 143 ? 7.367 34.844 15.898 1 95.5 143 LEU B N 1
ATOM 2941 C CA . LEU B 1 143 ? 6.875 35.719 16.953 1 95.5 143 LEU B CA 1
ATOM 2942 C C . LEU B 1 143 ? 8.016 36.188 17.844 1 95.5 143 LEU B C 1
ATOM 2944 O O . LEU B 1 143 ? 8.062 37.375 18.234 1 95.5 143 LEU B O 1
ATOM 2948 N N . ILE B 1 144 ? 8.906 35.344 18.125 1 96.06 144 ILE B N 1
ATOM 2949 C CA . ILE B 1 144 ? 10.062 35.688 18.938 1 96.06 144 ILE B CA 1
ATOM 2950 C C . ILE B 1 144 ? 10.922 36.688 18.203 1 96.06 144 ILE B C 1
ATOM 2952 O O . ILE B 1 144 ? 11.461 37.625 18.812 1 96.06 144 ILE B O 1
ATOM 2956 N N . ARG B 1 145 ? 10.977 36.5 17 1 92.56 145 ARG B N 1
ATOM 2957 C CA . ARG B 1 145 ? 11.758 37.438 16.203 1 92.56 145 ARG B CA 1
ATOM 2958 C C . ARG B 1 145 ? 11.141 38.812 16.234 1 92.56 145 ARG B C 1
ATOM 2960 O O . ARG B 1 145 ? 11.852 39.812 16.328 1 92.56 145 ARG B O 1
ATOM 2967 N N . LEU B 1 146 ? 9.867 38.875 16.141 1 92.19 146 LEU B N 1
ATOM 2968 C CA . LEU B 1 146 ? 9.18 40.156 16.219 1 92.19 146 LEU B CA 1
ATOM 2969 C C . LEU B 1 146 ? 9.414 40.812 17.594 1 92.19 146 LEU B C 1
ATOM 2971 O O . LEU B 1 146 ? 9.609 42 17.672 1 92.19 146 LEU B O 1
ATOM 2975 N N . GLN B 1 147 ? 9.359 40 18.5 1 95.38 147 GLN B N 1
ATOM 2976 C CA . GLN B 1 147 ? 9.672 40.469 19.844 1 95.38 147 GLN B CA 1
ATOM 2977 C C . GLN B 1 147 ? 11.055 41.125 19.891 1 95.38 147 GLN B C 1
ATOM 2979 O O . GLN B 1 147 ? 11.203 42.25 20.422 1 95.38 147 GLN B O 1
ATOM 2984 N N . GLU B 1 148 ? 11.961 40.469 19.344 1 93.19 148 GLU B N 1
ATOM 2985 C CA . GLU B 1 148 ? 13.352 40.938 19.375 1 93.19 148 GLU B CA 1
ATOM 2986 C C . GLU B 1 148 ? 13.539 42.156 18.516 1 93.19 148 GLU B C 1
ATOM 2988 O O . GLU B 1 148 ? 14.227 43.125 18.922 1 93.19 148 GLU B O 1
ATOM 2993 N N . MET B 1 149 ? 12.977 42.094 17.438 1 90.62 149 MET B N 1
ATOM 2994 C CA . MET B 1 149 ? 13.195 43.156 16.438 1 90.62 149 MET B CA 1
ATOM 2995 C C . MET B 1 149 ? 12.523 44.438 16.875 1 90.62 149 MET B C 1
ATOM 2997 O O . MET B 1 149 ? 13.047 45.531 16.609 1 90.62 149 MET B O 1
ATOM 3001 N N . TYR B 1 150 ? 11.398 44.344 17.562 1 91.75 150 TYR B N 1
ATOM 3002 C CA . TYR B 1 150 ? 10.617 45.531 17.828 1 91.75 150 TYR B CA 1
ATOM 3003 C C . TYR B 1 150 ? 10.492 45.812 19.328 1 91.75 150 TYR B C 1
ATOM 3005 O O . TYR B 1 150 ? 9.906 46.812 19.734 1 91.75 150 TYR B O 1
ATOM 3013 N N . GLY B 1 151 ? 11.008 44.938 20.031 1 93.38 151 GLY B N 1
ATOM 3014 C CA . GLY B 1 151 ? 10.992 45.125 21.484 1 93.38 151 GLY B CA 1
ATOM 3015 C C . GLY B 1 151 ? 9.594 45.062 22.062 1 93.38 151 GLY B C 1
ATOM 3016 O O . GLY B 1 151 ? 9.289 45.812 23 1 93.38 151 GLY B O 1
ATOM 3017 N N . ILE B 1 152 ? 8.734 44.25 21.438 1 95.94 152 ILE B N 1
ATOM 3018 C CA . ILE B 1 152 ? 7.367 44.125 21.922 1 95.94 152 ILE B CA 1
ATOM 3019 C C . ILE B 1 152 ? 7.34 43.156 23.109 1 95.94 152 ILE B C 1
ATOM 3021 O O . ILE B 1 152 ? 7.98 42.125 23.094 1 95.94 152 ILE B O 1
ATOM 3025 N N . LYS B 1 153 ? 6.617 43.531 24.109 1 96.5 153 LYS B N 1
ATOM 3026 C CA . LYS B 1 153 ? 6.508 42.656 25.266 1 96.5 153 LYS B CA 1
ATOM 3027 C C . LYS B 1 153 ? 5.547 41.5 25 1 96.5 153 LYS B C 1
ATOM 3029 O O . LYS B 1 153 ? 4.512 41.688 24.359 1 96.5 153 LYS B O 1
ATOM 3034 N N . PRO B 1 154 ? 5.84 40.344 25.484 1 97.88 154 PRO B N 1
ATOM 3035 C CA . PRO B 1 154 ? 4.98 39.188 25.266 1 97.88 154 PRO B CA 1
ATOM 3036 C C . PRO B 1 154 ? 3.549 39.406 25.75 1 97.88 154 PRO B C 1
ATOM 3038 O O . PRO B 1 154 ? 2.598 38.938 25.109 1 97.88 154 PRO B O 1
ATOM 3041 N N . ARG B 1 155 ? 3.396 40.094 26.812 1 96 155 ARG B N 1
ATOM 3042 C CA . ARG B 1 155 ? 2.061 40.375 27.344 1 96 155 ARG B CA 1
ATOM 3043 C C . ARG B 1 155 ? 1.205 41.094 26.297 1 96 155 ARG B C 1
ATOM 3045 O O . ARG B 1 155 ? 0.024 40.781 26.141 1 96 155 ARG B O 1
ATOM 3052 N N . ASP B 1 156 ? 1.752 42.062 25.578 1 96.94 156 ASP B N 1
ATOM 3053 C CA . ASP B 1 156 ? 1.051 42.812 24.531 1 96.94 156 ASP B CA 1
ATOM 3054 C C . ASP B 1 156 ? 0.801 41.906 23.312 1 96.94 156 ASP B C 1
ATOM 3056 O O . ASP B 1 156 ? -0.274 41.969 22.719 1 96.94 156 ASP B O 1
ATOM 3060 N N . MET B 1 157 ? 1.797 41.125 22.984 1 97.5 157 MET B N 1
ATOM 3061 C CA . MET B 1 157 ? 1.66 40.219 21.844 1 97.5 157 MET B CA 1
ATOM 3062 C C . MET B 1 157 ? 0.554 39.188 22.094 1 97.5 157 MET B C 1
ATOM 3064 O O . MET B 1 157 ? -0.232 38.906 21.188 1 97.5 157 MET B O 1
ATOM 3068 N N . ILE B 1 158 ? 0.487 38.656 23.297 1 97.69 158 ILE B N 1
ATOM 3069 C CA . ILE B 1 158 ? -0.532 37.688 23.672 1 97.69 158 ILE B CA 1
ATOM 3070 C C . ILE B 1 158 ? -1.919 38.312 23.531 1 97.69 158 ILE B C 1
ATOM 3072 O O . ILE B 1 158 ? -2.857 37.656 23.062 1 97.69 158 ILE B O 1
ATOM 3076 N N . LYS B 1 159 ? -2.02 39.594 23.828 1 96.19 159 LYS B N 1
ATOM 3077 C CA . LYS B 1 159 ? -3.293 40.281 23.75 1 96.19 159 LYS B CA 1
ATOM 3078 C C . LYS B 1 159 ? -3.611 40.688 22.312 1 96.19 159 LYS B C 1
ATOM 3080 O O . LYS B 1 159 ? -4.715 41.156 22.031 1 96.19 159 LYS B O 1
ATOM 3085 N N . GLY B 1 160 ? -2.633 40.531 21.453 1 97.19 160 GLY B N 1
ATOM 3086 C CA . GLY B 1 160 ? -2.822 40.875 20.062 1 97.19 160 GLY B CA 1
ATOM 3087 C C . GLY B 1 160 ? -2.48 42.312 19.75 1 97.19 160 GLY B C 1
ATOM 3088 O O . GLY B 1 160 ? -2.947 42.875 18.734 1 97.19 160 GLY B O 1
ATOM 3089 N N . ASN B 1 161 ? -1.757 42.938 20.641 1 96.38 161 ASN B N 1
ATOM 3090 C CA . ASN B 1 161 ? -1.369 44.344 20.422 1 96.38 161 ASN B CA 1
ATOM 3091 C C . ASN B 1 161 ? 0.085 44.438 19.984 1 96.38 161 ASN B C 1
ATOM 3093 O O . ASN B 1 161 ? 1.003 44.25 20.781 1 96.38 161 ASN B O 1
ATOM 3097 N N . TYR B 1 162 ? 0.23 44.719 18.781 1 93.75 162 TYR B N 1
ATOM 3098 C CA . TYR B 1 162 ? 1.556 44.938 18.219 1 93.75 162 TYR B CA 1
ATOM 3099 C C . TYR B 1 162 ? 1.788 46.406 17.906 1 93.75 162 TYR B C 1
ATOM 3101 O O . TYR B 1 162 ? 1.571 46.844 16.781 1 93.75 162 TYR B O 1
ATOM 3109 N N . LEU B 1 163 ? 2.223 47.062 18.906 1 93.38 163 LEU B N 1
ATOM 3110 C CA . LEU B 1 163 ? 2.527 48.5 18.812 1 93.38 163 LEU B CA 1
ATOM 3111 C C . LEU B 1 163 ? 1.323 49.281 18.281 1 93.38 163 LEU B C 1
ATOM 3113 O O . LEU B 1 163 ? 1.457 50.094 17.391 1 93.38 163 LEU B O 1
ATOM 3117 N N . GLY B 1 164 ? 0.15 48.844 18.656 1 91.94 164 GLY B N 1
ATOM 3118 C CA . GLY B 1 164 ? -1.072 49.531 18.281 1 91.94 164 GLY B CA 1
ATOM 3119 C C . GLY B 1 164 ? -1.886 48.781 17.234 1 91.94 164 GLY B C 1
ATOM 3120 O O . GLY B 1 164 ? -3.066 49.094 17.047 1 91.94 164 GLY B O 1
ATOM 3121 N N . HIS B 1 165 ? -1.23 47.938 16.516 1 91.81 165 HIS B N 1
ATOM 3122 C CA . HIS B 1 165 ? -1.941 47.094 15.578 1 91.81 165 HIS B CA 1
ATOM 3123 C C . HIS B 1 165 ? -2.619 45.906 16.297 1 91.81 165 HIS B C 1
ATOM 3125 O O . HIS B 1 165 ? -1.964 44.938 16.656 1 91.81 165 HIS B O 1
ATOM 3131 N N . LYS B 1 166 ? -3.938 46.031 16.422 1 94.81 166 LYS B N 1
ATOM 3132 C CA . LYS B 1 166 ? -4.668 45.094 17.281 1 94.81 166 LYS B CA 1
ATOM 3133 C C . LYS B 1 166 ? -5.223 43.938 16.484 1 94.81 166 LYS B C 1
ATOM 3135 O O . LYS B 1 166 ? -5.617 44.094 15.328 1 94.81 166 LYS B O 1
ATOM 3140 N N . GLY B 1 167 ? -5.164 42.781 17.094 1 94.94 167 GLY B N 1
ATOM 3141 C CA . GLY B 1 167 ? -5.707 41.562 16.531 1 94.94 167 GLY B CA 1
ATOM 3142 C C . GLY B 1 167 ? -6.117 40.562 17.578 1 94.94 167 GLY B C 1
ATOM 3143 O O . GLY B 1 167 ? -6.34 40.906 18.75 1 94.94 167 GLY B O 1
ATOM 3144 N N . PRO B 1 168 ? -6.324 39.375 17.172 1 96.12 168 PRO B N 1
ATOM 3145 C CA . PRO B 1 168 ? -6.781 38.344 18.141 1 96.12 168 PRO B CA 1
ATOM 3146 C C . PRO B 1 168 ? -5.715 38 19.156 1 96.12 168 PRO B C 1
ATOM 3148 O O . PRO B 1 168 ? -4.516 38.094 18.875 1 96.12 168 PRO B O 1
ATOM 3151 N N . SER B 1 169 ? -6.18 37.531 20.312 1 96.62 169 SER B N 1
ATOM 3152 C CA . SER B 1 169 ? -5.266 37.125 21.359 1 96.62 169 SER B CA 1
ATOM 3153 C C . SER B 1 169 ? -4.793 35.688 21.141 1 96.62 169 SER B C 1
ATOM 3155 O O . SER B 1 169 ? -5.426 34.938 20.391 1 96.62 169 SER B O 1
ATOM 3157 N N . LEU B 1 170 ? -3.721 35.375 21.75 1 96.88 170 LEU B N 1
ATOM 3158 C CA . LEU B 1 170 ? -3.236 34 21.797 1 96.88 170 LEU B CA 1
ATOM 3159 C C . LEU B 1 170 ? -3.748 33.281 23.047 1 96.88 170 LEU B C 1
ATOM 3161 O O . LEU B 1 170 ? -4.023 33.938 24.062 1 96.88 170 LEU B O 1
ATOM 3165 N N . THR B 1 171 ? -3.877 32.031 22.891 1 94.81 171 THR B N 1
ATOM 3166 C CA . THR B 1 171 ? -4.242 31.234 24.062 1 94.81 171 THR B CA 1
ATOM 3167 C C . THR B 1 171 ? -3.033 31.031 24.969 1 94.81 171 THR B C 1
ATOM 3169 O O . THR B 1 171 ? -1.89 31.172 24.547 1 94.81 171 THR B O 1
ATOM 3172 N N . ALA B 1 172 ? -3.322 30.703 26.266 1 94.62 172 ALA B N 1
ATOM 3173 C CA . ALA B 1 172 ? -2.246 30.422 27.203 1 94.62 172 ALA B CA 1
ATOM 3174 C C . ALA B 1 172 ? -1.364 29.281 26.703 1 94.62 172 ALA B C 1
ATOM 3176 O O . ALA B 1 172 ? -0.137 29.344 26.812 1 94.62 172 ALA B O 1
ATOM 3177 N N . LEU B 1 173 ? -1.996 28.297 26.219 1 94.5 173 LEU B N 1
ATOM 3178 C CA . LEU B 1 173 ? -1.273 27.125 25.75 1 94.5 173 LEU B CA 1
ATOM 3179 C C . LEU B 1 173 ? -0.363 27.469 24.578 1 94.5 173 LEU B C 1
ATOM 3181 O O . LEU B 1 173 ? 0.799 27.062 24.531 1 94.5 173 LEU B O 1
ATOM 3185 N N . ASP B 1 174 ? -0.935 28.25 23.641 1 95.94 174 ASP B N 1
ATOM 3186 C CA . ASP B 1 174 ? -0.121 28.672 22.5 1 95.94 174 ASP B CA 1
ATOM 3187 C C . ASP B 1 174 ? 1.073 29.5 22.969 1 95.94 174 ASP B C 1
ATOM 3189 O O . ASP B 1 174 ? 2.189 29.328 22.484 1 95.94 174 ASP B O 1
ATOM 3193 N N . SER B 1 175 ? 0.843 30.359 23.844 1 97.62 175 SER B N 1
ATOM 3194 C CA . SER B 1 175 ? 1.892 31.219 24.375 1 97.62 175 SER B CA 1
ATOM 3195 C C . SER B 1 175 ? 2.969 30.422 25.094 1 97.62 175 SER B C 1
ATOM 3197 O O . SER B 1 175 ? 4.156 30.734 24.984 1 97.62 175 SER B O 1
ATOM 3199 N N . PHE B 1 176 ? 2.498 29.453 25.781 1 97.12 176 PHE B N 1
ATOM 3200 C CA . PHE B 1 176 ? 3.438 28.547 26.453 1 97.12 176 PHE B CA 1
ATOM 3201 C C . PHE B 1 176 ? 4.391 27.922 25.438 1 97.12 176 PHE B C 1
ATOM 3203 O O . PHE B 1 176 ? 5.602 27.891 25.672 1 97.12 176 PHE B O 1
ATOM 3210 N N . PHE B 1 177 ? 3.848 27.5 24.406 1 97.31 177 PHE B N 1
ATOM 3211 C CA . PHE B 1 177 ? 4.672 26.812 23.406 1 97.31 177 PHE B CA 1
ATOM 3212 C C . PHE B 1 177 ? 5.582 27.781 22.688 1 97.31 177 PHE B C 1
ATOM 3214 O O . PHE B 1 177 ? 6.676 27.422 22.25 1 97.31 177 PHE B O 1
ATOM 3221 N N . VAL B 1 178 ? 5.172 29 22.547 1 97.75 178 VAL B N 1
ATOM 3222 C CA . VAL B 1 178 ? 6.07 30.016 22 1 97.75 178 VAL B CA 1
ATOM 3223 C C . VAL B 1 178 ? 7.277 30.172 22.922 1 97.75 178 VAL B C 1
ATOM 3225 O O . VAL B 1 178 ? 8.422 30.219 22.469 1 97.75 178 VAL B O 1
ATOM 3228 N N . GLY B 1 179 ? 7.02 30.25 24.234 1 98 179 GLY B N 1
ATOM 3229 C CA . GLY B 1 179 ? 8.109 30.312 25.203 1 98 179 GLY B CA 1
ATOM 3230 C C . GLY B 1 179 ? 9.039 29.109 25.125 1 98 179 GLY B C 1
ATOM 3231 O O . GLY B 1 179 ? 10.258 29.266 25.234 1 98 179 GLY B O 1
ATOM 3232 N N . ARG B 1 180 ? 8.398 28 24.984 1 97.88 180 ARG B N 1
ATOM 3233 C CA . ARG B 1 180 ? 9.188 26.781 24.875 1 97.88 180 ARG B CA 1
ATOM 3234 C C . ARG B 1 180 ? 10.078 26.797 23.625 1 97.88 180 ARG B C 1
ATOM 3236 O O . ARG B 1 180 ? 11.227 26.359 23.688 1 97.88 180 ARG B O 1
ATOM 3243 N N . ALA B 1 181 ? 9.539 27.234 22.516 1 96.88 181 ALA B N 1
ATOM 3244 C CA . ALA B 1 181 ? 10.32 27.344 21.281 1 96.88 181 ALA B CA 1
ATOM 3245 C C . ALA B 1 181 ? 11.523 28.25 21.484 1 96.88 181 ALA B C 1
ATOM 3247 O O . ALA B 1 181 ? 12.609 27.969 20.984 1 96.88 181 ALA B O 1
ATOM 3248 N N . ALA B 1 182 ? 11.336 29.328 22.156 1 97.31 182 ALA B N 1
ATOM 3249 C CA . ALA B 1 182 ? 12.43 30.234 22.469 1 97.31 182 ALA B CA 1
ATOM 3250 C C . ALA B 1 182 ? 13.508 29.531 23.297 1 97.31 182 ALA B C 1
ATOM 3252 O O . ALA B 1 182 ? 14.703 29.688 23.016 1 97.31 182 ALA B O 1
ATOM 3253 N N . PHE B 1 183 ? 13.039 28.781 24.266 1 97.19 183 PHE B N 1
ATOM 3254 C CA . PHE B 1 183 ? 13.961 28.031 25.125 1 97.19 183 PHE B CA 1
ATOM 3255 C C . PHE B 1 183 ? 14.789 27.047 24.312 1 97.19 183 PHE B C 1
ATOM 3257 O O . PHE B 1 183 ? 16 26.969 24.469 1 97.19 183 PHE B O 1
ATOM 3264 N N . ASP B 1 184 ? 14.117 26.359 23.484 1 96.25 184 ASP B N 1
ATOM 3265 C CA . ASP B 1 184 ? 14.75 25.312 22.688 1 96.25 184 ASP B CA 1
ATOM 3266 C C . ASP B 1 184 ? 15.805 25.891 21.75 1 96.25 184 ASP B C 1
ATOM 3268 O O . ASP B 1 184 ? 16.75 25.219 21.375 1 96.25 184 ASP B O 1
ATOM 3272 N N . THR B 1 185 ? 15.602 27.078 21.312 1 95 185 THR B N 1
ATOM 3273 C CA . THR B 1 185 ? 16.547 27.734 20.406 1 95 185 THR B CA 1
ATOM 3274 C C . THR B 1 185 ? 17.547 28.594 21.188 1 95 185 THR B C 1
ATOM 3276 O O . THR B 1 185 ? 18.203 29.453 20.609 1 95 185 THR B O 1
ATOM 3279 N N . LYS B 1 186 ? 17.531 28.516 22.516 1 95.88 186 LYS B N 1
ATOM 3280 C CA . LYS B 1 186 ? 18.5 29.125 23.438 1 95.88 186 LYS B CA 1
ATOM 3281 C C . LYS B 1 186 ? 18.281 30.625 23.547 1 95.88 186 LYS B C 1
ATOM 3283 O O . LYS B 1 186 ? 19.219 31.375 23.828 1 95.88 186 LYS B O 1
ATOM 3288 N N . LYS B 1 187 ? 17.156 31.016 23.219 1 96 187 LYS B N 1
ATOM 3289 C CA . LYS B 1 187 ? 16.766 32.406 23.5 1 96 187 LYS B CA 1
ATOM 3290 C C . LYS B 1 187 ? 16.125 32.5 24.891 1 96 187 LYS B C 1
ATOM 3292 O O . LYS B 1 187 ? 14.938 32.812 25 1 96 187 LYS B O 1
ATOM 3297 N N . TYR B 1 188 ? 16.938 32.5 25.828 1 96.69 188 TYR B N 1
ATOM 3298 C CA . TYR B 1 188 ? 16.5 32.312 27.203 1 96.69 188 TYR B CA 1
ATOM 3299 C C . TYR B 1 188 ? 15.82 33.562 27.734 1 96.69 188 TYR B C 1
ATOM 3301 O O . TYR B 1 188 ? 14.773 33.469 28.375 1 96.69 188 TYR B O 1
ATOM 3309 N N . PRO B 1 189 ? 16.359 34.75 27.469 1 96.81 189 PRO B N 1
ATOM 3310 C CA . PRO B 1 189 ? 15.664 35.906 27.984 1 96.81 189 PRO B CA 1
ATOM 3311 C C . PRO B 1 189 ? 14.234 36.031 27.453 1 96.81 189 PRO B C 1
ATOM 3313 O O . PRO B 1 189 ? 13.312 36.312 28.219 1 96.81 189 PRO B O 1
ATOM 3316 N N . GLU B 1 190 ? 14.133 35.844 26.234 1 96.44 190 GLU B N 1
ATOM 3317 C CA . GLU B 1 190 ? 12.797 35.875 25.641 1 96.44 190 GLU B CA 1
ATOM 3318 C C . GLU B 1 190 ? 11.906 34.781 26.219 1 96.44 190 GLU B C 1
ATOM 3320 O O . GLU B 1 190 ? 10.727 35 26.5 1 96.44 190 GLU B O 1
ATOM 3325 N N . SER B 1 191 ? 12.492 33.594 26.391 1 98 191 SER B N 1
ATOM 3326 C CA . SER B 1 191 ? 11.734 32.469 26.953 1 98 191 SER B CA 1
ATOM 3327 C C . SER B 1 191 ? 11.164 32.844 28.328 1 98 191 SER B C 1
ATOM 3329 O O . SER B 1 191 ? 9.992 32.562 28.594 1 98 191 SER B O 1
ATOM 3331 N N . VAL B 1 192 ? 11.984 33.438 29.094 1 97.69 192 VAL B N 1
ATOM 3332 C CA . VAL B 1 192 ? 11.57 33.812 30.438 1 97.69 192 VAL B CA 1
ATOM 3333 C C . VAL B 1 192 ? 10.422 34.812 30.375 1 97.69 192 VAL B C 1
ATOM 3335 O O . VAL B 1 192 ? 9.445 34.688 31.125 1 97.69 192 VAL B O 1
ATOM 3338 N N . GLU B 1 193 ? 10.523 35.781 29.516 1 98.06 193 GLU B N 1
ATOM 3339 C CA . GLU B 1 193 ? 9.477 36.781 29.391 1 98.06 193 GLU B CA 1
ATOM 3340 C C . GLU B 1 193 ? 8.156 36.156 28.969 1 98.06 193 GLU B C 1
ATOM 3342 O O . GLU B 1 193 ? 7.098 36.531 29.484 1 98.06 193 GLU B O 1
ATOM 3347 N N . TRP B 1 194 ? 8.234 35.25 28.109 1 98.12 194 TRP B N 1
ATOM 3348 C CA . TRP B 1 194 ? 7.012 34.562 27.656 1 98.12 194 TRP B CA 1
ATOM 3349 C C . TRP B 1 194 ? 6.41 33.719 28.781 1 98.12 194 TRP B C 1
ATOM 3351 O O . TRP B 1 194 ? 5.199 33.781 29.016 1 98.12 194 TRP B O 1
ATOM 3361 N N . PHE B 1 195 ? 7.191 33 29.484 1 97.56 195 PHE B N 1
ATOM 3362 C CA . PHE B 1 195 ? 6.68 32.188 30.562 1 97.56 195 PHE B CA 1
ATOM 3363 C C . PHE B 1 195 ? 6.086 33.031 31.672 1 97.56 195 PHE B C 1
ATOM 3365 O O . PHE B 1 195 ? 5.059 32.688 32.25 1 97.56 195 PHE B O 1
ATOM 3372 N N . GLN B 1 196 ? 6.727 34.062 31.891 1 96.88 196 GLN B N 1
ATOM 3373 C CA . GLN B 1 196 ? 6.188 35 32.875 1 96.88 196 GLN B CA 1
ATOM 3374 C C . GLN B 1 196 ? 4.828 35.531 32.469 1 96.88 196 GLN B C 1
ATOM 3376 O O . GLN B 1 196 ? 3.91 35.656 33.281 1 96.88 196 GLN B O 1
ATOM 3381 N N . ALA B 1 197 ? 4.75 35.906 31.234 1 96.88 197 ALA B N 1
ATOM 3382 C CA . ALA B 1 197 ? 3.49 36.438 30.703 1 96.88 197 ALA B CA 1
ATOM 3383 C C . ALA B 1 197 ? 2.383 35.375 30.812 1 96.88 197 ALA B C 1
ATOM 3385 O O . ALA B 1 197 ? 1.237 35.719 31.125 1 96.88 197 ALA B O 1
ATOM 3386 N N . VAL B 1 198 ? 2.717 34.125 30.578 1 95.94 198 VAL B N 1
ATOM 3387 C CA . VAL B 1 198 ? 1.754 33.031 30.656 1 95.94 198 VAL B CA 1
ATOM 3388 C C . VAL B 1 198 ? 1.307 32.844 32.125 1 95.94 198 VAL B C 1
ATOM 3390 O O . VAL B 1 198 ? 0.118 32.656 32.375 1 95.94 198 VAL B O 1
ATOM 3393 N N . LEU B 1 199 ? 2.252 32.906 32.969 1 93.69 199 LEU B N 1
ATOM 3394 C CA . LEU B 1 199 ? 1.94 32.781 34.375 1 93.69 199 LEU B CA 1
ATOM 3395 C C . LEU B 1 199 ? 0.988 33.875 34.844 1 93.69 199 LEU B C 1
ATOM 3397 O O . LEU B 1 199 ? 0.049 33.625 35.594 1 93.69 199 LEU B O 1
ATOM 3401 N N . ASN B 1 200 ? 1.205 35 34.406 1 92.38 200 ASN B N 1
ATOM 3402 C CA . ASN B 1 200 ? 0.343 36.125 34.75 1 92.38 200 ASN B CA 1
ATOM 3403 C C . ASN B 1 200 ? -1.062 35.938 34.188 1 92.38 200 ASN B C 1
ATOM 3405 O O . ASN B 1 200 ? -2.049 36.312 34.812 1 92.38 200 ASN B O 1
ATOM 3409 N N . LEU B 1 201 ? -1.08 35.438 32.969 1 89.94 201 LEU B N 1
ATOM 3410 C CA . LEU B 1 201 ? -2.361 35.156 32.312 1 89.94 201 LEU B CA 1
ATOM 3411 C C . LEU B 1 201 ? -3.146 34.125 33.094 1 89.94 201 LEU B C 1
ATOM 3413 O O . LEU B 1 201 ? -4.367 34.219 33.25 1 89.94 201 LEU B O 1
ATOM 3417 N N . LEU B 1 202 ? -2.512 33.062 33.562 1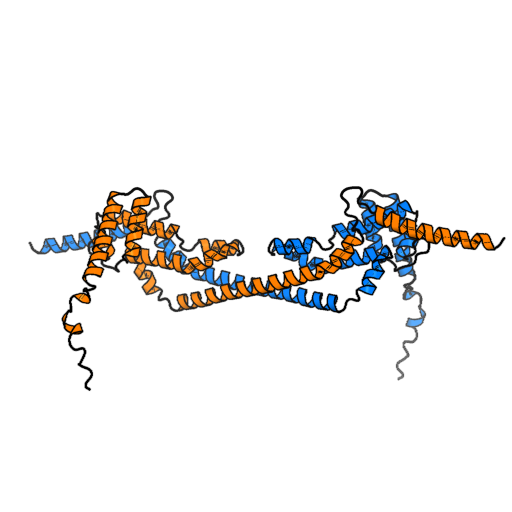 89.56 202 LEU B N 1
ATOM 3418 C CA . LEU B 1 202 ? -3.145 31.984 34.281 1 89.56 202 LEU B CA 1
ATOM 3419 C C . LEU B 1 202 ? -3.586 32.438 35.656 1 89.56 202 LEU B C 1
ATOM 3421 O O . LEU B 1 202 ? -4.629 32 36.156 1 89.56 202 LEU B O 1
ATOM 3425 N N . LYS B 1 203 ? -2.871 33.25 36.281 1 86.25 203 LYS B N 1
ATOM 3426 C CA . LYS B 1 203 ? -3.225 33.781 37.594 1 86.25 203 LYS B CA 1
ATOM 3427 C C . LYS B 1 203 ? -4.469 34.656 37.5 1 86.25 203 LYS B C 1
ATOM 3429 O O . LYS B 1 203 ? -5.34 34.594 38.375 1 86.25 203 LYS B O 1
ATOM 3434 N N . LYS B 1 204 ? -4.496 35.344 36.5 1 82.19 204 LYS B N 1
ATOM 3435 C CA . LYS B 1 204 ? -5.668 36.188 36.312 1 82.19 204 LYS B CA 1
ATOM 3436 C C . LYS B 1 204 ? -6.914 35.344 36.062 1 82.19 204 LYS B C 1
ATOM 3438 O O . LYS B 1 204 ? -8.008 35.688 36.5 1 82.19 204 LYS B O 1
ATOM 3443 N N . SER B 1 205 ? -6.715 34.375 35.375 1 74.75 205 SER B N 1
ATOM 3444 C CA . SER B 1 205 ? -7.84 33.469 35.094 1 74.75 205 SER B CA 1
ATOM 3445 C C . SER B 1 205 ? -8.297 32.75 36.344 1 74.75 205 SER B C 1
ATOM 3447 O O . SER B 1 205 ? -9.492 32.531 36.531 1 74.75 205 SER B O 1
ATOM 3449 N N . ARG B 1 206 ? -7.367 32.312 37.125 1 67.56 206 ARG B N 1
ATOM 3450 C CA . ARG B 1 206 ? -7.707 31.641 38.406 1 67.56 206 ARG B CA 1
ATOM 3451 C C . ARG B 1 206 ? -8.305 32.625 39.375 1 67.56 206 ARG B C 1
ATOM 3453 O O . ARG B 1 206 ? -9.211 32.281 40.156 1 67.56 206 ARG B O 1
ATOM 3460 N N . GLY B 1 207 ? -7.664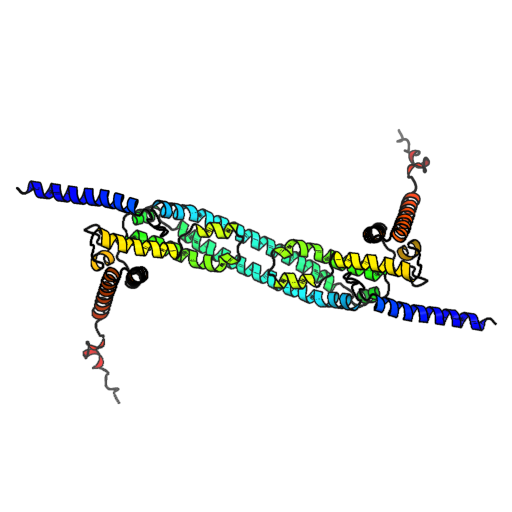 33.781 39.375 1 61.22 207 GLY B N 1
ATOM 3461 C CA . GLY B 1 207 ? -8.219 34.812 40.25 1 61.22 207 GLY B CA 1
ATOM 3462 C C . GLY B 1 207 ? -9.625 35.25 39.844 1 61.22 207 GLY B C 1
ATOM 3463 O O . GLY B 1 207 ? -10.445 35.562 40.719 1 61.22 207 GLY B O 1
ATOM 3464 N N . ASN B 1 208 ? -9.898 35.312 38.531 1 56.06 208 ASN B N 1
ATOM 3465 C CA . ASN B 1 208 ? -11.281 35.562 38.125 1 56.06 208 ASN B CA 1
ATOM 3466 C C . ASN B 1 208 ? -12.188 34.375 38.469 1 56.06 208 ASN B C 1
ATOM 3468 O O . ASN B 1 208 ? -13.406 34.469 38.344 1 56.06 208 ASN B O 1
ATOM 3472 N N . ARG B 1 209 ? -11.602 33.25 38.438 1 54.09 209 ARG B N 1
ATOM 3473 C CA . ARG B 1 209 ? -12.383 32.156 38.969 1 54.09 209 ARG B CA 1
ATOM 3474 C C . ARG B 1 209 ? -12.469 32.219 40.5 1 54.09 209 ARG B C 1
ATOM 3476 O O . ARG B 1 209 ? -11.453 32.156 41.188 1 54.09 209 ARG B O 1
ATOM 3483 N N . LYS B 1 210 ? -13.352 33.219 41.031 1 44.03 210 LYS B N 1
ATOM 3484 C CA . LYS B 1 210 ? -13.711 33.406 42.438 1 44.03 210 LYS B CA 1
ATOM 3485 C C . LYS B 1 210 ? -13.852 32.031 43.125 1 44.03 210 LYS B C 1
ATOM 3487 O O . LYS B 1 210 ? -14.336 31.078 42.531 1 44.03 210 LYS B O 1
ATOM 3492 N N . ASP B 1 211 ? -13.086 31.828 44.125 1 45.5 211 ASP B N 1
ATOM 3493 C CA . ASP B 1 211 ? -13.281 30.75 45.125 1 45.5 211 ASP B CA 1
ATOM 3494 C C . ASP B 1 211 ? -14.758 30.594 45.469 1 45.5 211 ASP B C 1
ATOM 3496 O O . ASP B 1 211 ? -15.422 31.562 45.844 1 45.5 211 ASP B O 1
ATOM 3500 N N . PRO B 1 212 ? -15.516 29.562 44.906 1 46.69 212 PRO B N 1
ATOM 3501 C CA . PRO B 1 212 ? -16.859 29.391 45.469 1 46.69 212 PRO B CA 1
ATOM 3502 C C . PRO B 1 212 ? -16.891 29.547 46.969 1 46.69 212 PRO B C 1
ATOM 3504 O O . PRO B 1 212 ? -17.969 29.719 47.562 1 46.69 212 PRO B O 1
ATOM 3507 N N . ALA B 1 213 ? -15.797 29.109 47.562 1 44.91 213 ALA B N 1
ATOM 3508 C CA . ALA B 1 213 ? -15.836 28.984 49.031 1 44.91 213 ALA B CA 1
ATOM 3509 C C . ALA B 1 213 ? -16.047 30.359 49.688 1 44.91 213 ALA B C 1
ATOM 3511 O O . ALA B 1 213 ? -16.266 30.453 50.875 1 44.91 213 ALA B O 1
ATOM 3512 N N . SER B 1 214 ? -15.758 31.391 49 1 38.41 214 SER B N 1
ATOM 3513 C CA . SER B 1 214 ? -15.891 32.594 49.812 1 38.41 214 SER B CA 1
ATOM 3514 C C . SER B 1 214 ? -17.359 33 49.969 1 38.41 214 SER B C 1
ATOM 3516 O O . SER B 1 214 ? -17.656 34.031 50.594 1 38.41 214 SER B O 1
ATOM 3518 N N . ASP B 1 215 ? -18.297 32.438 49.125 1 36.94 215 ASP B N 1
ATOM 3519 C CA . ASP B 1 215 ? -19.672 32.719 49.531 1 36.94 215 ASP B CA 1
ATOM 3520 C C . ASP B 1 215 ? -20.094 31.781 50.656 1 36.94 215 ASP B C 1
ATOM 3522 O O . ASP B 1 215 ? -20.328 30.594 50.438 1 36.94 215 ASP B O 1
ATOM 3526 N N . PRO B 1 216 ? -19.656 31.875 51.969 1 39.53 216 PRO B N 1
ATOM 3527 C CA . PRO B 1 216 ? -20 31.125 53.188 1 39.53 216 PRO B CA 1
ATOM 3528 C C . PRO B 1 216 ? -21.516 30.953 53.344 1 39.53 216 PRO B C 1
ATOM 3530 O O . PRO B 1 216 ? -21.953 30.156 54.188 1 39.53 216 PRO B O 1
ATOM 3533 N N . SER B 1 217 ? -22.328 31.969 52.875 1 39.41 217 SER B N 1
ATOM 3534 C CA . SER B 1 217 ? -23.703 32.094 53.312 1 39.41 217 SER B CA 1
ATOM 3535 C C . SER B 1 217 ? -24.547 30.922 52.812 1 39.41 217 SER B C 1
ATOM 3537 O O . SER B 1 217 ? -25.703 30.766 53.219 1 39.41 217 SER B O 1
ATOM 3539 N N . SER B 1 218 ? -24.172 30.297 51.688 1 35.03 218 SER B N 1
ATOM 3540 C CA . SER B 1 218 ? -25.156 29.406 51.094 1 35.03 218 SER B CA 1
ATOM 3541 C C . SER B 1 218 ? -25.281 28.109 51.875 1 35.03 218 SER B C 1
ATOM 3543 O O . SER B 1 218 ? -26.031 27.203 51.5 1 35.03 218 SER B O 1
ATOM 3545 N N . MET B 1 219 ? -24.328 27.781 52.844 1 34.22 219 MET B N 1
ATOM 3546 C CA . MET B 1 219 ? -24.469 26.516 53.531 1 34.22 219 MET B CA 1
ATOM 3547 C C . MET B 1 219 ? -25.578 26.594 54.562 1 34.22 219 MET B C 1
ATOM 3549 O O . MET B 1 219 ? -25.812 25.641 55.312 1 34.22 219 MET B O 1
ATOM 3553 N N . GLY B 1 220 ? -26.109 27.828 54.875 1 33.84 220 GLY B N 1
ATOM 3554 C CA . GLY B 1 220 ? -26.922 27.906 56.062 1 33.84 220 GLY B CA 1
ATOM 3555 C C . GLY B 1 220 ? -28.172 27.047 56 1 33.84 220 GLY B C 1
ATOM 3556 O O . GLY B 1 220 ? -28.562 26.422 57 1 33.84 220 GLY B O 1
ATOM 3557 N N . GLN B 1 221 ? -29.141 27.266 55.031 1 31.59 221 GLN B N 1
ATOM 3558 C CA . GLN B 1 221 ? -30.547 27.062 55.375 1 31.59 221 GLN B CA 1
ATOM 3559 C C . GLN B 1 221 ? -30.938 25.594 55.25 1 31.59 221 GLN B C 1
ATOM 3561 O O . GLN B 1 221 ? -31.609 25.219 54.281 1 31.59 221 GLN B O 1
ATOM 3566 N N . ILE B 1 222 ? -30.016 24.656 55.406 1 33.75 222 ILE B N 1
ATOM 3567 C CA . ILE B 1 222 ? -30.562 23.297 55.344 1 33.75 222 ILE B CA 1
ATOM 3568 C C . ILE B 1 222 ? -31.625 23.125 56.438 1 33.75 222 ILE B C 1
ATOM 3570 O O . ILE B 1 222 ? -31.344 23.344 57.625 1 33.75 222 ILE B O 1
ATOM 3574 N N . GLY B 1 223 ? -32.906 23.312 56.156 1 32.44 223 GLY B N 1
ATOM 3575 C CA . GLY B 1 223 ? -34.188 23.234 56.875 1 32.44 223 GLY B CA 1
ATOM 3576 C C . GLY B 1 223 ? -34.312 21.953 57.688 1 32.44 223 GLY B C 1
ATOM 3577 O O . GLY B 1 223 ? -33.75 20.922 57.312 1 32.44 223 GLY B O 1
ATOM 3578 N N . SER B 1 224 ? -34.531 22 59 1 32.56 224 SER B N 1
ATOM 3579 C CA . SER B 1 224 ? -34.875 21.047 60.062 1 32.56 224 SER B CA 1
ATOM 3580 C C . SER B 1 224 ? -36 20.125 59.594 1 32.56 224 SER B C 1
ATOM 3582 O O . SER B 1 224 ? -37.062 20.594 59.125 1 32.56 224 SER B O 1
ATOM 3584 N N . PRO B 1 225 ? -35.688 18.922 59.125 1 33.31 225 PRO B N 1
ATOM 3585 C CA . PRO B 1 225 ? -36.75 17.969 58.844 1 33.31 225 PRO B CA 1
ATOM 3586 C C . PRO B 1 225 ? -37.781 17.891 60 1 33.31 225 PRO B C 1
ATOM 3588 O O . PRO B 1 225 ? -37.406 17.875 61.156 1 33.31 225 PRO B O 1
ATOM 3591 N N . GLU B 1 226 ? -38.938 18.5 59.938 1 29.05 226 GLU B N 1
ATOM 3592 C CA . GLU B 1 226 ? -40.062 18.344 60.844 1 29.05 226 GLU B CA 1
ATOM 3593 C C . GLU B 1 226 ? -40.281 16.875 61.219 1 29.05 226 GLU B C 1
ATOM 3595 O O . GLU B 1 226 ? -40.125 15.992 60.375 1 29.05 226 GLU B O 1
ATOM 3600 N N . GLU B 1 227 ? -40.562 16.531 62.594 1 25.17 227 GLU B N 1
ATOM 3601 C CA . GLU B 1 227 ? -41.25 15.344 63.094 1 25.17 227 GLU B CA 1
ATOM 3602 C C . GLU B 1 227 ? -42.562 15.109 62.406 1 25.17 227 GLU B C 1
ATOM 3604 O O . GLU B 1 227 ? -43.312 16.062 62.125 1 25.17 227 GLU B O 1
#

Nearest PDB structures (foldseek):
  4btb-assembly1_A  TM=4.213E-01  e=6.128E-05  Homo sapiens
  4btb-assembly1_A  TM=4.171E-01  e=7.194E-05  Homo sapiens

Solvent-accessible surface area (backbone atoms only — not comparable to full-atom values): 24839 Å² total; per-residue (Å²): 129,77,70,65,61,59,56,53,53,52,49,49,51,48,47,47,50,51,44,47,53,47,49,59,60,52,50,46,49,75,66,97,54,56,41,78,40,72,65,52,53,54,47,36,65,61,44,50,57,54,47,51,50,45,47,51,50,49,35,52,52,32,51,51,50,30,50,54,48,47,50,50,48,54,53,47,52,52,51,59,71,69,50,57,65,66,63,55,58,55,30,68,77,35,72,58,40,38,41,50,49,43,43,48,48,18,58,70,46,44,71,55,57,73,55,32,83,78,42,58,67,72,56,38,53,55,56,66,64,43,52,40,72,66,45,37,50,23,42,36,50,49,53,52,46,48,26,66,74,67,67,52,55,49,61,40,48,36,57,14,36,56,94,78,52,71,50,58,57,57,51,62,67,57,43,44,51,34,16,48,53,28,42,75,71,68,36,50,72,60,15,50,50,26,46,51,38,37,52,53,53,52,49,48,54,52,60,68,46,63,65,71,73,76,61,66,70,77,74,60,79,74,72,75,80,78,131,128,75,68,65,60,59,56,52,53,51,48,49,52,48,48,48,50,53,45,47,54,47,49,59,61,52,51,48,51,76,69,97,54,56,41,76,41,72,65,51,53,55,47,38,64,61,44,50,58,55,45,52,50,47,46,52,52,49,34,51,52,31,51,49,50,30,50,53,49,48,51,52,47,54,55,46,52,51,52,58,71,68,49,57,64,67,64,55,58,57,31,68,77,36,71,57,39,38,40,51,49,44,42,48,47,19,58,69,45,43,70,55,57,73,56,32,82,77,42,58,67,70,57,37,53,54,58,65,64,42,51,40,70,66,46,38,50,25,43,37,50,50,51,52,46,49,26,67,75,67,66,52,53,50,58,39,48,37,56,14,37,57,93,77,53,72,50,58,58,57,50,62,67,59,43,43,50,34,17,48,53,28,43,76,71,67,36,49,71,62,15,50,48,27,46,51,38,36,51,53,53,51,47,50,52,50,61,69,48,64,64,70,72,74,62,67,72,77,73,61,80,75,74,78,81,77,133

Foldseek 3Di:
DVPVVVVVVVVVVVVCVVVVVVVLVVVPPPPPPCPCRPVNVVVVVVCVVVVVVVVVVVVVVVVVVVVVVVVLVVVVVVVVVPDDVVVLVVLVPALVSVLVSLVCFQVSCVVVLVVCVPPDPVVNVVSVVIRHPVNNLVSLVVVVVLCVVVVDQLLCVQQQHDPNRRDHHHDLVSLLVSLVSCVVVVVPVSSVRSVVSSVVVVCVVVVVVPDPVVVVPVVPCPDDPDD/DVPVVVVVVVVVVVVVVVVVVVVLVVVPPPPPPCPCRPVNVVVVVVCVVVVVVVVVVVVVVVVVVVVVVVVLVVVVVVVVVPDDPVVLVVLVPALQSVLVSLVCFQVSCVVVLVVCVPPDPVVNVVSVVIRHPVNNLVSLVVVVVLCVVVVDQLLCVQQQHDVNRRDHHHDLVSLLVSLVSCVVVVVPVNSVRSVVSSVVVVVVVVVVVPDPVVVVPVVPCPDDPDD

pLDDT: mean 80.2, std 20.93, range [25.17, 98.12]